Protein AF-A0A1I1JR10-F1 (afdb_monomer_lite)

Radius of gyration: 27.76 Å; chains: 1; bounding box: 95×76×64 Å

Foldseek 3Di:
DDDDDDDDDDDDDDDDDPPPPPPPQDWKDKDKFFCVVCCVVQVQEAECVVPFPDPDDDFKTKMKIAIPAKFAWKWKWFWDWDQDPVRDTATDTDTRDTDGIHGRNYIYIDIDGAPFFDQRMKMWTQTPVRDIQIWTWGAFPQPRTIDIHSDHHDDDPVVDDDDDDDDDDDDDDDDDDPQQDADCCLQQVDWFWLCPSSNHPCSVVQPQDQQFVPNFRKTKTKDDDPVVQWIKIWIQHRVRAIDIDFIAGSQFRWDWHWFDQQVPPTIKIKIKTFNRVDSFRQQDMAIWIWDQDPVVRHTDTADALFDQDPRRFTFFKKFWDADDPQKIWIARVSQRDIDIDHDDPVCCVPFDDRPDGIDTTTQSDWDWDAPDVVTIWIKTWTASGGDPHFIKIWTFHNDPNHTDTGDIDRDDDPVSD

pLDDT: mean 80.41, std 20.1, range [24.64, 98.62]

Secondary structure (DSSP, 8-state):
-------------------------PPPPEEEEEHHHHTTT-TT-EEGGGT------S-EEEEEEEESS-EEEEEEEEEEEEE-TT--EEEEEEEEEEEEEEBTTB-EEEEEE-STTS--EEEEEE-TTSPEEEEEEEE-TTTS-EEEE--PPPPPGGG--------------------PPPBGGGGTT--EEGGG-TTBTTGGGGTTB-SSSSSSPBEEEEEEETTTTEEEEEEE-TTS-EEEPPPEETTPEEEEEEE-SSSSSSPEEEEEEE-TTSTTGGG--EEEEEEE-TTT--EEE---SSEE-GGGBEEEEEEEPPPBTTEEEEEETTTTEEEEEE--HHHHHHH--TT--EEEEEEEEEEEEE-GGG-EEEEEEE-SSSSSS--EEEEEEE-SSSEEEEEEEE---GGG-

Sequence (417 aa):
MKKILGLLIAAVVVCTGITSCGKDTTDAKVSADYLDDVKEQYSDYVDSSKTMNVDSAEYETVILFHTDKNVEDFRVFSLELNIDENGSVDYIPTEVYSTAELKKDAPIAVPLNFPGDMSLNGYSYKGQDGNLKTYTIGISGKDGSLVINAESFTMPEEINGLEDSTAIDSAPTTESVSDIEKSFFGIWEFEGYVDECNEYTWQGEFQNCDYDGDGKTDRLSRSWNGDKELATYTIEFGNGDKLITPEGYETGFPHVQAGDLDGDGVKEILVTLTYDTSTDTYSFGDMWLFDRDQTTGEYVEVELPLVKIENGAKGFNVDYDKLEDSKIKFTLREAGLSRIEEVDEDYLSNWWSDDLTMQQKPVFYAEILNKGDSGSVLRCYVEPLHRWGPMMGFNLNYVNGKYEIGYIEIDTPDSWE

Structure (mmCIF, N/CA/C/O backbone):
data_AF-A0A1I1JR10-F1
#
_entry.id   AF-A0A1I1JR10-F1
#
loop_
_atom_site.group_PDB
_atom_site.id
_atom_site.type_symbol
_atom_site.label_atom_id
_atom_site.label_alt_id
_atom_site.label_comp_id
_atom_site.label_asym_id
_atom_site.label_entity_id
_atom_site.label_seq_id
_atom_site.pdbx_PDB_ins_code
_atom_site.Cartn_x
_atom_site.Cartn_y
_atom_site.Cartn_z
_atom_site.occupancy
_atom_site.B_iso_or_equiv
_atom_site.auth_seq_id
_atom_site.auth_comp_id
_atom_site.auth_asym_id
_atom_site.auth_atom_id
_atom_site.pdbx_PDB_model_num
ATOM 1 N N . MET A 1 1 ? -71.316 0.959 -19.318 1.00 32.47 1 MET A N 1
ATOM 2 C CA . MET A 1 1 ? -71.333 1.877 -20.486 1.00 32.47 1 MET A CA 1
ATOM 3 C C . MET A 1 1 ? -70.457 3.076 -20.123 1.00 32.47 1 MET A C 1
ATOM 5 O O . MET A 1 1 ? -70.745 3.666 -19.098 1.00 32.47 1 MET A O 1
ATOM 9 N N . LYS A 1 2 ? -69.215 3.160 -20.646 1.00 34.47 2 LYS A N 1
ATOM 10 C CA . LYS A 1 2 ? -68.706 4.095 -21.701 1.00 34.47 2 LYS A CA 1
ATOM 11 C C . LYS A 1 2 ? -68.920 5.587 -21.360 1.00 34.47 2 LYS A C 1
ATOM 13 O O . LYS A 1 2 ? -70.048 5.915 -21.039 1.00 34.47 2 LYS A O 1
ATOM 18 N N . LYS A 1 3 ? -68.011 6.564 -21.526 1.00 34.66 3 LYS A N 1
ATOM 19 C CA . LYS A 1 3 ? -66.593 6.777 -21.957 1.00 34.66 3 LYS A CA 1
ATOM 20 C C . LYS A 1 3 ? -66.362 8.313 -21.742 1.00 34.66 3 LYS A C 1
ATOM 22 O O . LYS A 1 3 ? -67.326 9.044 -21.910 1.00 34.66 3 LYS A O 1
ATOM 27 N N . ILE A 1 4 ? -65.265 8.811 -21.151 1.00 37.59 4 ILE A N 1
ATOM 28 C CA . ILE A 1 4 ? -63.990 9.322 -21.741 1.00 37.59 4 ILE A CA 1
ATOM 29 C C . ILE A 1 4 ? -64.083 10.569 -22.674 1.00 37.59 4 ILE A C 1
ATOM 31 O O . ILE A 1 4 ? -64.855 10.539 -23.627 1.00 37.59 4 ILE A O 1
ATOM 35 N N . LEU A 1 5 ? -63.132 11.516 -22.452 1.00 33.56 5 LEU A N 1
ATOM 36 C CA . LEU A 1 5 ? -62.549 12.604 -23.302 1.00 33.56 5 LEU A CA 1
ATOM 37 C C . LEU A 1 5 ? -63.295 13.959 -23.401 1.00 33.56 5 LEU A C 1
ATOM 39 O O . LEU A 1 5 ? -64.501 13.961 -23.586 1.00 33.56 5 LEU A O 1
ATOM 43 N N . GLY A 1 6 ? -62.667 15.149 -23.389 1.00 30.11 6 GLY A N 1
ATOM 44 C CA . GLY A 1 6 ? -61.264 15.570 -23.231 1.00 30.11 6 GLY A CA 1
ATOM 45 C C . GLY A 1 6 ? -60.999 17.004 -23.768 1.00 30.11 6 GLY A C 1
ATOM 46 O O . GLY A 1 6 ? -61.704 17.455 -24.661 1.00 30.11 6 GLY A O 1
ATOM 47 N N . LEU A 1 7 ? -59.924 17.624 -23.248 1.00 29.81 7 LEU A N 1
ATOM 48 C CA . LEU A 1 7 ? -58.981 18.603 -23.848 1.00 29.81 7 LEU A CA 1
ATOM 49 C C . LEU A 1 7 ? -59.217 20.149 -23.929 1.00 29.81 7 LEU A C 1
ATOM 51 O O . LEU A 1 7 ? -60.105 20.626 -24.623 1.00 29.81 7 LEU A O 1
ATOM 55 N N . LEU A 1 8 ? -58.245 20.856 -23.304 1.00 26.67 8 LEU A N 1
ATOM 56 C CA . LEU A 1 8 ? -57.450 22.075 -23.636 1.00 26.67 8 LEU A CA 1
ATOM 57 C C . LEU A 1 8 ? -58.077 23.423 -24.081 1.00 26.67 8 LEU A C 1
ATOM 59 O O . LEU A 1 8 ? -58.821 23.473 -25.048 1.00 26.67 8 LEU A O 1
ATOM 63 N N . ILE A 1 9 ? -57.567 24.531 -23.499 1.00 29.48 9 ILE A N 1
ATOM 64 C CA . ILE A 1 9 ? -56.839 25.644 -24.173 1.00 29.48 9 ILE A CA 1
ATOM 65 C C . ILE A 1 9 ? -56.061 26.480 -23.127 1.00 29.48 9 ILE A C 1
ATOM 67 O O . ILE A 1 9 ? -56.535 26.716 -22.019 1.00 29.48 9 ILE A O 1
ATOM 71 N N . ALA A 1 10 ? -54.848 26.888 -23.512 1.00 28.47 10 ALA A N 1
ATOM 72 C CA . ALA A 1 10 ? -53.837 27.622 -22.754 1.00 28.47 10 ALA A CA 1
ATOM 73 C C . ALA A 1 10 ? -54.067 29.147 -22.685 1.00 28.47 10 ALA A C 1
ATOM 75 O O . ALA A 1 10 ? -54.667 29.730 -23.587 1.00 28.47 10 ALA A O 1
ATOM 76 N N . ALA A 1 11 ? -53.472 29.802 -21.681 1.00 27.31 11 ALA A N 1
ATOM 77 C CA . ALA A 1 11 ? -53.149 31.227 -21.720 1.00 27.31 11 ALA A CA 1
ATOM 78 C C . ALA A 1 11 ? -51.741 31.461 -21.150 1.00 27.31 11 ALA A C 1
ATOM 80 O O . ALA A 1 11 ? -51.447 31.135 -20.003 1.00 27.31 11 ALA A O 1
ATOM 81 N N . VAL A 1 12 ? -50.886 31.998 -22.018 1.00 26.69 12 VAL A N 1
ATOM 82 C CA . VAL A 1 12 ? -49.503 32.423 -21.794 1.00 26.69 12 VAL A CA 1
ATOM 83 C C . VAL A 1 12 ? -49.506 33.786 -21.102 1.00 26.69 12 VAL A C 1
ATOM 85 O O . VAL A 1 12 ? -50.193 34.698 -21.560 1.00 26.69 12 VAL A O 1
ATOM 88 N N . VAL A 1 13 ? -48.693 33.953 -20.058 1.00 27.94 13 VAL A N 1
ATOM 89 C CA . VAL A 1 13 ? -48.233 35.270 -19.598 1.00 27.94 13 VAL A CA 1
ATOM 90 C C . VAL A 1 13 ? -46.713 35.279 -19.669 1.00 27.94 13 VAL A C 1
ATOM 92 O O . VAL A 1 13 ? -46.036 34.442 -19.079 1.00 27.94 13 VAL A O 1
ATOM 95 N N . VAL A 1 14 ? -46.212 36.219 -20.464 1.00 28.06 14 VAL A N 1
ATOM 96 C CA . VAL A 1 14 ? -44.801 36.506 -20.701 1.00 28.06 14 VAL A CA 1
ATOM 97 C C . VAL A 1 14 ? -44.257 37.265 -19.493 1.00 28.06 14 VAL A C 1
ATOM 99 O O . VAL A 1 14 ? -44.660 38.401 -19.254 1.00 28.06 14 VAL A O 1
ATOM 102 N N . CYS A 1 15 ? -43.321 36.660 -18.764 1.00 26.78 15 CYS A N 1
ATOM 103 C CA . CYS A 1 15 ? -42.370 37.400 -17.942 1.00 26.78 15 CYS A CA 1
ATOM 104 C C . CYS A 1 15 ? -41.048 37.449 -18.705 1.00 26.78 15 CYS A C 1
ATOM 106 O O . CYS A 1 15 ? -40.437 36.424 -18.998 1.00 26.78 15 CYS A O 1
ATOM 108 N N . THR A 1 16 ? -40.642 38.662 -19.059 1.00 32.66 16 THR A N 1
ATOM 109 C CA . THR A 1 16 ? -39.335 39.001 -19.613 1.00 32.66 16 THR A CA 1
ATOM 110 C C . THR A 1 16 ? -38.247 38.645 -18.602 1.00 32.66 16 THR A C 1
ATOM 112 O O . THR A 1 16 ? -37.978 39.414 -17.680 1.00 32.66 16 THR A O 1
ATOM 115 N N . GLY A 1 17 ? -37.638 37.471 -18.762 1.00 26.83 17 GLY A N 1
ATOM 116 C CA . GLY A 1 17 ? -36.353 37.163 -18.154 1.00 26.83 17 GLY A CA 1
ATOM 117 C C . GLY A 1 17 ? -35.278 37.945 -18.894 1.00 26.83 17 GLY A C 1
ATOM 118 O O . GLY A 1 17 ? -35.087 37.760 -20.093 1.00 26.83 17 GLY A O 1
ATOM 119 N N . ILE A 1 18 ? -34.617 38.857 -18.191 1.00 32.44 18 ILE A N 1
ATOM 120 C CA . ILE A 1 18 ? -33.359 39.443 -18.636 1.00 32.44 18 ILE A CA 1
ATOM 121 C C . ILE A 1 18 ? -32.386 38.268 -18.723 1.00 32.44 18 ILE A C 1
ATOM 123 O O . ILE A 1 18 ? -32.024 37.696 -17.696 1.00 32.44 18 ILE A O 1
ATOM 127 N N . THR A 1 19 ? -32.010 37.866 -19.935 1.00 30.97 19 THR A N 1
ATOM 128 C CA . THR A 1 19 ? -30.887 36.955 -20.132 1.00 30.97 19 THR A CA 1
ATOM 129 C C . THR A 1 19 ? -29.649 37.698 -19.653 1.00 30.97 19 THR A C 1
ATOM 131 O O . THR A 1 19 ? -29.107 38.551 -20.352 1.00 30.97 19 THR A O 1
ATOM 134 N N . SER A 1 20 ? -29.237 37.421 -18.419 1.00 27.97 20 SER A N 1
ATOM 135 C CA . SER A 1 20 ? -27.849 37.601 -18.029 1.00 27.97 20 SER A CA 1
ATOM 136 C C . SER A 1 20 ? -27.034 36.761 -19.010 1.00 27.97 20 SER A C 1
ATOM 138 O O . SER A 1 20 ? -27.125 35.534 -18.993 1.00 27.97 20 SER A O 1
ATOM 140 N N . CYS A 1 21 ? -26.299 37.407 -19.918 1.00 30.88 21 CYS A N 1
ATOM 141 C CA . CYS A 1 21 ? -25.130 36.777 -20.515 1.00 30.88 21 CYS A CA 1
ATOM 142 C C . CYS A 1 21 ? -24.168 36.516 -19.356 1.00 30.88 21 CYS A C 1
ATOM 144 O O . CYS A 1 21 ? -23.368 37.384 -19.009 1.00 30.88 21 CYS A O 1
ATOM 146 N N . GLY A 1 22 ? -24.298 35.355 -18.715 1.00 30.98 22 GLY A N 1
ATOM 147 C CA . GLY A 1 22 ? -23.255 34.849 -17.845 1.00 30.98 22 GLY A CA 1
ATOM 148 C C . GLY A 1 22 ? -22.004 34.729 -18.701 1.00 30.98 22 GLY A C 1
ATOM 149 O O . GLY A 1 22 ? -21.985 33.948 -19.650 1.00 30.98 22 GLY A O 1
ATOM 150 N N . LYS A 1 23 ? -20.992 35.554 -18.421 1.00 35.34 23 LYS A N 1
ATOM 151 C CA . LYS A 1 23 ? -19.629 35.193 -18.795 1.00 35.34 23 LYS A CA 1
ATOM 152 C C . LYS A 1 23 ? -19.378 33.848 -18.133 1.00 35.34 23 LYS A C 1
ATOM 154 O O . LYS A 1 23 ? -19.597 33.715 -16.934 1.00 35.34 23 LYS A O 1
ATOM 159 N N . ASP A 1 24 ? -19.015 32.863 -18.931 1.00 40.28 24 ASP A N 1
ATOM 160 C CA . ASP A 1 24 ? -18.564 31.576 -18.435 1.00 40.28 24 ASP A CA 1
ATOM 161 C C . ASP A 1 24 ? -17.212 31.816 -17.749 1.00 40.28 24 ASP A C 1
ATOM 163 O O . ASP A 1 24 ? -16.192 31.940 -18.420 1.00 40.28 24 ASP A O 1
ATOM 167 N N . THR A 1 25 ? -17.233 32.018 -16.428 1.00 46.19 25 THR A N 1
ATOM 168 C CA . THR A 1 25 ? -16.069 32.397 -15.604 1.00 46.19 25 THR A CA 1
ATOM 169 C C . THR A 1 25 ? -15.167 31.209 -15.268 1.00 46.19 25 THR A C 1
ATOM 171 O O . THR A 1 25 ? -14.382 31.285 -14.330 1.00 46.19 25 THR A O 1
ATOM 174 N N . THR A 1 26 ? -15.324 30.088 -15.969 1.00 63.75 26 THR A N 1
ATOM 175 C CA . THR A 1 26 ? -14.501 28.893 -15.789 1.00 63.75 26 THR A CA 1
ATOM 176 C C . THR A 1 26 ? -13.255 29.000 -16.664 1.00 63.75 26 THR A C 1
ATOM 178 O O . THR A 1 26 ? -13.366 29.168 -17.887 1.00 63.75 26 THR A O 1
ATOM 181 N N . ASP A 1 27 ? -12.079 28.935 -16.032 1.00 76.25 27 ASP A N 1
ATOM 182 C CA . ASP A 1 27 ? -10.795 28.847 -16.732 1.00 76.25 27 ASP A CA 1
ATOM 183 C C . ASP A 1 27 ? -10.785 27.638 -17.681 1.00 76.25 27 ASP A C 1
ATOM 185 O O . ASP A 1 27 ? -11.516 26.662 -17.489 1.00 76.25 27 ASP A O 1
ATOM 189 N N . ALA A 1 28 ? -10.008 27.744 -18.757 1.00 83.12 28 ALA A N 1
ATOM 190 C CA . ALA A 1 28 ? -9.876 26.668 -19.728 1.00 83.12 28 ALA A CA 1
ATOM 191 C C . ALA A 1 28 ? -9.210 25.449 -19.083 1.00 83.12 28 ALA A C 1
ATOM 193 O O . ALA A 1 28 ? -8.248 25.577 -18.328 1.00 83.12 28 ALA A O 1
ATOM 194 N N . LYS A 1 29 ? -9.688 24.254 -19.418 1.00 88.88 29 LYS A N 1
ATOM 195 C CA . LYS A 1 29 ? -9.025 23.012 -19.040 1.00 88.88 29 LYS A CA 1
ATOM 196 C C . LYS A 1 29 ? -7.998 22.679 -20.113 1.00 88.88 29 LYS A C 1
ATOM 198 O O . LYS A 1 29 ? -8.360 22.438 -21.265 1.00 88.88 29 LYS A O 1
ATOM 203 N N . VAL A 1 30 ? -6.725 22.667 -19.737 1.00 91.31 30 VAL A N 1
ATOM 204 C CA . VAL A 1 30 ? -5.653 22.065 -20.538 1.00 91.31 30 VAL A CA 1
ATOM 205 C C . VAL A 1 30 ? -5.471 20.624 -20.069 1.00 91.31 30 VAL A C 1
ATOM 207 O O . VAL A 1 30 ? -5.640 20.315 -18.891 1.00 91.31 30 VAL A O 1
ATOM 210 N N . SER A 1 31 ? -5.229 19.716 -21.000 1.00 91.75 31 SER A N 1
ATOM 211 C CA . SER A 1 31 ? -5.026 18.291 -20.753 1.00 91.75 31 SER A CA 1
ATOM 212 C C . SER A 1 31 ? -3.836 17.803 -21.572 1.00 91.75 31 SER A C 1
ATOM 214 O O . SER A 1 31 ? -3.465 18.433 -22.566 1.00 91.75 31 SER A O 1
ATOM 216 N N . ALA A 1 32 ? -3.221 16.720 -21.114 1.00 92.44 32 ALA A N 1
ATOM 217 C CA . ALA A 1 32 ? -2.016 16.141 -21.680 1.00 92.44 32 ALA A CA 1
ATOM 218 C C . ALA A 1 32 ? -2.204 14.629 -21.785 1.00 92.44 32 ALA A C 1
ATOM 220 O O . ALA A 1 32 ? -2.636 14.006 -20.820 1.00 92.44 32 ALA A O 1
ATOM 221 N N . ASP A 1 33 ? -1.859 14.064 -22.937 1.00 91.62 33 ASP A N 1
ATOM 222 C CA . ASP A 1 33 ? -1.927 12.628 -23.212 1.00 91.62 33 ASP A CA 1
ATOM 223 C C . ASP A 1 33 ? -0.675 12.189 -23.979 1.00 91.62 33 ASP A C 1
ATOM 225 O O . ASP A 1 33 ? -0.062 12.990 -24.695 1.00 91.62 33 ASP A O 1
ATOM 229 N N . TYR A 1 34 ? -0.300 10.914 -23.888 1.00 90.75 34 TYR A N 1
ATOM 230 C CA . TYR A 1 34 ? 0.725 10.364 -24.773 1.00 90.75 34 TYR A CA 1
ATOM 231 C C . TYR A 1 34 ? 0.244 10.446 -26.220 1.00 90.75 34 TYR A C 1
ATOM 233 O O . TYR A 1 34 ? -0.852 9.992 -26.552 1.00 90.75 34 TYR A O 1
ATOM 241 N N . LEU A 1 35 ? 1.066 11.012 -27.111 1.00 88.69 35 LEU A N 1
ATOM 242 C CA . LEU A 1 35 ? 0.676 11.201 -28.510 1.00 88.69 35 LEU A CA 1
ATOM 243 C C . LEU A 1 35 ? 0.242 9.880 -29.160 1.00 88.69 35 LEU A C 1
ATOM 245 O O . LEU A 1 35 ? -0.719 9.863 -29.927 1.00 88.69 35 LEU A O 1
ATOM 249 N N . ASP A 1 36 ? 0.932 8.781 -28.863 1.00 86.50 36 ASP A N 1
ATOM 250 C CA . ASP A 1 36 ? 0.644 7.485 -29.475 1.00 86.50 36 ASP A CA 1
ATOM 251 C C . ASP A 1 36 ? -0.745 6.933 -29.137 1.00 86.50 36 ASP A C 1
ATOM 253 O O . ASP A 1 36 ? -1.328 6.257 -29.991 1.00 86.50 36 ASP A O 1
ATOM 257 N N . ASP A 1 37 ? -1.308 7.313 -27.990 1.00 87.12 37 ASP A N 1
ATOM 258 C CA . ASP A 1 37 ? -2.622 6.861 -27.524 1.00 87.12 37 ASP A CA 1
ATOM 259 C C . ASP A 1 37 ? -3.770 7.653 -28.164 1.00 87.12 37 ASP A C 1
ATOM 261 O O . ASP A 1 37 ? -4.869 7.133 -28.377 1.00 87.12 37 ASP A O 1
ATOM 265 N N . VAL A 1 38 ? -3.526 8.922 -28.513 1.00 83.75 38 VAL A N 1
ATOM 266 C CA . VAL A 1 38 ? -4.580 9.851 -28.960 1.00 83.75 38 VAL A CA 1
ATOM 267 C C . VAL A 1 38 ? -4.391 10.401 -30.376 1.00 83.75 38 VAL A C 1
ATOM 269 O O . VAL A 1 38 ? -5.281 11.086 -30.883 1.00 83.75 38 VAL A O 1
ATOM 272 N N . LYS A 1 39 ? -3.294 10.080 -31.077 1.00 78.06 39 LYS A N 1
ATOM 273 C CA . LYS A 1 39 ? -3.003 10.585 -32.440 1.00 78.06 39 LYS A CA 1
ATOM 274 C C . LYS A 1 39 ? -4.110 10.326 -33.464 1.00 78.06 39 LYS A C 1
ATOM 276 O O . LYS A 1 39 ? -4.266 11.102 -34.402 1.00 78.06 39 LYS A O 1
ATOM 281 N N . GLU A 1 40 ? -4.895 9.260 -33.302 1.00 80.25 40 GLU A N 1
ATOM 282 C CA . GLU A 1 40 ? -6.032 8.972 -34.192 1.00 80.25 40 GLU A CA 1
ATOM 283 C C . GLU A 1 40 ? -7.223 9.916 -33.965 1.00 80.25 40 GLU A C 1
ATOM 285 O O . GLU A 1 40 ? -8.017 10.143 -34.878 1.00 80.25 40 GLU A O 1
ATOM 290 N N . GLN A 1 41 ? -7.340 10.489 -32.765 1.00 82.62 41 GLN A N 1
ATOM 291 C CA . GLN A 1 41 ? -8.397 11.432 -32.389 1.00 82.62 41 GLN A CA 1
ATOM 292 C C . GLN A 1 41 ? -8.087 12.854 -32.873 1.00 82.62 41 GLN A C 1
ATOM 294 O O . GLN A 1 41 ? -8.999 13.644 -33.121 1.00 82.62 41 GLN A O 1
ATOM 299 N N . TYR A 1 42 ? -6.801 13.158 -33.061 1.00 78.19 42 TYR A N 1
ATOM 300 C CA . TYR A 1 42 ? -6.306 14.474 -33.436 1.00 78.19 42 TYR A CA 1
ATOM 301 C C . TYR A 1 42 ? -5.436 14.380 -34.686 1.00 78.19 42 TYR A C 1
ATOM 303 O O . TYR A 1 42 ? -4.220 14.441 -34.601 1.00 78.19 42 TYR A O 1
ATOM 311 N N . SER A 1 43 ? -6.039 14.264 -35.873 1.00 75.44 43 SER A N 1
ATOM 312 C CA . SER A 1 43 ? -5.273 14.175 -37.130 1.00 75.44 43 SER A CA 1
ATOM 313 C C . SER A 1 43 ? -4.508 15.454 -37.496 1.00 75.44 43 SER A C 1
ATOM 315 O O . SER A 1 43 ? -3.580 15.401 -38.301 1.00 75.44 43 SER A O 1
ATOM 317 N N . ASP A 1 44 ? -4.903 16.590 -36.914 1.00 81.19 44 ASP A N 1
ATOM 318 C CA . ASP A 1 44 ? -4.471 17.935 -37.310 1.00 81.19 44 ASP A CA 1
ATOM 319 C C . ASP A 1 44 ? -3.598 18.614 -36.231 1.00 81.19 44 ASP A C 1
ATOM 321 O O . ASP A 1 44 ? -3.535 19.843 -36.149 1.00 81.19 44 ASP A O 1
ATOM 325 N N . TYR A 1 45 ? -2.924 17.824 -35.387 1.00 84.25 45 TYR A N 1
ATOM 326 C CA . TYR A 1 45 ? -2.021 18.348 -34.360 1.00 84.25 45 TYR A CA 1
ATOM 327 C C . TYR A 1 45 ? -0.771 19.012 -34.951 1.00 84.25 45 TYR A C 1
ATOM 329 O O . TYR A 1 45 ? -0.263 18.644 -36.017 1.00 84.25 45 TYR A O 1
ATOM 337 N N . VAL A 1 46 ? -0.237 19.989 -34.221 1.00 83.56 46 VAL A N 1
ATOM 338 C CA . VAL A 1 46 ? 1.049 20.608 -34.539 1.00 83.56 46 VAL A CA 1
ATOM 339 C C . VAL A 1 46 ? 2.155 19.818 -33.854 1.00 83.56 46 VAL A C 1
ATOM 341 O O . VAL A 1 46 ? 2.272 19.818 -32.633 1.00 83.56 46 VAL A O 1
ATOM 344 N N . ASP A 1 47 ? 2.984 19.158 -34.654 1.00 83.94 47 ASP A N 1
ATOM 345 C CA . ASP A 1 47 ? 4.140 18.406 -34.177 1.00 83.94 47 ASP A CA 1
ATOM 346 C C . ASP A 1 47 ? 5.351 19.330 -33.978 1.00 83.94 47 ASP A C 1
ATOM 348 O O . ASP A 1 47 ? 6.070 19.637 -34.939 1.00 83.94 47 ASP A O 1
ATOM 352 N N . SER A 1 48 ? 5.563 19.809 -32.746 1.00 80.44 48 SER A N 1
ATOM 353 C CA . SER A 1 48 ? 6.680 20.707 -32.438 1.00 80.44 48 SER A CA 1
ATOM 354 C C . SER A 1 48 ? 8.013 19.969 -32.303 1.00 80.44 48 SER A C 1
ATOM 356 O O . SER A 1 48 ? 9.057 20.607 -32.483 1.00 80.44 48 SER A O 1
ATOM 358 N N . SER A 1 49 ? 8.004 18.638 -32.129 1.00 69.62 49 SER A N 1
ATOM 359 C CA . SER A 1 49 ? 9.220 17.808 -32.032 1.00 69.62 49 SER A CA 1
ATOM 360 C C . SER A 1 49 ? 10.170 18.011 -33.216 1.00 69.62 49 SER A C 1
ATOM 362 O O . SER A 1 49 ? 11.386 18.041 -33.063 1.00 69.62 49 SER A O 1
ATOM 364 N N . LYS A 1 50 ? 9.623 18.280 -34.407 1.00 68.62 50 LYS A N 1
ATOM 365 C CA . LYS A 1 50 ? 10.393 18.535 -35.635 1.00 68.62 50 LYS A CA 1
ATOM 366 C C . LYS A 1 50 ? 11.188 19.844 -35.626 1.00 68.62 50 LYS A C 1
ATOM 368 O O . LYS A 1 50 ? 12.010 20.064 -36.515 1.00 68.62 50 LYS A O 1
ATOM 373 N N . THR A 1 51 ? 10.880 20.746 -34.702 1.00 66.12 51 THR A N 1
ATOM 374 C CA . THR A 1 51 ? 11.420 22.113 -34.657 1.00 66.12 51 THR A CA 1
ATOM 375 C C . THR A 1 51 ? 12.216 22.412 -33.395 1.00 66.12 51 THR A C 1
ATOM 377 O O . THR A 1 51 ? 12.905 23.430 -33.346 1.00 66.12 51 THR A O 1
ATOM 380 N N . MET A 1 52 ? 12.144 21.534 -32.396 1.00 67.44 52 MET A N 1
ATOM 381 C CA . MET A 1 52 ? 12.840 21.687 -31.127 1.00 67.44 52 MET A CA 1
ATOM 382 C C . MET A 1 52 ? 14.213 21.027 -31.213 1.00 67.44 52 MET A C 1
ATOM 384 O O . MET A 1 52 ? 14.366 19.945 -31.768 1.00 67.44 52 MET A O 1
ATOM 388 N N . ASN A 1 53 ? 15.226 21.714 -30.693 1.00 57.47 53 ASN A N 1
ATOM 389 C CA . ASN A 1 53 ? 16.592 21.211 -30.630 1.00 57.47 53 ASN A CA 1
ATOM 390 C C . ASN A 1 53 ? 16.834 20.762 -29.184 1.00 57.47 53 ASN A C 1
ATOM 392 O O . ASN A 1 53 ? 17.432 21.494 -28.398 1.00 57.47 53 ASN A O 1
ATOM 396 N N . VAL A 1 54 ? 16.244 19.624 -28.817 1.00 55.53 54 VAL A N 1
ATOM 397 C CA . VAL A 1 54 ? 16.399 19.014 -27.491 1.00 55.53 54 VAL A CA 1
ATOM 398 C C . VAL A 1 54 ? 17.645 18.129 -27.541 1.00 55.53 54 VAL A C 1
ATOM 400 O O . VAL A 1 54 ? 17.818 17.371 -28.494 1.00 55.53 54 VAL A O 1
ATOM 403 N N . ASP A 1 55 ? 18.560 18.281 -26.580 1.00 53.41 55 ASP A N 1
ATOM 404 C CA . ASP A 1 55 ? 19.755 17.433 -26.492 1.00 53.41 55 ASP A CA 1
ATOM 405 C C . ASP A 1 55 ? 19.304 16.049 -25.998 1.00 53.41 55 ASP A C 1
ATOM 407 O O . ASP A 1 55 ? 19.020 15.847 -24.816 1.00 53.41 55 ASP A O 1
ATOM 411 N N . SER A 1 56 ? 19.093 15.142 -26.951 1.00 50.19 56 SER A N 1
ATOM 412 C CA . SER A 1 56 ? 18.395 13.876 -26.766 1.00 50.19 56 SER A CA 1
ATOM 413 C C . SER A 1 56 ? 19.367 12.754 -26.431 1.00 50.19 56 SER A C 1
ATOM 415 O O . SER A 1 56 ? 19.977 12.115 -27.290 1.00 50.19 56 SER A O 1
ATOM 417 N N . ALA A 1 57 ? 19.514 12.497 -25.139 1.00 48.22 57 ALA A N 1
ATOM 418 C CA . ALA A 1 57 ? 20.164 11.295 -24.657 1.00 48.22 57 ALA A CA 1
ATOM 419 C C . ALA A 1 57 ? 19.216 10.588 -23.684 1.00 48.22 57 ALA A C 1
ATOM 421 O O . ALA A 1 57 ? 19.204 10.862 -22.491 1.00 48.22 57 ALA A O 1
ATOM 422 N N . GLU A 1 58 ? 18.439 9.668 -24.263 1.00 50.19 58 GLU A N 1
ATOM 423 C CA . GLU A 1 58 ? 17.977 8.401 -23.671 1.00 50.19 58 GLU A CA 1
ATOM 424 C C . GLU A 1 58 ? 16.488 8.225 -23.305 1.00 50.19 58 GLU A C 1
ATOM 426 O O . GLU A 1 58 ? 16.071 7.073 -23.297 1.00 50.19 58 GLU A O 1
ATOM 431 N N . TYR A 1 59 ? 15.638 9.258 -23.153 1.00 54.47 59 TYR A N 1
ATOM 432 C CA . TYR A 1 59 ? 14.216 9.045 -22.765 1.00 54.47 59 TYR A CA 1
ATOM 433 C C . TYR A 1 59 ? 13.219 10.097 -23.302 1.00 54.47 59 TYR A C 1
ATOM 435 O O . TYR A 1 59 ? 12.563 10.784 -22.521 1.00 54.47 59 TYR A O 1
ATOM 443 N N . GLU A 1 60 ? 13.088 10.235 -24.628 1.00 69.88 60 GLU A N 1
ATOM 444 C CA . GLU A 1 60 ? 12.118 11.171 -25.227 1.00 69.88 60 GLU A CA 1
ATOM 445 C C . GLU A 1 60 ? 10.711 10.562 -25.352 1.00 69.88 60 GLU A C 1
ATOM 447 O O . GLU A 1 60 ? 10.508 9.596 -26.090 1.00 69.88 60 GLU A O 1
ATOM 452 N N . THR A 1 61 ? 9.721 11.198 -24.720 1.00 84.12 61 THR A N 1
ATOM 453 C CA . THR A 1 61 ? 8.295 10.882 -24.880 1.00 84.12 61 THR A CA 1
ATOM 454 C C . THR A 1 61 ? 7.553 12.075 -25.475 1.00 84.12 61 THR A C 1
ATOM 456 O O . THR A 1 61 ? 7.738 13.213 -25.051 1.00 84.12 61 THR A O 1
ATOM 459 N N . VAL A 1 62 ? 6.684 11.849 -26.465 1.00 88.81 62 VAL A N 1
ATOM 460 C CA . VAL A 1 62 ? 5.932 12.936 -27.113 1.00 88.81 62 VAL A CA 1
ATOM 461 C C . VAL A 1 62 ? 4.555 13.089 -26.476 1.00 88.81 62 VAL A C 1
ATOM 463 O O . VAL A 1 62 ? 3.719 12.190 -26.562 1.00 88.81 62 VAL A O 1
ATOM 466 N N . ILE A 1 63 ? 4.313 14.253 -25.874 1.00 92.44 63 ILE A N 1
ATOM 467 C CA . ILE A 1 63 ? 3.085 14.569 -25.141 1.00 92.44 63 ILE A CA 1
ATOM 468 C C . ILE A 1 63 ? 2.216 15.515 -25.959 1.00 92.44 63 ILE A C 1
ATOM 470 O O . ILE A 1 63 ? 2.681 16.561 -26.414 1.00 92.44 63 ILE A O 1
ATOM 474 N N . LEU A 1 64 ? 0.948 15.153 -26.147 1.00 93.50 64 LEU A N 1
ATOM 475 C CA . LEU A 1 64 ? -0.048 15.975 -26.818 1.00 93.50 64 LEU A CA 1
ATOM 476 C C . LEU A 1 64 ? -0.799 16.834 -25.800 1.00 93.50 64 LEU A C 1
ATOM 478 O O . LEU A 1 64 ? -1.599 16.328 -25.018 1.00 93.50 64 LEU A O 1
ATOM 482 N N . PHE A 1 65 ? -0.600 18.145 -25.871 1.00 94.81 65 PHE A N 1
ATOM 483 C CA . PHE A 1 65 ? -1.377 19.124 -25.124 1.00 94.81 65 PHE A CA 1
ATOM 484 C C . PHE A 1 65 ? -2.605 19.552 -25.919 1.00 94.81 65 PHE A C 1
ATOM 486 O O . PHE A 1 65 ? -2.492 20.037 -27.050 1.00 94.81 65 PHE A O 1
ATOM 493 N N . HIS A 1 66 ? -3.780 19.430 -25.311 1.00 93.12 66 HIS A N 1
ATOM 494 C CA . HIS A 1 66 ? -5.048 19.893 -25.870 1.00 93.12 66 HIS A CA 1
ATOM 495 C C . HIS A 1 66 ? -5.862 20.643 -24.824 1.00 93.12 66 HIS A C 1
ATOM 497 O O . HIS A 1 66 ? -5.538 20.663 -23.639 1.00 93.12 66 HIS A O 1
ATOM 503 N N . THR A 1 67 ? -6.897 21.342 -25.276 1.00 92.38 67 THR A N 1
ATOM 504 C CA . THR A 1 67 ? -7.685 22.199 -24.397 1.00 92.38 67 THR A CA 1
ATOM 505 C C . THR A 1 67 ? -9.135 22.288 -24.844 1.00 92.38 67 THR A C 1
ATOM 507 O O . THR A 1 67 ? -9.453 22.119 -26.021 1.00 92.38 67 THR A O 1
ATOM 510 N N . ASP A 1 68 ? -10.039 22.560 -23.907 1.00 90.69 68 ASP A N 1
ATOM 511 C CA . ASP A 1 68 ? -11.467 22.707 -24.180 1.00 90.69 68 ASP A CA 1
ATOM 512 C C . ASP A 1 68 ? -11.847 24.088 -24.754 1.00 90.69 68 ASP A C 1
ATOM 514 O O . ASP A 1 68 ? -12.909 24.221 -25.387 1.00 90.69 68 ASP A O 1
ATOM 518 N N . LYS A 1 69 ? -10.981 25.094 -24.578 1.00 90.69 69 LYS A N 1
ATOM 519 C CA . LYS A 1 69 ? -11.106 26.493 -25.021 1.00 90.69 69 LYS A CA 1
ATOM 520 C C . LYS A 1 69 ? -9.720 27.017 -25.407 1.00 90.69 69 LYS A C 1
ATOM 522 O O . LYS A 1 69 ? -8.732 26.590 -24.839 1.00 90.69 69 LYS A O 1
ATOM 527 N N . ASN A 1 70 ? -9.622 27.966 -26.336 1.00 90.88 70 ASN A N 1
ATOM 528 C CA . ASN A 1 70 ? -8.316 28.554 -26.654 1.00 90.88 70 ASN A CA 1
ATOM 529 C C . ASN A 1 70 ? -7.691 29.210 -25.412 1.00 90.88 70 ASN A C 1
ATOM 531 O O . ASN A 1 70 ? -8.386 29.940 -24.700 1.00 90.88 70 ASN A O 1
ATOM 535 N N . VAL A 1 71 ? -6.393 28.989 -25.200 1.00 92.56 71 VAL A N 1
ATOM 536 C CA . VAL A 1 71 ? -5.618 29.609 -24.117 1.00 92.56 71 VAL A CA 1
ATOM 537 C C . VAL A 1 71 ? -4.465 30.430 -24.674 1.00 92.56 71 VAL A C 1
ATOM 539 O O . VAL A 1 71 ? -3.831 30.041 -25.656 1.00 92.56 71 VAL A O 1
ATOM 542 N N . GLU A 1 72 ? -4.212 31.576 -24.049 1.00 92.38 72 GLU A N 1
ATOM 543 C CA . GLU A 1 72 ? -3.133 32.495 -24.415 1.00 92.38 72 GLU A CA 1
ATOM 544 C C . GLU A 1 72 ? -1.852 32.181 -23.632 1.00 92.38 72 GLU A C 1
ATOM 546 O O . GLU A 1 72 ? -1.909 31.691 -22.503 1.00 92.38 72 GLU A O 1
ATOM 551 N N . ASP A 1 73 ? -0.704 32.521 -24.223 1.00 92.56 73 ASP A N 1
ATOM 552 C CA . ASP A 1 73 ? 0.630 32.393 -23.614 1.00 92.56 73 ASP A CA 1
ATOM 553 C C . ASP A 1 73 ? 0.921 30.977 -23.083 1.00 92.56 73 ASP A C 1
ATOM 555 O O . ASP A 1 73 ? 1.326 30.787 -21.936 1.00 92.56 73 ASP A O 1
ATOM 559 N N . PHE A 1 74 ? 0.656 29.968 -23.919 1.00 94.81 74 PHE A N 1
ATOM 560 C CA . PHE A 1 74 ? 0.881 28.572 -23.560 1.00 94.81 74 PHE A CA 1
ATOM 561 C C . PHE A 1 74 ? 2.367 28.224 -23.651 1.00 94.81 74 PHE A C 1
ATOM 563 O O . PHE A 1 74 ? 2.995 28.383 -24.704 1.00 94.81 74 PHE A O 1
ATOM 570 N N . ARG A 1 75 ? 2.921 27.719 -22.550 1.00 94.44 75 ARG A N 1
ATOM 571 C CA . ARG A 1 75 ? 4.340 27.380 -22.410 1.00 94.44 75 ARG A CA 1
ATOM 572 C C . ARG A 1 75 ? 4.503 26.035 -21.730 1.00 94.44 75 ARG A C 1
ATOM 574 O O . ARG A 1 75 ? 3.673 25.663 -20.907 1.00 94.44 75 ARG A O 1
ATOM 581 N N . VAL A 1 76 ? 5.579 25.333 -22.054 1.00 93.19 76 VAL A N 1
ATOM 582 C CA . VAL A 1 76 ? 5.942 24.039 -21.472 1.00 93.19 76 VAL A CA 1
ATOM 583 C C . VAL A 1 76 ? 7.377 24.119 -20.975 1.00 93.19 76 VAL A C 1
ATOM 585 O O . VAL A 1 76 ? 8.232 24.733 -21.620 1.00 93.19 76 VAL A O 1
ATOM 588 N N . PHE A 1 77 ? 7.632 23.494 -19.833 1.00 90.62 77 PHE A N 1
ATOM 589 C CA . PHE A 1 77 ? 8.872 23.588 -19.081 1.00 90.62 77 PHE A CA 1
ATOM 590 C C . PHE A 1 77 ? 9.381 22.202 -18.710 1.00 90.62 77 PHE A C 1
ATOM 592 O O . PHE A 1 77 ? 8.594 21.318 -18.377 1.00 90.62 77 PHE A O 1
ATOM 599 N N . SER A 1 78 ? 10.701 22.060 -18.703 1.00 87.94 78 SER A N 1
ATOM 600 C CA . SER A 1 78 ? 11.381 21.049 -17.900 1.00 87.94 78 SER A CA 1
ATOM 601 C C . SER A 1 78 ? 11.707 21.672 -16.546 1.00 87.94 78 SER A C 1
ATOM 603 O O . SER A 1 78 ? 12.132 22.826 -16.487 1.00 87.94 78 SER A O 1
ATOM 605 N N . LEU A 1 79 ? 11.451 20.950 -15.464 1.00 86.94 79 LEU A N 1
ATOM 606 C CA . LEU A 1 79 ? 11.599 21.438 -14.100 1.00 86.94 79 LEU A CA 1
ATOM 607 C C . LEU A 1 79 ? 12.790 20.749 -13.438 1.00 86.94 79 LEU A C 1
ATOM 609 O O . LEU A 1 79 ? 12.876 19.524 -13.427 1.00 86.94 79 LEU A O 1
ATOM 613 N N . GLU A 1 80 ? 13.694 21.532 -12.860 1.00 84.06 80 GLU A N 1
ATOM 614 C CA . GLU A 1 80 ? 14.737 21.018 -11.972 1.00 84.06 80 GLU A CA 1
ATOM 615 C C . GLU A 1 80 ? 14.264 21.137 -10.520 1.00 84.06 80 GLU A C 1
ATOM 617 O O . GLU A 1 80 ? 13.805 22.198 -10.094 1.00 84.06 80 GLU A O 1
ATOM 622 N N . LEU A 1 81 ? 14.352 20.037 -9.772 1.00 78.69 81 LEU A N 1
ATOM 623 C CA . LEU A 1 81 ? 13.956 19.991 -8.369 1.00 78.69 81 LEU A CA 1
ATOM 624 C C . LEU A 1 81 ? 14.996 20.711 -7.504 1.00 78.69 81 LEU A C 1
ATOM 626 O O . LEU A 1 81 ? 16.176 20.360 -7.520 1.00 78.69 81 LEU A O 1
ATOM 630 N N . ASN A 1 82 ? 14.544 21.667 -6.703 1.00 78.31 82 ASN A N 1
ATOM 631 C CA . ASN A 1 82 ? 15.351 22.351 -5.708 1.00 78.31 82 ASN A CA 1
ATOM 632 C C . ASN A 1 82 ? 14.739 22.111 -4.326 1.00 78.31 82 ASN A C 1
ATOM 634 O O . ASN A 1 82 ? 13.624 22.541 -4.061 1.00 78.31 82 ASN A O 1
ATOM 638 N N . ILE A 1 83 ? 15.461 21.418 -3.449 1.00 76.50 83 ILE A N 1
ATOM 639 C CA . ILE A 1 83 ? 15.023 21.176 -2.070 1.00 76.50 83 ILE A CA 1
ATOM 640 C C . ILE A 1 83 ? 15.865 22.064 -1.161 1.00 76.50 83 ILE A C 1
ATOM 642 O O . ILE A 1 83 ? 17.096 21.967 -1.167 1.00 76.50 83 ILE A O 1
ATOM 646 N N . ASP A 1 84 ? 15.216 22.944 -0.403 1.00 73.88 84 ASP A N 1
ATOM 647 C CA . ASP A 1 84 ? 15.919 23.827 0.523 1.00 73.88 84 ASP A CA 1
ATOM 648 C C . ASP A 1 84 ? 16.369 23.108 1.812 1.00 73.88 84 ASP A C 1
ATOM 650 O O . ASP A 1 84 ? 16.056 21.943 2.059 1.00 73.88 84 ASP A O 1
ATOM 654 N N . GLU A 1 85 ? 17.135 23.807 2.659 1.00 62.47 85 GLU A N 1
ATOM 655 C CA . GLU A 1 85 ? 17.668 23.254 3.917 1.00 62.47 85 GLU A CA 1
ATOM 656 C C . GLU A 1 85 ? 16.578 22.824 4.922 1.00 62.47 85 GLU A C 1
ATOM 658 O O . GLU A 1 85 ? 16.894 22.128 5.887 1.00 62.47 85 GLU A O 1
ATOM 663 N N . ASN A 1 86 ? 15.318 23.219 4.708 1.00 64.25 86 ASN A N 1
ATOM 664 C CA . ASN A 1 86 ? 14.166 22.847 5.529 1.00 64.25 86 ASN A CA 1
ATOM 665 C C . ASN A 1 86 ? 13.296 21.765 4.869 1.00 64.25 86 ASN A C 1
ATOM 667 O O . ASN A 1 86 ? 12.234 21.450 5.399 1.00 64.25 86 ASN A O 1
ATOM 671 N N . GLY A 1 87 ? 13.713 21.218 3.722 1.00 59.91 87 GLY A N 1
ATOM 672 C CA . GLY A 1 87 ? 12.939 20.226 2.978 1.00 59.91 87 GLY A CA 1
ATOM 673 C C . GLY A 1 87 ? 11.824 20.816 2.110 1.00 59.91 87 GLY A C 1
ATOM 674 O O . GLY A 1 87 ? 11.050 20.053 1.538 1.00 59.91 87 GLY A O 1
ATOM 675 N N . SER A 1 88 ? 11.730 22.146 1.972 1.00 72.44 88 SER A N 1
ATOM 676 C CA . SER A 1 88 ? 10.751 22.766 1.077 1.00 72.44 88 SER A CA 1
ATOM 677 C C . SER A 1 88 ? 11.138 22.497 -0.370 1.00 72.44 88 SER A C 1
ATOM 679 O O . SER A 1 88 ? 12.265 22.777 -0.785 1.00 72.44 88 SER A O 1
ATOM 681 N N . VAL A 1 89 ? 10.183 21.985 -1.141 1.00 70.19 89 VAL A N 1
ATOM 682 C CA . VAL A 1 89 ? 10.346 21.724 -2.570 1.00 70.19 89 VAL A CA 1
ATOM 683 C C . VAL A 1 89 ? 10.043 22.993 -3.360 1.00 70.19 89 VAL A C 1
ATOM 685 O O . VAL A 1 89 ? 8.982 23.593 -3.209 1.00 70.19 89 VAL A O 1
ATOM 688 N N . ASP A 1 90 ? 10.976 23.381 -4.217 1.00 76.75 90 ASP A N 1
ATOM 689 C CA . ASP A 1 90 ? 10.816 24.399 -5.247 1.00 76.75 90 ASP A CA 1
ATOM 690 C C . ASP A 1 90 ? 11.248 23.820 -6.601 1.00 76.75 90 ASP A C 1
ATOM 692 O O . ASP A 1 90 ? 11.972 22.822 -6.676 1.00 76.75 90 ASP A O 1
ATOM 696 N N . TYR A 1 91 ? 10.809 24.449 -7.685 1.00 82.25 91 TYR A N 1
ATOM 697 C CA . TYR A 1 91 ? 11.152 24.033 -9.039 1.00 82.25 91 TYR A CA 1
ATOM 698 C C . TYR A 1 91 ? 11.832 25.175 -9.779 1.00 82.25 91 TYR A C 1
ATOM 700 O O . TYR A 1 91 ? 11.353 26.307 -9.785 1.00 82.25 91 TYR A O 1
ATOM 708 N N . ILE A 1 92 ? 12.922 24.864 -10.473 1.00 83.75 92 ILE A N 1
ATOM 709 C CA . ILE A 1 92 ? 13.597 25.792 -11.377 1.00 83.75 92 ILE A CA 1
ATOM 710 C C . ILE A 1 92 ? 13.130 25.462 -12.803 1.00 83.75 92 ILE A C 1
ATOM 712 O O . ILE A 1 92 ? 13.564 24.456 -13.372 1.00 83.75 92 ILE A O 1
ATOM 716 N N . PRO A 1 93 ? 12.224 26.260 -13.402 1.00 88.00 93 PRO A N 1
ATOM 717 C CA . PRO A 1 93 ? 11.681 25.954 -14.716 1.00 88.00 93 PRO A CA 1
ATOM 718 C C . PRO A 1 93 ? 12.630 26.385 -15.838 1.00 88.00 93 PRO A C 1
ATOM 720 O O . PRO A 1 93 ? 13.075 27.530 -15.909 1.00 88.00 93 PRO A O 1
ATOM 723 N N . THR A 1 94 ? 12.862 25.481 -16.784 1.00 87.19 94 THR A N 1
ATOM 724 C CA . THR A 1 94 ? 13.510 25.750 -18.069 1.00 87.19 94 THR A CA 1
ATOM 725 C C . THR A 1 94 ? 12.463 25.657 -19.173 1.00 87.19 94 THR A C 1
ATOM 727 O O . THR A 1 94 ? 11.918 24.582 -19.415 1.00 87.19 94 THR A O 1
ATOM 730 N N . GLU A 1 95 ? 12.156 26.775 -19.842 1.00 89.69 95 GLU A N 1
ATOM 731 C CA . GLU A 1 95 ? 11.198 26.790 -20.959 1.00 89.69 95 GLU A CA 1
ATOM 732 C C . GLU A 1 95 ? 11.727 25.912 -22.096 1.00 89.69 95 GLU A C 1
ATOM 734 O O . GLU A 1 95 ? 12.795 26.172 -22.654 1.00 89.69 95 GLU A O 1
ATOM 739 N N . VAL A 1 96 ? 10.968 24.873 -22.438 1.00 88.44 96 VAL A N 1
ATOM 740 C CA . VAL A 1 96 ? 11.283 23.996 -23.567 1.00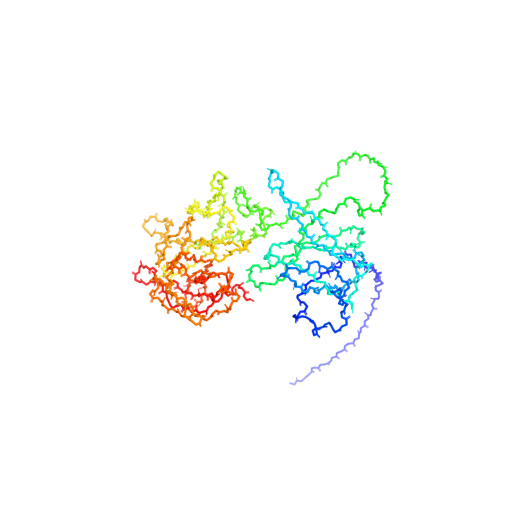 88.44 96 VAL A CA 1
ATOM 741 C C . VAL A 1 96 ? 10.459 24.376 -24.787 1.00 88.44 96 VAL A C 1
ATOM 743 O O . VAL A 1 96 ? 10.989 24.361 -25.893 1.00 88.44 96 VAL A O 1
ATOM 746 N N . TYR A 1 97 ? 9.200 24.789 -24.602 1.00 89.94 97 TYR A N 1
ATOM 747 C CA . TYR A 1 97 ? 8.291 25.173 -25.683 1.00 89.94 97 TYR A CA 1
ATOM 748 C C . TYR A 1 97 ? 7.446 26.392 -25.309 1.00 89.94 97 TYR A C 1
ATOM 750 O O . TYR A 1 97 ? 7.006 26.521 -24.169 1.00 89.94 97 TYR A O 1
ATOM 758 N N . SER A 1 98 ? 7.125 27.235 -26.291 1.00 91.25 98 SER A N 1
ATOM 759 C CA . SER A 1 98 ? 6.145 28.309 -26.133 1.00 91.25 98 SER A CA 1
ATOM 760 C C . SER A 1 98 ? 5.387 28.610 -27.427 1.00 91.25 98 SER A C 1
ATOM 762 O O . SER A 1 98 ? 5.898 28.475 -28.542 1.00 91.25 98 SER A O 1
ATOM 764 N N . THR A 1 99 ? 4.131 29.027 -27.276 1.00 91.12 99 THR A N 1
ATOM 765 C CA . THR A 1 99 ? 3.277 29.542 -28.349 1.00 91.12 99 THR A CA 1
ATOM 766 C C . THR A 1 99 ? 2.404 30.675 -27.819 1.00 91.12 99 THR A C 1
ATOM 768 O O . THR A 1 99 ? 2.012 30.700 -26.655 1.00 91.12 99 THR A O 1
ATOM 771 N N . ALA A 1 100 ? 2.040 31.611 -28.696 1.00 89.81 100 ALA A N 1
ATOM 772 C CA . ALA A 1 100 ? 1.140 32.700 -28.326 1.00 89.81 100 ALA A CA 1
ATOM 773 C C . ALA A 1 100 ? -0.269 32.200 -27.955 1.00 89.81 100 ALA A C 1
ATOM 775 O O . ALA A 1 100 ? -0.957 32.836 -27.161 1.00 89.81 100 ALA A O 1
ATOM 776 N N . GLU A 1 101 ? -0.701 31.082 -28.545 1.00 92.44 101 GLU A N 1
ATOM 777 C CA . GLU A 1 101 ? -2.027 30.506 -28.328 1.00 92.44 101 GLU A CA 1
ATOM 778 C C . GLU A 1 101 ? -1.986 28.983 -28.526 1.00 92.44 101 GLU A C 1
ATOM 780 O O . GLU A 1 101 ? -1.474 28.504 -29.545 1.00 92.44 101 GLU A O 1
ATOM 785 N N . LEU A 1 102 ? -2.564 28.233 -27.584 1.00 93.38 102 LEU A N 1
ATOM 786 C CA . LEU A 1 102 ? -2.956 26.834 -27.775 1.00 93.38 102 LEU A CA 1
ATOM 787 C C . LEU A 1 102 ? -4.452 26.814 -28.101 1.00 93.38 102 LEU A C 1
ATOM 789 O O . LEU A 1 102 ? -5.284 27.292 -27.329 1.00 93.38 102 LEU A O 1
ATOM 793 N N . LYS A 1 103 ? -4.799 26.294 -29.280 1.00 90.69 103 LYS A N 1
ATOM 794 C CA . LYS A 1 103 ? -6.174 26.312 -29.786 1.00 90.69 103 LYS A CA 1
ATOM 795 C C . LYS A 1 103 ? -6.876 25.006 -29.468 1.00 90.69 103 LYS A C 1
ATOM 797 O O . LYS A 1 103 ? -6.296 23.941 -29.643 1.00 90.69 103 LYS A O 1
ATOM 802 N N . LYS A 1 104 ? -8.167 25.099 -29.146 1.00 89.50 104 LYS A N 1
ATOM 803 C CA . LYS A 1 104 ? -9.039 23.940 -28.910 1.00 89.50 104 LYS A CA 1
ATOM 804 C C . LYS A 1 104 ? -8.945 22.889 -30.026 1.00 89.50 104 LYS A C 1
ATOM 806 O O . LYS A 1 104 ? -8.823 21.702 -29.755 1.00 89.50 104 LYS A O 1
ATOM 811 N N . ASP A 1 105 ? -8.978 23.345 -31.277 1.00 86.69 105 ASP A N 1
ATOM 812 C CA . ASP A 1 105 ? -9.023 22.470 -32.455 1.00 86.69 105 ASP A CA 1
ATOM 813 C C . ASP A 1 105 ? -7.639 22.249 -33.097 1.00 86.69 105 ASP A C 1
ATOM 815 O O . ASP A 1 105 ? -7.549 21.676 -34.180 1.00 86.69 105 ASP A O 1
ATOM 819 N N . ALA A 1 106 ? -6.559 22.728 -32.469 1.00 88.06 106 ALA A N 1
ATOM 820 C CA . ALA A 1 106 ? -5.190 22.479 -32.924 1.00 88.06 106 ALA A CA 1
ATOM 821 C C . ALA A 1 106 ? -4.270 22.189 -31.723 1.00 88.06 106 ALA A C 1
ATOM 823 O O . ALA A 1 106 ? -3.527 23.079 -31.293 1.00 88.06 106 ALA A O 1
ATOM 824 N N . PRO A 1 107 ? -4.338 20.959 -31.178 1.00 93.06 107 PRO A N 1
ATOM 825 C CA . PRO A 1 107 ? -3.429 20.481 -30.143 1.00 93.06 107 PRO A CA 1
ATOM 826 C C . PRO A 1 107 ? -1.963 20.546 -30.568 1.00 93.06 107 PRO A C 1
ATOM 828 O O . PRO A 1 107 ? -1.642 20.558 -31.762 1.00 93.06 107 PRO A O 1
ATOM 831 N N . ILE A 1 108 ? -1.067 20.541 -29.587 1.00 93.19 108 ILE A N 1
ATOM 832 C CA . ILE A 1 108 ? 0.375 20.667 -29.803 1.00 93.19 108 ILE A CA 1
ATOM 833 C C . ILE A 1 108 ? 1.079 19.466 -29.185 1.00 93.19 108 ILE A C 1
ATOM 835 O O . ILE A 1 108 ? 0.892 19.181 -28.008 1.00 93.19 108 ILE A O 1
ATOM 839 N N . ALA A 1 109 ? 1.901 18.779 -29.975 1.00 92.19 109 ALA A N 1
ATOM 840 C CA . ALA A 1 109 ? 2.713 17.659 -29.517 1.00 92.19 109 ALA A CA 1
ATOM 841 C C . ALA A 1 109 ? 4.139 18.128 -29.220 1.00 92.19 109 ALA A C 1
ATOM 843 O O . ALA A 1 109 ? 4.812 18.600 -30.135 1.00 92.19 109 ALA A O 1
ATOM 844 N N . VAL A 1 110 ? 4.582 17.981 -27.970 1.00 90.50 110 VAL A N 1
ATOM 845 C CA . VAL A 1 110 ? 5.878 18.445 -27.456 1.00 90.50 110 VAL A CA 1
ATOM 846 C C . VAL A 1 110 ? 6.681 17.244 -26.933 1.00 90.50 110 VAL A C 1
ATOM 848 O O . VAL A 1 110 ? 6.139 16.471 -26.143 1.00 90.50 110 VAL A O 1
ATOM 851 N N . PRO A 1 111 ? 7.947 17.053 -27.350 1.00 87.12 111 PRO A N 1
ATOM 852 C CA . PRO A 1 111 ? 8.832 16.064 -26.745 1.00 87.12 111 PRO A CA 1
ATOM 853 C C . PRO A 1 111 ? 9.227 16.504 -25.331 1.00 87.12 111 PRO A C 1
ATOM 855 O O . PRO A 1 111 ? 9.690 17.629 -25.135 1.00 87.12 111 PRO A O 1
ATOM 858 N N . LEU A 1 112 ? 9.046 15.613 -24.361 1.00 86.88 112 LEU A N 1
ATOM 859 C CA . LEU A 1 112 ? 9.400 15.792 -22.957 1.00 86.88 112 LEU A CA 1
ATOM 860 C C . LEU A 1 112 ? 10.156 14.562 -22.453 1.00 86.88 112 LEU A C 1
ATOM 862 O O . LEU A 1 112 ? 9.918 13.445 -22.911 1.00 86.88 112 LEU A O 1
ATOM 866 N N . ASN A 1 113 ? 11.048 14.778 -21.489 1.00 82.12 113 ASN A N 1
ATOM 867 C CA . ASN A 1 113 ? 11.795 13.703 -20.846 1.00 82.12 113 ASN A CA 1
ATOM 868 C C . ASN A 1 113 ? 11.172 13.405 -19.486 1.00 82.12 113 ASN A C 1
ATOM 870 O O . ASN A 1 113 ? 11.031 14.308 -18.662 1.00 82.12 113 ASN A O 1
ATOM 874 N N . PHE A 1 114 ? 10.844 12.141 -19.242 1.00 76.50 114 PHE A N 1
ATOM 875 C CA . PHE A 1 114 ? 10.338 11.668 -17.955 1.00 76.50 114 PHE A CA 1
ATOM 876 C C . PHE A 1 114 ? 11.346 10.683 -17.356 1.00 76.50 114 PHE A C 1
ATOM 878 O O . PHE A 1 114 ? 11.281 9.486 -17.642 1.00 76.50 114 PHE A O 1
ATOM 885 N N . PRO A 1 115 ? 12.335 11.164 -16.582 1.00 64.31 115 PRO A N 1
ATOM 886 C CA . PRO A 1 115 ? 13.260 10.286 -15.880 1.00 64.31 115 PRO A CA 1
ATOM 887 C C . PRO A 1 115 ? 12.532 9.637 -14.691 1.00 64.31 115 PRO A C 1
ATOM 889 O O . PRO A 1 115 ? 12.580 10.135 -13.569 1.00 64.31 115 PRO A O 1
ATOM 892 N N . GLY A 1 116 ? 11.828 8.537 -14.955 1.00 64.00 116 GLY A N 1
ATOM 893 C CA . GLY A 1 116 ? 10.946 7.898 -13.978 1.00 64.00 116 GLY A CA 1
ATOM 894 C C . GLY A 1 116 ? 9.601 8.619 -13.846 1.00 64.00 116 GLY A C 1
ATOM 895 O O . GLY A 1 116 ? 9.055 9.114 -14.829 1.00 64.00 116 GLY A O 1
ATOM 896 N N . ASP A 1 117 ? 9.063 8.658 -12.632 1.00 59.69 117 ASP A N 1
ATOM 897 C CA . ASP A 1 117 ? 7.722 9.147 -12.282 1.00 59.69 117 ASP A CA 1
ATOM 898 C C . ASP A 1 117 ? 7.704 10.546 -11.638 1.00 59.69 117 ASP A C 1
ATOM 900 O O . ASP A 1 117 ? 6.637 11.111 -11.390 1.00 59.69 117 ASP A O 1
ATOM 904 N N . MET A 1 118 ? 8.875 11.148 -11.412 1.00 63.00 118 MET A N 1
ATOM 905 C CA . MET A 1 118 ? 8.984 12.499 -10.862 1.00 63.00 118 MET A CA 1
ATOM 906 C C . MET A 1 118 ? 8.328 13.539 -11.785 1.00 63.00 118 MET A C 1
ATOM 908 O O . MET A 1 118 ? 8.531 13.529 -13.003 1.00 63.00 118 MET A O 1
ATOM 912 N N . SER A 1 119 ? 7.605 14.499 -11.194 1.00 71.62 119 SER A N 1
ATOM 913 C CA . SER A 1 119 ? 6.933 15.595 -11.913 1.00 71.62 119 SER A CA 1
ATOM 914 C C . SER A 1 119 ? 7.915 16.679 -12.390 1.00 71.62 119 SER A C 1
ATOM 916 O O . SER A 1 119 ? 7.802 17.848 -12.036 1.00 71.62 119 SER A O 1
ATOM 918 N N . LEU A 1 120 ? 8.915 16.296 -13.190 1.00 83.44 120 LEU A N 1
ATOM 919 C CA . LEU A 1 120 ? 9.979 17.179 -13.695 1.00 83.44 120 LEU A CA 1
ATOM 920 C C . LEU A 1 120 ? 9.620 17.875 -15.014 1.00 83.44 120 LEU A C 1
ATOM 922 O O . LEU A 1 120 ? 10.488 18.334 -15.758 1.00 83.44 120 LEU A O 1
ATOM 926 N N . ASN A 1 121 ? 8.330 17.965 -15.315 1.00 89.50 121 ASN A N 1
ATOM 927 C CA . ASN A 1 121 ? 7.809 18.736 -16.429 1.00 89.50 121 ASN A CA 1
ATOM 928 C C . ASN A 1 121 ? 6.631 19.572 -15.946 1.00 89.50 121 ASN A C 1
ATOM 930 O O . ASN A 1 121 ? 5.959 19.228 -14.978 1.00 89.50 121 ASN A O 1
ATOM 934 N N . GLY A 1 122 ? 6.361 20.671 -16.632 1.00 91.31 122 GLY A N 1
ATOM 935 C CA . GLY A 1 122 ? 5.234 21.527 -16.307 1.00 91.31 122 GLY A CA 1
ATOM 936 C C . GLY A 1 122 ? 4.770 22.336 -17.497 1.00 91.31 122 GLY A C 1
ATOM 937 O O . GLY A 1 122 ? 5.437 22.405 -18.528 1.00 91.31 122 GLY A O 1
ATOM 938 N N . TYR A 1 123 ? 3.618 22.972 -17.365 1.00 93.62 123 TYR A N 1
ATOM 939 C CA . TYR A 1 123 ? 3.128 23.917 -18.355 1.00 93.62 123 TYR A CA 1
ATOM 940 C C . TYR A 1 123 ? 2.485 25.123 -17.688 1.00 93.62 123 TYR A C 1
ATOM 942 O O . TYR A 1 123 ? 2.099 25.092 -16.518 1.00 93.62 123 TYR A O 1
ATOM 950 N N . SER A 1 124 ? 2.363 26.202 -18.452 1.00 93.19 124 SER A N 1
ATOM 951 C CA . SER A 1 124 ? 1.647 27.393 -18.029 1.00 93.19 124 SER A CA 1
ATOM 952 C C . SER A 1 124 ? 0.779 27.962 -19.132 1.00 93.19 124 SER A C 1
ATOM 954 O O . SER A 1 124 ? 1.066 27.781 -20.314 1.00 93.19 124 SER A O 1
ATOM 956 N N . TYR A 1 125 ? -0.252 28.700 -18.742 1.00 92.69 125 TYR A N 1
ATOM 957 C CA . TYR A 1 125 ? -1.029 29.547 -19.642 1.00 92.69 125 TYR A CA 1
ATOM 958 C C . TYR A 1 125 ? -1.648 30.713 -18.875 1.00 92.69 125 TYR A C 1
ATOM 960 O O . TYR A 1 125 ? -1.732 30.703 -17.645 1.00 92.69 125 TYR A O 1
ATOM 968 N N . LYS A 1 126 ? -2.104 31.732 -19.601 1.00 89.31 126 LYS A N 1
ATOM 969 C CA . LYS A 1 126 ? -2.799 32.875 -19.012 1.00 89.31 126 LYS A CA 1
ATOM 970 C C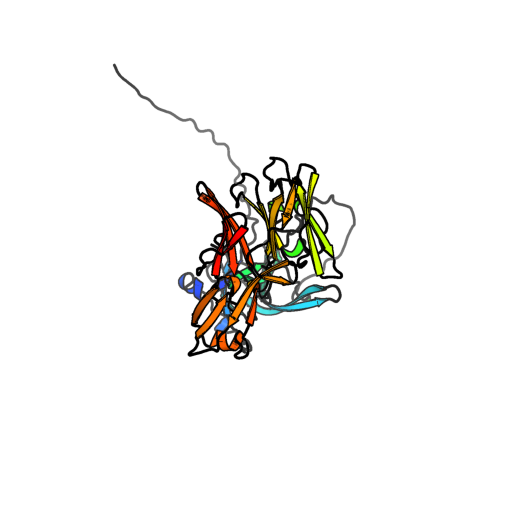 . LYS A 1 126 ? -4.275 32.547 -18.768 1.00 89.31 126 LYS A C 1
ATOM 972 O O . LYS A 1 126 ? -5.022 32.291 -19.714 1.00 89.31 126 LYS A O 1
ATOM 977 N N . GLY A 1 127 ? -4.691 32.570 -17.504 1.00 82.38 127 GLY A N 1
ATOM 978 C CA . GLY A 1 127 ? -6.080 32.398 -17.081 1.00 82.38 127 GLY A CA 1
ATOM 979 C C . GLY A 1 127 ? -6.983 33.547 -17.535 1.00 82.38 127 GLY A C 1
ATOM 980 O O . GLY A 1 127 ? -6.516 34.615 -17.948 1.00 82.38 127 GLY A O 1
ATOM 981 N N . GLN A 1 128 ? -8.304 33.361 -17.444 1.00 77.69 128 GLN A N 1
ATOM 982 C CA . GLN A 1 128 ? -9.264 34.412 -17.815 1.00 77.69 128 GLN A CA 1
ATOM 983 C C . GLN A 1 128 ? -9.197 35.636 -16.890 1.00 77.69 128 GLN A C 1
ATOM 985 O O . GLN A 1 128 ? -9.590 36.738 -17.283 1.00 77.69 128 GLN A O 1
ATOM 990 N N . ASP A 1 129 ? -8.714 35.444 -15.663 1.00 78.25 129 ASP A N 1
ATOM 991 C CA . ASP A 1 129 ? -8.416 36.496 -14.690 1.00 78.25 129 ASP A CA 1
ATOM 992 C C . ASP A 1 129 ? -7.167 37.320 -15.059 1.00 78.25 129 ASP A C 1
ATOM 994 O O . ASP A 1 129 ? -6.914 38.365 -14.461 1.00 78.25 129 ASP A O 1
ATOM 998 N N . GLY A 1 130 ? -6.426 36.891 -16.084 1.00 78.81 130 GLY A N 1
ATOM 999 C CA . GLY A 1 130 ? -5.185 37.499 -16.537 1.00 78.81 130 GLY A CA 1
ATOM 1000 C C . GLY A 1 130 ? -3.952 37.035 -15.765 1.00 78.81 130 GLY A C 1
ATOM 1001 O O . GLY A 1 130 ? -2.852 37.445 -16.142 1.00 78.81 130 GLY A O 1
ATOM 1002 N N . ASN A 1 131 ? -4.121 36.187 -14.747 1.00 82.38 131 ASN A N 1
ATOM 1003 C CA . ASN A 1 131 ? -3.025 35.605 -13.987 1.00 82.38 131 ASN A CA 1
ATOM 1004 C C . ASN A 1 131 ? -2.451 34.396 -14.722 1.00 82.38 131 ASN A C 1
ATOM 1006 O O . ASN A 1 131 ? -3.149 33.691 -15.452 1.00 82.38 131 ASN A O 1
ATOM 1010 N N . LEU A 1 132 ? -1.165 34.143 -14.513 1.00 85.25 132 LEU A N 1
ATOM 1011 C CA . LEU A 1 132 ? -0.530 32.939 -15.022 1.00 85.25 132 LEU A CA 1
ATOM 1012 C C . LEU A 1 132 ? -0.959 31.739 -14.169 1.00 85.25 132 LEU A C 1
ATOM 1014 O O . LEU A 1 132 ? -0.913 31.800 -12.942 1.00 85.25 132 LEU A O 1
ATOM 1018 N N . LYS A 1 133 ? -1.372 30.657 -14.823 1.00 87.06 133 LYS A N 1
ATOM 1019 C CA . LYS A 1 133 ? -1.622 29.358 -14.198 1.00 87.06 133 LYS A CA 1
ATOM 1020 C C . LYS A 1 133 ? -0.445 28.450 -14.514 1.00 87.06 133 LYS A C 1
ATOM 1022 O O . LYS A 1 133 ? -0.053 28.383 -15.678 1.00 87.06 133 LYS A O 1
ATOM 1027 N N . THR A 1 134 ? 0.101 27.773 -13.512 1.00 90.06 134 THR A N 1
ATOM 1028 C CA . THR A 1 134 ? 1.201 26.815 -13.658 1.00 90.06 134 THR A CA 1
ATOM 1029 C C . THR A 1 134 ? 0.765 25.453 -13.140 1.00 90.06 134 THR A C 1
ATOM 1031 O O . THR A 1 134 ? -0.030 25.372 -12.208 1.00 90.06 134 THR A O 1
ATOM 1034 N N . TYR A 1 135 ? 1.235 24.400 -13.799 1.00 89.19 135 TYR A N 1
ATOM 1035 C CA . TYR A 1 135 ? 0.898 23.013 -13.488 1.00 89.19 135 TYR A CA 1
ATOM 1036 C C . TYR A 1 135 ? 2.129 22.144 -13.686 1.00 89.19 135 TYR A C 1
ATOM 1038 O O . TYR A 1 135 ? 2.856 22.344 -14.664 1.00 89.19 135 TYR A O 1
ATOM 1046 N N . THR A 1 136 ? 2.330 21.155 -12.822 1.00 88.88 136 THR A N 1
ATOM 1047 C CA . THR A 1 136 ? 3.320 20.098 -13.053 1.00 88.88 136 THR A CA 1
ATOM 1048 C C . THR A 1 136 ? 2.672 18.893 -13.739 1.00 88.88 136 THR A C 1
ATOM 1050 O O . THR A 1 136 ? 1.455 18.689 -13.687 1.00 88.88 136 THR A O 1
ATOM 1053 N N . ILE A 1 137 ? 3.490 18.120 -14.447 1.00 88.62 137 ILE A N 1
ATOM 1054 C CA . ILE A 1 137 ? 3.110 16.896 -15.148 1.00 88.62 137 ILE A CA 1
ATOM 1055 C C . ILE A 1 137 ? 4.005 15.779 -14.624 1.00 88.62 137 ILE A C 1
ATOM 1057 O O . ILE A 1 137 ? 5.226 15.834 -14.795 1.00 88.62 137 ILE A O 1
ATOM 1061 N N . GLY A 1 138 ? 3.387 14.771 -14.024 1.00 84.19 138 GLY A N 1
ATOM 1062 C CA . GLY A 1 138 ? 4.035 13.540 -13.586 1.00 84.19 138 GLY A CA 1
ATOM 1063 C C . GLY A 1 138 ? 3.496 12.320 -14.324 1.00 84.19 138 GLY A C 1
ATOM 1064 O O . GLY A 1 138 ? 2.595 12.424 -15.162 1.00 84.19 138 GLY A O 1
ATOM 1065 N N . ILE A 1 139 ? 4.043 11.158 -13.980 1.00 79.56 139 ILE A N 1
ATOM 1066 C CA . ILE A 1 139 ? 3.526 9.859 -14.411 1.00 79.56 139 ILE A CA 1
ATOM 1067 C C . ILE A 1 139 ? 2.928 9.170 -13.187 1.00 79.56 139 ILE A C 1
ATOM 1069 O O . ILE A 1 139 ? 3.554 9.091 -12.136 1.00 79.56 139 ILE A O 1
ATOM 1073 N N . SER A 1 140 ? 1.702 8.681 -13.325 1.00 73.69 140 SER A N 1
ATOM 1074 C CA . SER A 1 140 ? 1.019 7.860 -12.335 1.00 73.69 140 SER A CA 1
ATOM 1075 C C . SER A 1 140 ? 1.816 6.580 -12.090 1.00 73.69 140 SER A C 1
ATOM 1077 O O . SER A 1 140 ? 1.975 5.759 -12.995 1.00 73.69 140 SER A O 1
ATOM 1079 N N . GLY A 1 141 ? 2.259 6.362 -10.851 1.00 62.22 141 GLY A N 1
ATOM 1080 C CA . GLY A 1 141 ? 2.900 5.108 -10.437 1.00 62.22 141 GLY A CA 1
ATOM 1081 C C . GLY A 1 141 ? 1.965 3.888 -10.452 1.00 62.22 141 GLY A C 1
ATOM 1082 O O . GLY A 1 141 ? 2.429 2.764 -10.275 1.00 62.22 141 GLY A O 1
ATOM 1083 N N . LYS A 1 142 ? 0.656 4.093 -10.669 1.00 57.69 142 LYS A N 1
ATOM 1084 C CA . LYS A 1 142 ? -0.378 3.046 -10.707 1.00 57.69 142 LYS A CA 1
ATOM 1085 C C . LYS A 1 142 ? -0.478 2.376 -12.079 1.00 57.69 142 LYS A C 1
ATOM 1087 O O . LYS A 1 142 ? -0.474 1.155 -12.176 1.00 57.69 142 LYS A O 1
ATOM 1092 N N . ASP A 1 143 ? -0.597 3.177 -13.133 1.00 67.44 143 ASP A N 1
ATOM 1093 C CA . ASP A 1 143 ? -0.932 2.719 -14.490 1.00 67.44 143 ASP A CA 1
ATOM 1094 C C . ASP A 1 143 ? -0.070 3.360 -15.587 1.00 67.44 143 ASP A C 1
ATOM 1096 O O . ASP A 1 143 ? -0.281 3.105 -16.771 1.00 67.44 143 ASP A O 1
ATOM 1100 N N . GLY A 1 144 ? 0.898 4.199 -15.211 1.00 72.12 144 GLY A N 1
ATOM 1101 C CA . GLY A 1 144 ? 1.741 4.916 -16.157 1.00 72.12 144 GLY A CA 1
ATOM 1102 C C . GLY A 1 144 ? 1.026 6.044 -16.902 1.00 72.12 144 GLY A C 1
ATOM 1103 O O . GLY A 1 144 ? 1.601 6.575 -17.842 1.00 72.12 144 GLY A O 1
ATOM 1104 N N . SER A 1 145 ? -0.201 6.425 -16.527 1.00 78.88 145 SER A N 1
ATOM 1105 C CA . SER A 1 145 ? -0.908 7.559 -17.139 1.00 78.88 145 SER A CA 1
ATOM 1106 C C . SER A 1 145 ? -0.298 8.910 -16.742 1.00 78.88 145 SER A C 1
ATOM 1108 O O . SER A 1 145 ? 0.351 9.037 -15.705 1.00 78.88 145 SER A O 1
ATOM 1110 N N . LEU A 1 146 ? -0.504 9.955 -17.550 1.00 84.69 146 LEU A N 1
ATOM 1111 C CA . LEU A 1 146 ? -0.054 11.304 -17.192 1.00 84.69 146 LEU A CA 1
ATOM 1112 C C . LEU A 1 146 ? -0.950 11.903 -16.108 1.00 84.69 146 LEU A C 1
ATOM 1114 O O . LEU A 1 146 ? -2.175 11.937 -16.242 1.00 84.69 146 LEU A O 1
ATOM 1118 N N . VAL A 1 147 ? -0.328 12.463 -15.074 1.00 83.25 147 VAL A N 1
ATOM 1119 C CA . VAL A 1 147 ? -1.021 13.173 -13.997 1.00 83.25 147 VAL A CA 1
ATOM 1120 C C . VAL A 1 147 ? -0.673 14.651 -14.078 1.00 83.25 147 VAL A C 1
ATOM 1122 O O . VAL A 1 147 ? 0.498 15.024 -14.085 1.00 83.25 147 VAL A O 1
ATOM 1125 N N . ILE A 1 148 ? -1.699 15.498 -14.140 1.00 86.94 148 ILE A N 1
ATOM 1126 C CA . ILE A 1 148 ? -1.552 16.952 -14.053 1.00 86.94 148 ILE A CA 1
ATOM 1127 C C . ILE A 1 148 ? -1.834 17.352 -12.612 1.00 86.94 148 ILE A C 1
ATOM 1129 O O . ILE A 1 148 ? -2.978 17.258 -12.159 1.00 86.94 148 ILE A O 1
ATOM 1133 N N . ASN A 1 149 ? -0.807 17.823 -11.915 1.00 78.62 149 ASN A N 1
ATOM 1134 C CA . ASN A 1 149 ? -0.954 18.310 -10.553 1.00 78.62 149 ASN A CA 1
ATOM 1135 C C . ASN A 1 149 ? -1.164 19.824 -10.568 1.00 78.62 149 ASN A C 1
ATOM 1137 O O . ASN A 1 149 ? -0.582 20.553 -11.375 1.00 78.62 149 ASN A O 1
ATOM 1141 N N . ALA A 1 150 ? -2.005 20.299 -9.651 1.00 62.78 150 ALA A N 1
ATOM 1142 C CA . ALA A 1 150 ? -2.215 21.727 -9.433 1.00 62.78 150 ALA A CA 1
ATOM 1143 C C . ALA A 1 150 ? -1.036 22.401 -8.706 1.00 62.78 150 ALA A C 1
ATOM 1145 O O . ALA A 1 150 ? -1.090 23.605 -8.479 1.00 62.78 150 ALA A O 1
ATOM 1146 N N . GLU A 1 151 ? 0.023 21.647 -8.378 1.00 60.06 151 GLU A N 1
ATOM 1147 C CA . GLU A 1 151 ? 1.261 22.181 -7.817 1.00 60.06 151 GLU A CA 1
ATOM 1148 C C . GLU A 1 151 ? 1.790 23.311 -8.708 1.00 60.06 151 GLU A C 1
ATOM 1150 O O . GLU A 1 151 ? 2.231 23.107 -9.844 1.00 60.06 151 GLU A O 1
ATOM 1155 N N . SER A 1 152 ? 1.705 24.536 -8.197 1.00 64.56 152 SER A N 1
ATOM 1156 C CA . SER A 1 152 ? 2.175 25.717 -8.900 1.00 64.56 152 SER A CA 1
ATOM 1157 C C . SER A 1 152 ? 3.669 25.895 -8.652 1.00 64.56 152 SER A C 1
ATOM 1159 O O . SER A 1 152 ? 4.079 26.123 -7.516 1.00 64.56 152 SER A O 1
ATOM 1161 N N . PHE A 1 153 ? 4.486 25.853 -9.704 1.00 71.25 153 PHE A N 1
ATOM 1162 C CA . PHE A 1 153 ? 5.874 26.312 -9.623 1.00 71.25 153 PHE A CA 1
ATOM 1163 C C . PHE A 1 153 ? 5.964 27.821 -9.872 1.00 71.25 153 PHE A C 1
ATOM 1165 O O . PHE A 1 153 ? 5.168 28.392 -10.633 1.00 71.25 153 PHE A O 1
ATOM 1172 N N . THR A 1 154 ? 6.943 28.470 -9.238 1.00 76.19 154 THR A N 1
ATOM 1173 C CA . THR A 1 154 ? 7.174 29.911 -9.386 1.00 76.19 154 THR A CA 1
ATOM 1174 C C . THR A 1 154 ? 7.980 30.185 -10.654 1.00 76.19 154 THR A C 1
ATOM 1176 O O . THR A 1 154 ? 9.036 29.600 -10.881 1.00 76.19 154 THR A O 1
ATOM 1179 N N . MET A 1 155 ? 7.503 31.105 -11.496 1.00 72.69 155 MET A N 1
ATOM 1180 C CA . MET A 1 155 ? 8.276 31.555 -12.655 1.00 72.69 155 MET A CA 1
ATOM 1181 C C . MET A 1 155 ? 9.419 32.483 -12.220 1.00 72.69 155 MET A C 1
ATOM 1183 O O . MET A 1 155 ? 9.180 33.384 -11.411 1.00 72.69 155 MET A O 1
ATOM 1187 N N . PRO A 1 156 ? 10.631 32.357 -12.790 1.00 59.06 156 PRO A N 1
ATOM 1188 C CA . PRO A 1 156 ? 11.703 33.315 -12.556 1.00 59.06 156 PRO A CA 1
ATOM 1189 C C . PRO A 1 156 ? 11.279 34.724 -13.003 1.00 59.06 156 PRO A C 1
ATOM 1191 O O . PRO A 1 156 ? 10.647 34.898 -14.049 1.00 59.06 156 PRO A O 1
ATOM 1194 N N . GLU A 1 157 ? 11.649 35.740 -12.212 1.00 52.47 157 GLU A N 1
ATOM 1195 C CA . GLU A 1 157 ? 11.220 37.143 -12.382 1.00 52.47 157 GLU A CA 1
ATOM 1196 C C . GLU A 1 157 ? 11.490 37.722 -13.788 1.00 52.47 157 GLU A C 1
ATOM 1198 O O . GLU A 1 157 ? 10.829 38.673 -14.204 1.00 52.47 157 GLU A O 1
ATOM 1203 N N . GLU A 1 158 ? 12.405 37.135 -14.567 1.00 46.88 158 GLU A N 1
ATOM 1204 C CA . GLU A 1 158 ? 12.778 37.609 -15.908 1.00 46.88 158 GLU A CA 1
ATOM 1205 C C . GLU A 1 158 ? 11.730 37.355 -17.014 1.00 46.88 158 GLU A C 1
ATOM 1207 O O . GLU A 1 158 ? 11.907 37.841 -18.132 1.00 46.88 158 GLU A O 1
ATOM 1212 N N . ILE A 1 159 ? 10.612 36.672 -16.729 1.00 49.00 159 ILE A N 1
ATOM 1213 C CA . ILE A 1 159 ? 9.532 36.439 -17.713 1.00 49.00 159 ILE A CA 1
ATOM 1214 C C . ILE A 1 159 ? 8.317 37.373 -17.508 1.00 49.00 159 ILE A C 1
ATOM 1216 O O . ILE A 1 159 ? 7.507 37.545 -18.422 1.00 49.00 159 ILE A O 1
ATOM 1220 N N . ASN A 1 160 ? 8.221 38.084 -16.378 1.00 40.38 160 ASN A N 1
ATOM 1221 C CA . ASN A 1 160 ? 7.138 39.042 -16.114 1.00 40.38 160 ASN A CA 1
ATOM 1222 C C . ASN A 1 160 ? 7.483 40.458 -16.599 1.00 40.38 160 ASN A C 1
ATOM 1224 O O . ASN A 1 160 ? 7.734 41.388 -15.833 1.00 40.38 160 ASN A O 1
ATOM 1228 N N . GLY A 1 161 ? 7.448 40.650 -17.914 1.00 34.34 161 GLY A N 1
ATOM 1229 C CA . GLY A 1 161 ? 7.401 41.986 -18.494 1.00 34.34 161 GLY A CA 1
ATOM 1230 C C . GLY A 1 161 ? 5.998 42.593 -18.403 1.00 34.34 161 GLY A C 1
ATOM 1231 O O . GLY A 1 161 ? 5.208 42.359 -19.312 1.00 34.34 161 GLY A O 1
ATOM 1232 N N . LEU A 1 162 ? 5.715 43.391 -17.359 1.00 31.80 162 LEU A N 1
ATOM 1233 C CA . LEU A 1 162 ? 5.177 44.774 -17.430 1.00 31.80 162 LEU A CA 1
ATOM 1234 C C . LEU A 1 162 ? 4.503 45.260 -16.121 1.00 31.80 162 LEU A C 1
ATOM 1236 O O . LEU A 1 162 ? 3.449 44.781 -15.720 1.00 31.80 162 LEU A O 1
ATOM 1240 N N . GLU A 1 163 ? 5.109 46.332 -15.597 1.00 30.83 163 GLU A N 1
ATOM 1241 C CA . GLU A 1 163 ? 4.542 47.527 -14.939 1.00 30.83 163 GLU A CA 1
ATOM 1242 C C . GLU A 1 163 ? 3.982 47.470 -13.501 1.00 30.83 163 GLU A C 1
ATOM 1244 O O . GLU A 1 163 ? 2.795 47.313 -13.235 1.00 30.83 163 GLU A O 1
ATOM 1249 N N . ASP A 1 164 ? 4.910 47.769 -12.585 1.00 31.38 164 ASP A N 1
ATOM 1250 C CA . ASP A 1 164 ? 4.834 48.709 -11.455 1.00 31.38 164 ASP A CA 1
ATOM 1251 C C . ASP A 1 164 ? 3.550 49.560 -11.323 1.00 31.38 164 ASP A C 1
ATOM 1253 O O . ASP A 1 164 ? 3.224 50.392 -12.174 1.00 31.38 164 ASP A O 1
ATOM 1257 N N . SER A 1 165 ? 2.888 49.455 -10.167 1.00 29.62 165 SER A N 1
ATOM 1258 C CA . SER A 1 165 ? 2.100 50.556 -9.616 1.00 29.62 165 SER A CA 1
ATOM 1259 C C . SER A 1 165 ? 1.967 50.423 -8.095 1.00 29.62 165 SER A C 1
ATOM 1261 O O . SER A 1 165 ? 1.324 49.526 -7.552 1.00 29.62 165 SER A O 1
ATOM 1263 N N . THR A 1 166 ? 2.580 51.387 -7.425 1.00 29.27 166 THR A N 1
ATOM 1264 C CA . THR A 1 166 ? 2.709 51.587 -5.985 1.00 29.27 166 THR A CA 1
ATOM 1265 C C . THR A 1 166 ? 1.400 51.824 -5.211 1.00 29.27 166 THR A C 1
ATOM 1267 O O . THR A 1 166 ? 0.615 52.693 -5.579 1.00 29.27 166 THR A O 1
ATOM 1270 N N . ALA A 1 167 ? 1.346 51.203 -4.024 1.00 27.30 167 ALA A N 1
ATOM 1271 C CA . ALA A 1 167 ? 0.861 51.709 -2.727 1.00 27.30 167 ALA A CA 1
ATOM 1272 C C . ALA A 1 167 ? -0.658 51.895 -2.455 1.00 27.30 167 ALA A C 1
ATOM 1274 O O . ALA A 1 167 ? -1.334 52.665 -3.127 1.00 27.30 167 ALA A O 1
ATOM 1275 N N . ILE A 1 168 ? -1.141 51.322 -1.334 1.00 29.27 168 ILE A N 1
ATOM 1276 C CA . ILE A 1 168 ? -1.636 52.002 -0.103 1.00 29.27 168 ILE A CA 1
ATOM 1277 C C . ILE A 1 168 ? -2.651 51.125 0.681 1.00 29.27 168 ILE A C 1
ATOM 1279 O O . ILE A 1 168 ? -3.604 50.594 0.128 1.00 29.27 168 ILE A O 1
ATOM 1283 N N . ASP A 1 169 ? -2.436 51.128 2.000 1.00 24.64 169 ASP A N 1
ATOM 1284 C CA . ASP A 1 169 ? -3.324 50.915 3.158 1.00 24.64 169 ASP A CA 1
ATOM 1285 C C . ASP A 1 169 ? -3.804 49.534 3.624 1.00 24.64 169 ASP A C 1
ATOM 1287 O O . ASP A 1 169 ? -4.583 48.816 3.009 1.00 24.64 169 ASP A O 1
ATOM 1291 N N . SER A 1 170 ? -3.432 49.313 4.880 1.00 39.22 170 SER A N 1
ATOM 1292 C CA . SER A 1 170 ? -3.987 48.425 5.885 1.00 39.22 170 SER A CA 1
ATOM 1293 C C . SER A 1 170 ? -5.422 48.785 6.305 1.00 39.22 170 SER A C 1
ATOM 1295 O O . SER A 1 170 ? -5.652 49.863 6.849 1.00 39.22 170 SER A O 1
ATOM 1297 N N . ALA A 1 171 ? -6.348 47.827 6.207 1.00 25.34 171 ALA A N 1
ATOM 1298 C CA . ALA A 1 171 ? -7.447 47.621 7.162 1.00 25.34 171 ALA A CA 1
ATOM 1299 C C . ALA A 1 171 ? -8.024 46.195 7.005 1.00 25.34 171 ALA A C 1
ATOM 1301 O O . ALA A 1 171 ? -8.080 45.688 5.885 1.00 25.34 171 ALA A O 1
ATOM 1302 N N . PRO A 1 172 ? -8.447 45.530 8.098 1.00 34.25 172 PRO A N 1
ATOM 1303 C CA . PRO A 1 172 ? -8.718 44.100 8.095 1.00 34.25 172 PRO A CA 1
ATOM 1304 C C . PRO A 1 172 ? -10.049 43.827 7.399 1.00 34.25 172 PRO A C 1
ATOM 1306 O O . PRO A 1 172 ? -11.087 44.372 7.780 1.00 34.25 172 PRO A O 1
ATOM 1309 N N . THR A 1 173 ? -10.022 42.974 6.383 1.00 26.02 173 THR A N 1
ATOM 1310 C CA . THR A 1 173 ? -11.236 42.387 5.817 1.00 26.02 173 THR A CA 1
ATOM 1311 C C . THR A 1 173 ? -11.344 40.980 6.378 1.00 26.02 173 THR A C 1
ATOM 1313 O O . THR A 1 173 ? -10.396 40.211 6.312 1.00 26.02 173 THR A O 1
ATOM 1316 N N . THR A 1 174 ? -12.474 40.694 7.019 1.00 32.69 174 THR A N 1
ATOM 1317 C CA . THR A 1 174 ? -12.842 39.375 7.533 1.00 32.69 174 THR A CA 1
ATOM 1318 C C . THR A 1 174 ? -12.588 38.307 6.479 1.00 32.69 174 THR A C 1
ATOM 1320 O O . THR A 1 174 ? -13.260 38.312 5.448 1.00 32.69 174 THR A O 1
ATOM 1323 N N . GLU A 1 175 ? -11.634 37.418 6.757 1.00 30.80 175 GLU A N 1
ATOM 1324 C CA . GLU A 1 175 ? -11.368 36.224 5.963 1.00 30.80 175 GLU A CA 1
ATOM 1325 C C . GLU A 1 175 ? -12.645 35.384 5.903 1.00 30.80 175 GLU A C 1
ATOM 1327 O O . GLU A 1 175 ? -13.126 34.840 6.900 1.00 30.80 175 GLU A O 1
ATOM 1332 N N . SER A 1 176 ? -13.240 35.328 4.716 1.00 32.97 176 SER A N 1
ATOM 1333 C CA . SER A 1 176 ? -14.006 34.161 4.317 1.00 32.97 176 SER A CA 1
ATOM 1334 C C . SER A 1 176 ? -13.025 32.999 4.263 1.00 32.97 176 SER A C 1
ATOM 1336 O O . SER A 1 176 ? -12.012 33.115 3.578 1.00 32.97 176 SER A O 1
ATOM 1338 N N . VAL A 1 177 ? -13.338 31.943 5.015 1.00 34.69 177 VAL A N 1
ATOM 1339 C CA . VAL A 1 177 ? -12.635 30.655 5.078 1.00 34.69 177 VAL A CA 1
ATOM 1340 C C . VAL A 1 177 ? -12.021 30.333 3.717 1.00 34.69 177 VAL A C 1
ATOM 1342 O O . VAL A 1 177 ? -12.753 30.142 2.748 1.00 34.69 177 VAL A O 1
ATOM 1345 N N . SER A 1 178 ? -10.691 30.377 3.650 1.00 39.03 178 SER A N 1
ATOM 1346 C CA . SER A 1 178 ? -9.918 29.942 2.494 1.00 39.03 178 SER A CA 1
ATOM 1347 C C . SER A 1 178 ? -10.274 28.491 2.196 1.00 39.03 178 SER A C 1
ATOM 1349 O O . SER A 1 178 ? -10.288 27.671 3.117 1.00 39.03 178 SER A O 1
ATOM 1351 N N . ASP A 1 179 ? -10.550 28.172 0.934 1.00 45.22 179 ASP A N 1
ATOM 1352 C CA . ASP A 1 179 ? -10.513 26.791 0.465 1.00 45.22 179 ASP A CA 1
ATOM 1353 C C . ASP A 1 179 ? -9.082 26.292 0.718 1.00 45.22 179 ASP A C 1
ATOM 1355 O O . ASP A 1 179 ? -8.151 26.696 0.026 1.00 45.22 179 ASP A O 1
ATOM 1359 N N . ILE A 1 180 ? -8.882 25.528 1.797 1.00 53.97 180 ILE A N 1
ATOM 1360 C CA . ILE A 1 180 ? -7.587 24.920 2.110 1.00 53.97 180 ILE A CA 1
ATOM 1361 C C . ILE A 1 180 ? -7.299 23.936 0.977 1.00 53.97 180 ILE A C 1
ATOM 1363 O O . ILE A 1 180 ? -8.085 23.015 0.740 1.00 53.97 180 ILE A O 1
ATOM 1367 N N . GLU A 1 181 ? -6.208 24.169 0.254 1.00 65.31 181 GLU A N 1
ATOM 1368 C CA . GLU A 1 181 ? -5.736 23.265 -0.787 1.00 65.31 181 GLU A CA 1
ATOM 1369 C C . GLU A 1 181 ? -5.321 21.942 -0.135 1.00 65.31 181 GLU A C 1
ATOM 1371 O O . GLU A 1 181 ? -4.521 21.918 0.799 1.00 65.31 181 GLU A O 1
ATOM 1376 N N . LYS A 1 182 ? -5.939 20.843 -0.575 1.00 73.25 182 LYS A N 1
ATOM 1377 C CA . LYS A 1 182 ? -5.685 19.506 -0.037 1.00 73.25 182 LYS A CA 1
ATOM 1378 C C . LYS A 1 182 ? -4.557 18.830 -0.806 1.00 73.25 182 LYS A C 1
ATOM 1380 O O . LYS A 1 182 ? -4.519 18.901 -2.030 1.00 73.25 182 LYS A O 1
ATOM 1385 N N . SER A 1 183 ? -3.705 18.119 -0.084 1.00 79.69 183 SER A N 1
ATOM 1386 C CA . SER A 1 183 ? -2.596 17.324 -0.594 1.00 79.69 183 SER A CA 1
ATOM 1387 C C . SER A 1 183 ? -2.638 15.913 -0.011 1.00 79.69 183 SER A C 1
ATOM 1389 O O . SER A 1 183 ? -3.022 15.701 1.142 1.00 79.69 183 SER A O 1
ATOM 1391 N N . PHE A 1 184 ? -2.206 14.919 -0.789 1.00 73.31 184 PHE A N 1
ATOM 1392 C CA . PHE A 1 184 ? -1.999 13.566 -0.261 1.00 73.31 184 PHE A CA 1
ATOM 1393 C C . PHE A 1 184 ? -0.945 13.586 0.853 1.00 73.31 184 PHE A C 1
ATOM 1395 O O . PHE A 1 184 ? -1.097 12.904 1.861 1.00 73.31 184 PHE A O 1
ATOM 1402 N N . PHE A 1 185 ? 0.051 14.461 0.721 1.00 83.44 185 PHE A N 1
ATOM 1403 C CA . PHE A 1 185 ? 1.138 14.646 1.678 1.00 83.44 185 PHE A CA 1
ATOM 1404 C C . PHE A 1 185 ? 0.731 15.417 2.937 1.00 83.44 185 PHE A C 1
ATOM 1406 O O . PHE A 1 185 ? 1.490 15.424 3.897 1.00 83.44 185 PHE A O 1
ATOM 1413 N N . GLY A 1 186 ? -0.466 16.017 2.989 1.00 80.69 186 GLY A N 1
ATOM 1414 C CA . GLY A 1 186 ? -0.924 16.791 4.153 1.00 80.69 186 GLY A CA 1
ATOM 1415 C C . GLY A 1 186 ? -1.042 15.975 5.449 1.00 80.69 186 GLY A C 1
ATOM 1416 O O . GLY A 1 186 ? -1.173 16.540 6.530 1.00 80.69 186 GLY A O 1
ATOM 1417 N N . ILE A 1 187 ? -0.991 14.641 5.355 1.00 88.81 187 ILE A N 1
ATOM 1418 C CA . ILE A 1 187 ? -0.953 13.738 6.511 1.00 88.81 187 ILE A CA 1
ATOM 1419 C C . ILE A 1 187 ? 0.467 13.470 7.031 1.00 88.81 187 ILE A C 1
ATOM 1421 O O . ILE A 1 187 ? 0.624 12.988 8.155 1.00 88.81 187 ILE A O 1
ATOM 1425 N N . TRP A 1 188 ? 1.511 13.745 6.246 1.00 87.00 188 TRP A N 1
ATOM 1426 C CA . TRP A 1 188 ? 2.890 13.576 6.699 1.00 87.00 188 TRP A CA 1
ATOM 1427 C C . TRP A 1 188 ? 3.164 14.555 7.841 1.00 87.00 188 TRP A C 1
ATOM 1429 O O . TRP A 1 188 ? 2.644 15.664 7.858 1.00 87.00 188 TRP A O 1
ATOM 1439 N N . GLU A 1 189 ? 3.884 14.091 8.866 1.00 88.44 189 GLU A N 1
ATOM 1440 C CA . GLU A 1 189 ? 4.126 14.830 10.123 1.00 88.44 189 GLU A CA 1
ATOM 1441 C C . GLU A 1 189 ? 2.880 15.218 10.959 1.00 88.44 189 GLU A C 1
ATOM 1443 O O . GLU A 1 189 ? 3.008 15.585 12.125 1.00 88.44 189 GLU A O 1
ATOM 1448 N N . PHE A 1 190 ? 1.660 15.050 10.436 1.00 90.94 190 PHE A N 1
ATOM 1449 C CA . PHE A 1 190 ? 0.420 15.347 11.152 1.00 90.94 190 PHE A CA 1
ATOM 1450 C C . PHE A 1 190 ? 0.216 14.459 12.391 1.00 90.94 190 PHE A C 1
ATOM 1452 O O . PHE A 1 190 ? 0.232 13.226 12.308 1.00 90.94 190 PHE A O 1
ATOM 1459 N N . GLU A 1 191 ? -0.078 15.087 13.529 1.00 95.69 191 GLU A N 1
ATOM 1460 C CA . GLU A 1 191 ? -0.522 14.414 14.750 1.00 95.69 191 GLU A CA 1
ATOM 1461 C C . GLU A 1 191 ? -1.964 14.797 15.091 1.00 95.69 191 GLU A C 1
ATOM 1463 O O . GLU A 1 191 ? -2.312 15.977 15.162 1.00 95.69 191 GLU A O 1
ATOM 1468 N N . GLY A 1 192 ? -2.801 13.799 15.369 1.00 97.00 192 GLY A N 1
ATOM 1469 C CA . GLY A 1 192 ? -4.201 14.008 15.734 1.00 97.00 192 GLY A CA 1
ATOM 1470 C C . GLY A 1 192 ? -5.147 13.076 14.995 1.00 97.00 192 GLY A C 1
ATOM 1471 O O . GLY A 1 192 ? -4.737 12.047 14.460 1.00 97.00 192 GLY A O 1
ATOM 1472 N N . TYR A 1 193 ? -6.434 13.413 14.988 1.00 98.00 193 TYR A N 1
ATOM 1473 C CA . TYR A 1 193 ? -7.426 12.621 14.272 1.00 98.00 193 TYR A CA 1
ATOM 1474 C C . TYR A 1 193 ? -7.365 12.900 12.769 1.00 98.00 193 TYR A C 1
ATOM 1476 O O . TYR A 1 193 ? -7.391 14.052 12.341 1.00 98.00 193 TYR A O 1
ATOM 1484 N N . VAL A 1 194 ? -7.284 11.845 11.961 1.00 95.44 194 VAL A N 1
ATOM 1485 C CA . VAL A 1 194 ? -7.116 11.955 10.502 1.00 95.44 194 VAL A CA 1
ATOM 1486 C C . VAL A 1 194 ? -8.339 12.613 9.854 1.00 95.44 194 VAL A C 1
ATOM 1488 O O . VAL A 1 194 ? -8.206 13.375 8.899 1.00 95.44 194 VAL A O 1
ATOM 1491 N N . ASP A 1 195 ? -9.524 12.415 10.434 1.00 93.62 195 ASP A N 1
ATOM 1492 C CA . ASP A 1 195 ? -10.767 13.080 10.032 1.00 93.62 195 ASP A CA 1
ATOM 1493 C C . ASP A 1 195 ? -10.792 14.595 10.346 1.00 93.62 195 ASP A C 1
ATOM 1495 O O . ASP A 1 195 ? -11.702 15.292 9.899 1.00 93.62 195 ASP A O 1
ATOM 1499 N N . GLU A 1 196 ? -9.799 15.131 11.064 1.00 94.88 196 GLU A N 1
ATOM 1500 C CA . GLU A 1 196 ? -9.597 16.564 11.342 1.00 94.88 196 GLU A CA 1
ATOM 1501 C C . GLU A 1 196 ? -8.425 17.168 10.541 1.00 94.88 196 GLU A C 1
ATOM 1503 O O . GLU A 1 196 ? -8.209 18.382 10.582 1.00 94.88 196 GLU A O 1
ATOM 1508 N N . CYS A 1 197 ? -7.686 16.354 9.780 1.00 91.25 197 CYS A N 1
ATOM 1509 C CA . CYS A 1 197 ? -6.582 16.809 8.938 1.00 91.25 197 CYS A CA 1
ATOM 1510 C C . CYS A 1 197 ? -7.118 17.485 7.663 1.00 91.25 197 CYS A C 1
ATOM 1512 O O . CYS A 1 197 ? -7.330 16.848 6.632 1.00 91.25 197 CYS A O 1
ATOM 1514 N N . ASN A 1 198 ? -7.381 18.793 7.732 1.00 86.44 198 ASN A N 1
ATOM 1515 C CA . ASN A 1 198 ? -7.996 19.532 6.620 1.00 86.44 198 ASN A CA 1
ATOM 1516 C C . ASN A 1 198 ? -7.120 19.610 5.364 1.00 86.44 198 ASN A C 1
ATOM 1518 O O . ASN A 1 198 ? -7.660 19.813 4.281 1.00 86.44 198 ASN A O 1
ATOM 1522 N N . GLU A 1 199 ? -5.807 19.440 5.514 1.00 83.81 199 GLU A N 1
ATOM 1523 C CA . GLU A 1 199 ? -4.839 19.426 4.416 1.00 83.81 199 GLU A CA 1
ATOM 1524 C C . GLU A 1 199 ? -4.783 18.065 3.715 1.00 83.81 199 GLU A C 1
ATOM 1526 O O . GLU A 1 199 ? -4.263 17.984 2.612 1.00 83.81 199 GLU A O 1
ATOM 1531 N N . TYR A 1 200 ? -5.345 16.998 4.295 1.00 86.50 200 TYR A N 1
ATOM 1532 C CA . TYR A 1 200 ? -5.272 15.663 3.709 1.00 86.50 200 TYR A CA 1
ATOM 1533 C C . TYR A 1 200 ? -6.394 15.391 2.700 1.00 86.50 200 TYR A C 1
ATOM 1535 O O . TYR A 1 200 ? -7.591 15.528 2.992 1.00 86.50 200 TYR A O 1
ATOM 1543 N N . THR A 1 201 ? -6.007 14.944 1.503 1.00 83.50 201 THR A N 1
ATOM 1544 C CA . THR A 1 201 ? -6.931 14.625 0.402 1.00 83.50 201 THR A CA 1
ATOM 1545 C C . THR A 1 201 ? -7.990 13.590 0.792 1.00 83.50 201 THR A C 1
ATOM 1547 O O . THR A 1 201 ? -9.178 13.826 0.555 1.00 83.50 201 THR A O 1
ATOM 1550 N N . TRP A 1 202 ? -7.602 12.490 1.449 1.00 83.44 202 TRP A N 1
ATOM 1551 C CA . TRP A 1 202 ? -8.509 11.388 1.821 1.00 83.44 202 TRP A CA 1
ATOM 1552 C C . TRP A 1 202 ? -9.112 11.506 3.222 1.00 83.44 202 TRP A C 1
ATOM 1554 O O . TRP A 1 202 ? -9.760 10.585 3.703 1.00 83.44 202 TRP A O 1
ATOM 1564 N N . GLN A 1 203 ? -8.999 12.669 3.869 1.00 88.75 203 GLN A N 1
ATOM 1565 C CA . GLN A 1 203 ? -9.597 12.938 5.185 1.00 88.75 203 GLN A CA 1
ATOM 1566 C C . GLN A 1 203 ? -11.076 12.506 5.289 1.00 88.75 203 GLN A C 1
ATOM 1568 O O . GLN A 1 203 ? -11.519 12.031 6.335 1.00 88.75 203 GLN A O 1
ATOM 1573 N N . GLY A 1 204 ? -11.848 12.653 4.206 1.00 82.81 204 GLY A N 1
ATOM 1574 C CA . GLY A 1 204 ? -13.266 12.283 4.170 1.00 82.81 204 GLY A CA 1
ATOM 1575 C C . GLY A 1 204 ? -13.545 10.789 4.380 1.00 82.81 204 GLY A C 1
ATOM 1576 O O . GLY A 1 204 ? -14.625 10.453 4.857 1.00 82.81 204 GLY A O 1
ATOM 1577 N N . GLU A 1 205 ? -12.589 9.906 4.084 1.00 88.12 205 GLU A N 1
ATOM 1578 C CA . GLU A 1 205 ? -12.737 8.449 4.233 1.00 88.12 205 GLU A CA 1
ATOM 1579 C C . GLU A 1 205 ? -12.758 7.999 5.697 1.00 88.12 205 GLU A C 1
ATOM 1581 O O . GLU A 1 205 ? -13.238 6.913 6.003 1.00 88.12 205 GLU A O 1
ATOM 1586 N N . PHE A 1 206 ? -12.303 8.859 6.612 1.00 92.62 206 PHE A N 1
ATOM 1587 C CA . PHE A 1 206 ? -12.237 8.582 8.048 1.00 92.62 206 PHE A CA 1
ATOM 1588 C C . PHE A 1 206 ? -13.410 9.188 8.829 1.00 92.62 206 PHE A C 1
ATOM 1590 O O . PHE A 1 206 ? -13.451 9.103 10.056 1.00 92.62 206 PHE A O 1
ATOM 1597 N N . GLN A 1 207 ? -14.363 9.826 8.142 1.00 90.44 207 GLN A N 1
ATOM 1598 C CA . GLN A 1 207 ? -15.509 10.474 8.775 1.00 90.44 207 GLN A CA 1
ATOM 1599 C C . GLN A 1 207 ? -16.680 9.505 8.955 1.00 90.44 207 GLN A C 1
ATOM 1601 O O . GLN A 1 207 ? -17.165 8.907 8.000 1.00 90.44 207 GLN A O 1
ATOM 1606 N N . ASN A 1 208 ? -17.245 9.473 10.166 1.00 91.56 208 ASN A N 1
ATOM 1607 C CA . ASN A 1 208 ? -18.434 8.675 10.504 1.00 91.56 208 ASN A CA 1
ATOM 1608 C C . ASN A 1 208 ? -18.255 7.159 10.277 1.00 91.56 208 ASN A C 1
ATOM 1610 O O . ASN A 1 208 ? -19.220 6.474 9.933 1.00 91.56 208 ASN A O 1
ATOM 1614 N N . CYS A 1 209 ? -17.040 6.645 10.467 1.00 92.50 209 CYS A N 1
ATOM 1615 C CA . CYS A 1 209 ? -16.733 5.223 10.327 1.00 92.50 209 CYS A CA 1
ATOM 1616 C C . CYS A 1 209 ? -17.276 4.395 11.502 1.00 92.50 209 CYS A C 1
ATOM 1618 O O . CYS A 1 209 ? -17.428 4.912 12.603 1.00 92.50 209 CYS A O 1
ATOM 1620 N N . ASP A 1 210 ? -17.560 3.117 11.249 1.00 94.75 210 ASP A N 1
ATOM 1621 C CA . ASP A 1 210 ? -18.001 2.103 12.224 1.00 94.75 210 ASP A CA 1
ATOM 1622 C C . ASP A 1 210 ? -17.275 0.788 11.888 1.00 94.75 210 ASP A C 1
ATOM 1624 O O . ASP A 1 210 ? -17.777 -0.083 11.157 1.00 94.75 210 ASP A O 1
ATOM 1628 N N . TYR A 1 211 ? -16.015 0.720 12.314 1.00 94.75 211 TYR A N 1
ATOM 1629 C CA . TYR A 1 211 ? -15.092 -0.363 12.003 1.00 94.75 211 TYR A CA 1
ATOM 1630 C C . TYR A 1 211 ? -15.458 -1.628 12.780 1.00 94.75 211 TYR A C 1
ATOM 1632 O O . TYR A 1 211 ? -15.468 -2.702 12.183 1.00 94.75 211 TYR A O 1
ATOM 1640 N N . ASP A 1 212 ? -15.831 -1.522 14.060 1.00 94.06 212 ASP A N 1
ATOM 1641 C CA . ASP A 1 212 ? -16.194 -2.692 14.878 1.00 94.06 212 ASP A CA 1
ATOM 1642 C C . ASP A 1 212 ? -17.653 -3.160 14.688 1.00 94.06 212 ASP A C 1
ATOM 1644 O O . ASP A 1 212 ? -18.008 -4.279 15.065 1.00 94.06 212 ASP A O 1
ATOM 1648 N N . GLY A 1 213 ? -18.497 -2.360 14.023 1.00 92.44 213 GLY A N 1
ATOM 1649 C CA . GLY A 1 213 ? -19.890 -2.700 13.734 1.00 92.44 213 GLY A CA 1
ATOM 1650 C C . GLY A 1 213 ? -20.844 -2.501 14.911 1.00 92.44 213 GLY A C 1
ATOM 1651 O O . GLY A 1 213 ? -21.955 -3.045 14.880 1.00 92.44 213 GLY A O 1
ATOM 1652 N N . ASP A 1 214 ? -20.448 -1.758 15.948 1.00 92.38 214 ASP A N 1
ATOM 1653 C CA . ASP A 1 214 ? -21.284 -1.486 17.118 1.00 92.38 214 ASP A CA 1
ATOM 1654 C C . ASP A 1 214 ? -22.315 -0.356 16.894 1.00 92.38 214 ASP A C 1
ATOM 1656 O O . ASP A 1 214 ? -23.183 -0.111 17.748 1.00 92.38 214 ASP A O 1
ATOM 1660 N N . GLY A 1 215 ? -22.268 0.293 15.724 1.00 93.00 215 GLY A N 1
ATOM 1661 C CA . GLY A 1 215 ? -23.169 1.366 15.314 1.00 93.00 215 GLY A CA 1
ATOM 1662 C C . GLY A 1 215 ? -22.831 2.731 15.915 1.00 93.00 215 GLY A C 1
ATOM 1663 O O . GLY A 1 215 ? -23.636 3.664 15.787 1.00 93.00 215 GLY A O 1
ATOM 1664 N N . LYS A 1 216 ? -21.691 2.867 16.599 1.00 94.81 216 LYS A N 1
ATOM 1665 C CA . LYS A 1 216 ? -21.126 4.149 17.025 1.00 94.81 216 LYS A CA 1
ATOM 1666 C C . LYS A 1 216 ? -20.018 4.581 16.070 1.00 94.81 216 LYS A C 1
ATOM 1668 O O . LYS A 1 216 ? -19.571 3.836 15.214 1.00 94.81 216 LYS A O 1
ATOM 1673 N N . THR A 1 217 ? -19.643 5.851 16.184 1.00 95.88 217 THR A N 1
ATOM 1674 C CA . THR A 1 217 ? -18.590 6.426 15.351 1.00 95.88 217 THR A CA 1
ATOM 1675 C C . THR A 1 217 ? -17.224 6.127 15.939 1.00 95.88 217 THR A C 1
ATOM 1677 O O . THR A 1 217 ? -16.940 6.540 17.064 1.00 95.88 217 THR A O 1
ATOM 1680 N N . ASP A 1 218 ? -16.388 5.501 15.126 1.00 97.75 218 ASP A N 1
ATOM 1681 C CA . ASP A 1 218 ? -14.983 5.238 15.379 1.00 97.75 218 ASP A CA 1
ATOM 1682 C C . ASP A 1 218 ? -14.116 6.285 14.687 1.00 97.75 218 ASP A C 1
ATOM 1684 O O . ASP A 1 218 ? -14.493 6.859 13.660 1.00 97.75 218 ASP A O 1
ATOM 1688 N N . ARG A 1 219 ? -12.937 6.546 15.252 1.00 98.00 219 ARG A N 1
ATOM 1689 C CA . ARG A 1 219 ? -12.024 7.574 14.744 1.00 98.00 219 ARG A CA 1
ATOM 1690 C C . ARG A 1 219 ? -10.607 7.048 14.644 1.00 98.00 219 ARG A C 1
ATOM 1692 O O . ARG A 1 219 ? -10.102 6.430 15.578 1.00 98.00 219 ARG A O 1
ATOM 1699 N N . LEU A 1 220 ? -9.950 7.348 13.528 1.00 98.44 220 LEU A N 1
ATOM 1700 C CA . LEU A 1 220 ? -8.531 7.073 13.339 1.00 98.44 220 LEU A CA 1
ATOM 1701 C C . LEU A 1 220 ? -7.710 8.290 13.763 1.00 98.44 220 LEU A C 1
ATOM 1703 O O . LEU A 1 220 ? -7.960 9.405 13.307 1.00 98.44 220 LEU A O 1
ATOM 1707 N N . SER A 1 221 ? -6.706 8.067 14.600 1.00 98.12 221 SER A N 1
ATOM 1708 C CA . SER A 1 221 ? -5.696 9.066 14.948 1.00 98.12 221 SER A CA 1
ATOM 1709 C C . SER A 1 221 ? -4.295 8.604 14.572 1.00 98.12 221 SER A C 1
ATOM 1711 O O . SER A 1 221 ? -4.020 7.405 14.551 1.00 98.12 221 SER A O 1
ATOM 1713 N N . ARG A 1 222 ? -3.422 9.565 14.275 1.00 97.69 222 ARG A N 1
ATOM 1714 C CA . ARG A 1 222 ? -2.017 9.380 13.913 1.00 97.69 222 ARG A CA 1
ATOM 1715 C C . ARG A 1 222 ? -1.136 10.049 14.964 1.00 97.69 222 ARG A C 1
ATOM 1717 O O . ARG A 1 222 ? -1.421 11.169 15.389 1.00 97.69 222 ARG A O 1
ATOM 1724 N N . SER A 1 223 ? -0.072 9.366 15.367 1.00 96.81 223 SER A N 1
ATOM 1725 C CA . SER A 1 223 ? 1.061 9.952 16.086 1.00 96.81 223 SER A CA 1
ATOM 1726 C C . SER A 1 223 ? 2.333 9.680 15.302 1.00 96.81 223 SER A C 1
ATOM 1728 O O . SER A 1 223 ? 2.475 8.626 14.675 1.00 96.81 223 SER A O 1
ATOM 1730 N N . TRP A 1 224 ? 3.237 10.648 15.322 1.00 92.38 224 TRP A N 1
ATOM 1731 C CA . TRP A 1 224 ? 4.407 10.674 14.466 1.00 92.38 224 TRP A CA 1
ATOM 1732 C C . TRP A 1 224 ? 5.687 10.787 15.287 1.00 92.38 224 TRP A C 1
ATOM 1734 O O . TRP A 1 224 ? 5.761 11.514 16.277 1.00 92.38 224 TRP A O 1
ATOM 1744 N N . ASN A 1 225 ? 6.712 10.053 14.865 1.00 89.75 225 ASN A N 1
ATOM 1745 C CA . ASN A 1 225 ? 8.038 10.096 15.448 1.00 89.75 225 ASN A CA 1
ATOM 1746 C C . ASN A 1 225 ? 9.070 10.487 14.387 1.00 89.75 225 ASN A C 1
ATOM 1748 O O . ASN A 1 225 ? 9.654 9.617 13.740 1.00 89.75 225 ASN A O 1
ATOM 1752 N N . GLY A 1 226 ? 9.332 11.790 14.270 1.00 87.56 226 GLY A N 1
ATOM 1753 C CA . GLY A 1 226 ? 10.294 12.331 13.305 1.00 87.56 226 GLY A CA 1
ATOM 1754 C C . GLY A 1 226 ? 11.740 11.880 13.514 1.00 87.56 226 GLY A C 1
ATOM 1755 O O . GLY A 1 226 ? 12.499 11.828 12.558 1.00 87.56 226 GLY A O 1
ATOM 1756 N N . ASP A 1 227 ? 12.134 11.472 14.727 1.00 89.38 227 ASP A N 1
ATOM 1757 C CA . ASP A 1 227 ? 13.489 10.939 14.958 1.00 89.38 227 ASP A CA 1
ATOM 1758 C C . ASP A 1 227 ? 13.684 9.552 14.322 1.00 89.38 227 ASP A C 1
ATOM 1760 O O . ASP A 1 227 ? 14.817 9.128 14.082 1.00 89.38 227 ASP A O 1
ATOM 1764 N N . LYS A 1 228 ? 12.590 8.809 14.124 1.00 87.94 228 LYS A N 1
ATOM 1765 C CA . LYS A 1 228 ? 12.606 7.456 13.558 1.00 87.94 228 LYS A CA 1
ATOM 1766 C C . LYS A 1 228 ? 12.040 7.377 12.143 1.00 87.94 228 LYS A C 1
ATOM 1768 O O . LYS A 1 228 ? 12.157 6.313 11.546 1.00 87.94 228 LYS A O 1
ATOM 1773 N N . GLU A 1 229 ? 11.400 8.439 11.663 1.00 89.38 229 GLU A N 1
ATOM 1774 C CA . GLU A 1 229 ? 10.624 8.455 10.417 1.00 89.38 229 GLU A CA 1
ATOM 1775 C C . GLU A 1 229 ? 9.474 7.422 10.418 1.00 89.38 229 GLU A C 1
ATOM 1777 O O . GLU A 1 229 ? 9.158 6.777 9.414 1.00 89.38 229 GLU A O 1
ATOM 1782 N N . LEU A 1 230 ? 8.849 7.223 11.588 1.00 91.75 230 LEU A N 1
ATOM 1783 C CA . LEU A 1 230 ? 7.777 6.243 11.794 1.00 91.75 230 LEU A CA 1
ATOM 1784 C C . LEU A 1 230 ? 6.490 6.908 12.287 1.00 91.75 230 LEU A C 1
ATOM 1786 O O . LEU A 1 230 ? 6.514 7.896 13.024 1.00 91.75 230 LEU A O 1
ATOM 1790 N N . ALA A 1 231 ? 5.356 6.307 11.941 1.00 94.19 231 ALA A N 1
ATOM 1791 C CA . ALA A 1 231 ? 4.037 6.669 12.434 1.00 94.19 231 ALA A CA 1
ATOM 1792 C C . ALA A 1 231 ? 3.355 5.483 13.127 1.00 94.19 231 ALA A C 1
ATOM 1794 O O . ALA A 1 231 ? 3.587 4.315 12.818 1.00 94.19 231 ALA A O 1
ATOM 1795 N N . THR A 1 232 ? 2.494 5.798 14.089 1.00 96.31 232 THR A N 1
ATOM 1796 C CA . THR A 1 232 ? 1.583 4.847 14.731 1.00 96.31 232 THR A CA 1
ATOM 1797 C C . THR A 1 232 ? 0.161 5.347 14.569 1.00 96.31 232 THR A C 1
ATOM 1799 O O . THR A 1 232 ? -0.117 6.530 14.781 1.00 96.31 232 THR A O 1
ATOM 1802 N N . TYR A 1 233 ? -0.749 4.434 14.249 1.00 97.50 233 TYR A N 1
ATOM 1803 C CA . TYR A 1 233 ? -2.162 4.733 14.120 1.00 97.50 233 TYR A CA 1
ATOM 1804 C C . TYR A 1 233 ? -2.936 4.128 15.290 1.00 97.50 233 TYR A C 1
ATOM 1806 O O . TYR A 1 233 ? -2.637 3.038 15.774 1.00 97.50 233 TYR A O 1
ATOM 1814 N N . THR A 1 234 ? -3.923 4.863 15.793 1.00 98.56 234 THR A N 1
ATOM 1815 C CA . THR A 1 234 ? -4.820 4.401 16.853 1.00 98.56 234 THR A CA 1
ATOM 1816 C C . THR A 1 234 ? -6.257 4.588 16.411 1.00 98.56 234 THR A C 1
ATOM 1818 O O . THR A 1 234 ? -6.687 5.720 16.175 1.00 98.56 234 THR A O 1
ATOM 1821 N N . ILE A 1 235 ? -6.996 3.485 16.335 1.00 98.62 235 ILE A N 1
ATOM 1822 C CA . ILE A 1 235 ? -8.450 3.498 16.205 1.00 98.62 235 ILE A CA 1
ATOM 1823 C C . ILE A 1 235 ? -9.024 3.645 17.613 1.00 98.62 235 ILE A C 1
ATOM 1825 O O . ILE A 1 235 ? -8.790 2.802 18.479 1.00 98.62 235 ILE A O 1
ATOM 1829 N N . GLU A 1 236 ? -9.743 4.737 17.848 1.00 98.25 236 GLU A N 1
ATOM 1830 C CA . GLU A 1 236 ? -10.571 4.933 19.034 1.00 98.25 236 GLU A CA 1
ATOM 1831 C C . GLU A 1 236 ? -12.014 4.589 18.669 1.00 98.25 236 GLU A C 1
ATOM 1833 O O . GLU A 1 236 ? -12.637 5.282 17.860 1.00 98.25 236 GLU A O 1
ATOM 1838 N N . PHE A 1 237 ? -12.523 3.502 19.247 1.00 97.62 237 PHE A N 1
ATOM 1839 C CA . PHE A 1 237 ? -13.885 3.047 19.005 1.00 97.62 237 PHE A CA 1
ATOM 1840 C C . PHE A 1 237 ? -14.888 3.962 19.709 1.00 97.62 237 PHE A C 1
ATOM 1842 O O . PHE A 1 237 ? -14.603 4.520 20.775 1.00 97.62 237 PHE A O 1
ATOM 1849 N N . GLY A 1 238 ? -16.109 4.073 19.188 1.00 94.38 238 GLY A N 1
ATOM 1850 C CA . GLY A 1 238 ? -17.145 4.929 19.779 1.00 94.38 238 GLY A CA 1
ATOM 1851 C C . GLY A 1 238 ? -17.566 4.521 21.202 1.00 94.38 238 GLY A C 1
ATOM 1852 O O . GLY A 1 238 ? -18.245 5.275 21.908 1.00 94.38 238 GLY A O 1
ATOM 1853 N N . ASN A 1 239 ? -17.183 3.320 21.643 1.00 91.50 239 ASN A N 1
ATOM 1854 C CA . ASN A 1 239 ? -17.351 2.817 23.008 1.00 91.50 239 ASN A CA 1
ATOM 1855 C C . ASN A 1 239 ? -16.186 3.172 23.965 1.00 91.50 239 ASN A C 1
ATOM 1857 O O . ASN A 1 239 ? -16.337 2.981 25.174 1.00 91.50 239 ASN A O 1
ATOM 1861 N N . GLY A 1 240 ? -15.092 3.749 23.456 1.00 92.44 240 GLY A N 1
ATOM 1862 C CA . GLY A 1 240 ? -13.903 4.168 24.203 1.00 92.44 240 GLY A CA 1
ATOM 1863 C C . GLY A 1 240 ? -12.746 3.163 24.203 1.00 92.44 240 GLY A C 1
ATOM 1864 O O . GLY A 1 240 ? -11.670 3.503 24.705 1.00 92.44 240 GLY A O 1
ATOM 1865 N N . ASP A 1 241 ? -12.943 1.961 23.653 1.00 94.81 241 ASP A N 1
ATOM 1866 C CA . ASP A 1 241 ? -11.868 0.991 23.450 1.00 94.81 241 ASP A CA 1
ATOM 1867 C C . ASP A 1 241 ? -10.879 1.511 22.394 1.00 94.81 241 ASP A C 1
ATOM 1869 O O . ASP A 1 241 ? -11.194 2.393 21.588 1.00 94.81 241 ASP A O 1
ATOM 1873 N N . LYS A 1 242 ? -9.654 0.977 22.402 1.00 96.56 242 LYS A N 1
ATOM 1874 C CA . LYS A 1 242 ? -8.593 1.411 21.488 1.00 96.56 242 LYS A CA 1
ATOM 1875 C C . LYS A 1 242 ? -7.870 0.229 20.869 1.00 96.56 242 LYS A C 1
ATOM 1877 O O . LYS A 1 242 ? -7.521 -0.716 21.570 1.00 96.56 242 LYS A O 1
ATOM 1882 N N . LEU A 1 243 ? -7.578 0.346 19.580 1.00 97.94 243 LEU A N 1
ATOM 1883 C CA . LEU A 1 243 ? -6.677 -0.527 18.835 1.00 97.94 243 LEU A CA 1
ATOM 1884 C C . LEU A 1 243 ? -5.497 0.323 18.365 1.00 97.94 243 LEU A C 1
ATOM 1886 O O . LEU A 1 243 ? -5.695 1.357 17.731 1.00 97.94 243 LEU A O 1
ATOM 1890 N N . ILE A 1 244 ? -4.278 -0.098 18.697 1.00 97.50 244 ILE A N 1
ATOM 1891 C CA . ILE A 1 244 ? -3.038 0.599 18.335 1.00 97.50 244 ILE A CA 1
ATOM 1892 C C . ILE A 1 244 ? -2.265 -0.283 17.357 1.00 97.50 244 ILE A C 1
ATOM 1894 O O . ILE A 1 244 ? -2.031 -1.459 17.646 1.00 97.50 244 ILE A O 1
ATOM 1898 N N . THR A 1 245 ? -1.870 0.270 16.212 1.00 96.50 245 THR A N 1
ATOM 1899 C CA . THR A 1 245 ? -1.056 -0.453 15.231 1.00 96.50 245 THR A CA 1
ATOM 1900 C C . THR A 1 245 ? 0.396 -0.578 15.696 1.00 96.50 245 THR A C 1
ATOM 1902 O O . THR A 1 245 ? 0.867 0.222 16.508 1.00 96.50 245 THR A O 1
ATOM 1905 N N . PRO A 1 246 ? 1.162 -1.534 15.153 1.00 94.94 246 PRO A N 1
ATOM 1906 C CA . PRO A 1 246 ? 2.616 -1.420 15.126 1.00 94.94 246 PRO A CA 1
ATOM 1907 C C . PRO A 1 246 ? 3.089 -0.120 14.441 1.00 94.94 246 PRO A C 1
ATOM 1909 O O . PRO A 1 246 ? 2.316 0.550 13.750 1.00 94.94 246 PRO A O 1
ATOM 1912 N N . GLU A 1 247 ? 4.361 0.238 14.653 1.00 93.38 247 GLU A N 1
ATOM 1913 C CA . GLU A 1 247 ? 5.014 1.353 13.949 1.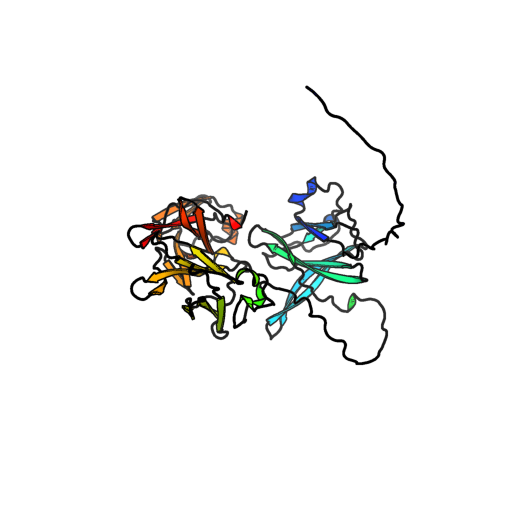00 93.38 247 GLU A CA 1
ATOM 1914 C C . GLU A 1 247 ? 5.192 0.979 12.465 1.00 93.38 247 GLU A C 1
ATOM 1916 O O . GLU A 1 247 ? 5.731 -0.092 12.192 1.00 93.38 247 GLU A O 1
ATOM 1921 N N . GLY A 1 248 ? 4.770 1.855 11.546 1.00 92.00 248 GLY A N 1
ATOM 1922 C CA . GLY A 1 248 ? 5.056 1.790 10.102 1.00 92.00 248 GLY A CA 1
ATOM 1923 C C . GLY A 1 248 ? 5.736 3.069 9.615 1.00 92.00 248 GLY A C 1
ATOM 1924 O O . GLY A 1 248 ? 5.881 4.008 10.402 1.00 92.00 248 GLY A O 1
ATOM 1925 N N . TYR A 1 249 ? 6.174 3.137 8.353 1.00 90.12 249 TYR A N 1
ATOM 1926 C CA . TYR A 1 249 ? 6.824 4.358 7.859 1.00 90.12 249 TYR A CA 1
ATOM 1927 C C . TYR A 1 249 ? 5.862 5.545 7.850 1.00 90.12 249 TYR A C 1
ATOM 1929 O O . TYR A 1 249 ? 4.675 5.423 7.544 1.00 90.12 249 TYR A O 1
ATOM 1937 N N . GLU A 1 250 ? 6.391 6.723 8.172 1.00 89.88 250 GLU A N 1
ATOM 1938 C CA . GLU A 1 250 ? 5.598 7.950 8.264 1.00 89.88 250 GLU A CA 1
ATOM 1939 C C . GLU A 1 250 ? 4.948 8.382 6.946 1.00 89.88 250 GLU A C 1
ATOM 1941 O O . GLU A 1 250 ? 3.940 9.095 6.982 1.00 89.88 250 GLU A O 1
ATOM 1946 N N . THR A 1 251 ? 5.533 7.958 5.822 1.00 88.88 251 THR A N 1
ATOM 1947 C CA . THR A 1 251 ? 5.133 8.326 4.464 1.00 88.88 251 THR A CA 1
ATOM 1948 C C . THR A 1 251 ? 3.993 7.466 3.923 1.00 88.88 251 THR A C 1
ATOM 1950 O O . THR A 1 251 ? 3.418 7.802 2.888 1.00 88.88 251 THR A O 1
ATOM 1953 N N . GLY A 1 252 ? 3.649 6.379 4.619 1.00 89.69 252 GLY A N 1
ATOM 1954 C CA . GLY A 1 252 ? 2.578 5.474 4.229 1.00 89.69 252 GLY A CA 1
ATOM 1955 C C . GLY A 1 252 ? 1.191 6.079 4.454 1.00 89.69 252 GLY A C 1
ATOM 1956 O O . GLY A 1 252 ? 0.892 6.609 5.529 1.00 89.69 252 GLY A O 1
ATOM 1957 N N . PHE A 1 253 ? 0.325 5.967 3.449 1.00 90.81 253 PHE A N 1
ATOM 1958 C CA . PHE A 1 253 ? -1.054 6.444 3.498 1.00 90.81 253 PHE A CA 1
ATOM 1959 C C . PHE A 1 253 ? -1.958 5.390 4.145 1.00 90.81 253 PHE A C 1
ATOM 1961 O O . PHE A 1 253 ? -1.989 4.252 3.670 1.00 90.81 253 PHE A O 1
ATOM 1968 N N . PRO A 1 254 ? -2.678 5.726 5.229 1.00 94.88 254 PRO A N 1
ATOM 1969 C CA . PRO A 1 254 ? -3.473 4.754 5.958 1.00 94.88 254 PRO A CA 1
ATOM 1970 C C . PRO A 1 254 ? -4.751 4.391 5.210 1.00 94.88 254 PRO A C 1
ATOM 1972 O O . PRO A 1 254 ? -5.452 5.265 4.715 1.00 94.88 254 PRO A O 1
ATOM 1975 N N . HIS A 1 255 ? -5.116 3.114 5.253 1.00 92.94 255 HIS A N 1
ATOM 1976 C CA . HIS A 1 255 ? -6.440 2.623 4.883 1.00 92.94 255 HIS A CA 1
ATOM 1977 C C . HIS A 1 255 ? -6.941 1.687 5.975 1.00 92.94 255 HIS A C 1
ATOM 1979 O O . HIS A 1 255 ? -6.181 0.877 6.511 1.00 92.94 255 HIS A O 1
ATOM 1985 N N . VAL A 1 256 ? -8.224 1.795 6.319 1.00 96.12 256 VAL A N 1
ATOM 1986 C CA . VAL A 1 256 ? -8.854 0.937 7.329 1.00 96.12 256 VAL A CA 1
ATOM 1987 C C . VAL A 1 256 ? -10.092 0.295 6.733 1.00 96.12 256 VAL A C 1
ATOM 1989 O O . VAL A 1 256 ? -10.994 0.977 6.250 1.00 96.12 256 VAL A O 1
ATOM 1992 N N . GLN A 1 257 ? -10.144 -1.029 6.783 1.00 95.31 257 GLN A N 1
ATOM 1993 C CA . GLN A 1 257 ? -11.287 -1.813 6.337 1.00 95.31 257 GLN A CA 1
ATOM 1994 C C . GLN A 1 257 ? -11.688 -2.796 7.427 1.00 95.31 257 GLN A C 1
ATOM 1996 O O . GLN A 1 257 ? -10.870 -3.192 8.253 1.00 95.31 257 GLN A O 1
ATOM 2001 N N . ALA A 1 258 ? -12.953 -3.205 7.425 1.00 94.56 258 ALA A N 1
ATOM 2002 C CA . ALA A 1 258 ? -13.443 -4.183 8.380 1.00 94.56 258 ALA A CA 1
ATOM 2003 C C . ALA A 1 258 ? -14.414 -5.170 7.730 1.00 94.56 258 ALA A C 1
ATOM 2005 O O . ALA A 1 258 ? -15.191 -4.802 6.843 1.00 94.56 258 ALA A O 1
ATOM 2006 N N . GLY A 1 259 ? -14.388 -6.417 8.190 1.00 93.00 259 GLY A N 1
ATOM 2007 C CA . GLY A 1 259 ? -15.270 -7.477 7.712 1.00 93.00 259 GLY A CA 1
ATOM 2008 C C . GLY A 1 259 ? -15.158 -8.742 8.554 1.00 93.00 259 GLY A C 1
ATOM 2009 O O . GLY A 1 259 ? -14.151 -8.958 9.209 1.00 93.00 259 GLY A O 1
ATOM 2010 N N . ASP A 1 260 ? -16.209 -9.553 8.527 1.00 93.50 260 ASP A N 1
ATOM 2011 C CA . ASP A 1 260 ? -16.280 -10.854 9.205 1.00 93.50 260 ASP A CA 1
ATOM 2012 C C . ASP A 1 260 ? -15.600 -11.906 8.308 1.00 93.50 260 ASP A C 1
ATOM 2014 O O . ASP A 1 260 ? -16.215 -12.458 7.387 1.00 93.50 260 ASP A O 1
ATOM 2018 N N . LEU A 1 261 ? -14.284 -12.059 8.475 1.00 94.12 261 LEU A N 1
ATOM 2019 C CA . LEU A 1 261 ? -13.419 -12.923 7.665 1.00 94.12 261 LEU A CA 1
ATOM 2020 C C . LEU A 1 261 ? -13.380 -14.355 8.205 1.00 94.12 261 LEU A C 1
ATOM 2022 O O . LEU A 1 261 ? -13.114 -15.294 7.445 1.00 94.12 261 LEU A O 1
ATOM 2026 N N . ASP A 1 262 ? -13.613 -14.520 9.503 1.00 92.94 262 ASP A N 1
ATOM 2027 C CA . ASP A 1 262 ? -13.551 -15.802 10.195 1.00 92.94 262 ASP A CA 1
ATOM 2028 C C . ASP A 1 262 ? -14.940 -16.459 10.400 1.00 92.94 262 ASP A C 1
ATOM 2030 O O 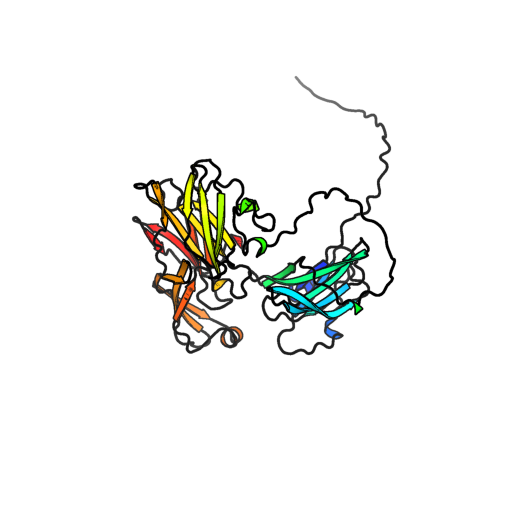. ASP A 1 262 ? -15.039 -17.682 10.581 1.00 92.94 262 ASP A O 1
ATOM 2034 N N . GLY A 1 263 ? -16.017 -15.683 10.227 1.00 91.44 263 GLY A N 1
ATOM 2035 C CA . GLY A 1 263 ? -17.408 -16.121 10.272 1.00 91.44 263 GLY A CA 1
ATOM 2036 C C . GLY A 1 263 ? -18.008 -16.174 11.679 1.00 91.44 263 GLY A C 1
ATOM 2037 O O . GLY A 1 263 ? -19.057 -16.814 11.854 1.00 91.44 263 GLY A O 1
ATOM 2038 N N . ASP A 1 264 ? -17.360 -15.587 12.688 1.00 91.94 264 ASP A N 1
ATOM 2039 C CA . ASP A 1 264 ? -17.843 -15.550 14.069 1.00 91.94 264 ASP A CA 1
ATOM 2040 C C . ASP A 1 264 ? -18.883 -14.437 14.330 1.00 91.94 264 ASP A C 1
ATOM 2042 O O . ASP A 1 264 ? -19.590 -14.463 15.349 1.00 91.94 264 ASP A O 1
ATOM 2046 N N . GLY A 1 265 ? -19.068 -13.529 13.363 1.00 90.31 265 GLY A N 1
ATOM 2047 C CA . GLY A 1 265 ? -20.018 -12.419 13.416 1.00 90.31 265 GLY A CA 1
ATOM 2048 C C . GLY A 1 265 ? -19.480 -11.151 14.083 1.00 90.31 265 GLY A C 1
ATOM 2049 O O . GLY A 1 265 ? -20.229 -10.175 14.205 1.00 90.31 265 GLY A O 1
ATOM 2050 N N . VAL A 1 266 ? -18.222 -11.150 14.517 1.00 92.88 266 VAL A N 1
ATOM 2051 C CA . VAL A 1 266 ? -17.428 -9.966 14.839 1.00 92.88 266 VAL A CA 1
ATOM 2052 C C . VAL A 1 266 ? -16.597 -9.601 13.610 1.00 92.88 266 VAL A C 1
ATOM 2054 O O . VAL A 1 266 ? -16.309 -10.427 12.757 1.00 92.88 266 VAL A O 1
ATOM 2057 N N . LYS A 1 267 ? -16.322 -8.308 13.435 1.00 93.50 267 LYS A N 1
ATOM 2058 C CA . LYS A 1 267 ? -15.512 -7.849 12.309 1.00 93.50 267 LYS A CA 1
ATOM 2059 C C . LYS A 1 267 ? -14.041 -7.866 12.693 1.00 93.50 267 LYS A C 1
ATOM 2061 O O . LYS A 1 267 ? -13.661 -7.211 13.671 1.00 93.50 267 LYS A O 1
ATOM 2066 N N . GLU A 1 268 ? -13.228 -8.464 11.837 1.00 96.88 268 GLU A N 1
ATOM 2067 C CA . GLU A 1 268 ? -11.792 -8.237 11.801 1.00 96.88 268 GLU A CA 1
ATOM 2068 C C . GLU A 1 268 ? -11.525 -6.855 11.210 1.00 96.88 268 GLU A C 1
ATOM 2070 O O . GLU A 1 268 ? -12.264 -6.370 10.347 1.00 96.88 268 GLU A O 1
ATOM 2075 N N . ILE A 1 269 ? -10.443 -6.227 11.661 1.00 98.25 269 ILE A N 1
ATOM 2076 C CA . ILE A 1 269 ? -10.028 -4.897 11.220 1.00 98.25 269 ILE A CA 1
ATOM 2077 C C . ILE A 1 269 ? -8.694 -5.026 10.498 1.00 98.25 269 ILE A C 1
ATOM 2079 O O . ILE A 1 269 ? -7.690 -5.431 11.082 1.00 98.25 269 ILE A O 1
ATOM 2083 N N . LEU A 1 270 ? -8.687 -4.669 9.220 1.00 98.19 270 LEU A N 1
ATOM 2084 C CA . LEU A 1 270 ? -7.489 -4.538 8.409 1.00 98.19 270 LEU A CA 1
ATOM 2085 C C . LEU A 1 270 ? -7.040 -3.079 8.432 1.00 98.19 270 LEU A C 1
ATOM 2087 O O . LEU A 1 270 ? -7.803 -2.189 8.056 1.00 98.19 270 LEU A O 1
ATOM 2091 N N . VAL A 1 271 ? -5.789 -2.852 8.815 1.00 97.75 271 VAL A N 1
ATOM 2092 C CA . VAL A 1 271 ? -5.105 -1.574 8.616 1.00 97.75 271 VAL A CA 1
ATOM 2093 C C . VAL A 1 271 ? -3.954 -1.798 7.647 1.00 97.75 271 VAL A C 1
ATOM 2095 O O . VAL A 1 271 ? -3.114 -2.669 7.886 1.00 97.75 271 VAL A O 1
ATOM 2098 N N . THR A 1 272 ? -3.912 -1.021 6.570 1.00 95.81 272 THR A N 1
ATOM 2099 C CA . THR A 1 272 ? -2.804 -1.025 5.610 1.00 95.81 272 THR A CA 1
ATOM 2100 C C . THR A 1 272 ? -2.193 0.358 5.473 1.00 95.81 272 THR A C 1
ATOM 2102 O O . THR A 1 272 ? -2.885 1.363 5.643 1.00 95.81 272 THR A O 1
ATOM 2105 N N . LEU A 1 273 ? -0.896 0.402 5.165 1.00 93.81 273 LEU A N 1
ATOM 2106 C CA . LEU A 1 273 ? -0.243 1.601 4.649 1.00 93.81 273 LEU A CA 1
ATOM 2107 C C . LEU A 1 273 ? 0.170 1.352 3.203 1.00 93.81 273 LEU A C 1
ATOM 2109 O O . LEU A 1 273 ? 0.912 0.403 2.930 1.00 93.81 273 LEU A O 1
ATOM 2113 N N . THR A 1 274 ? -0.302 2.203 2.297 1.00 88.94 274 THR A N 1
ATOM 2114 C CA . THR A 1 274 ? 0.120 2.198 0.893 1.00 88.94 274 THR A CA 1
ATOM 2115 C C . THR A 1 274 ? 1.140 3.297 0.640 1.00 88.94 274 THR A C 1
ATOM 2117 O O . THR A 1 274 ? 1.183 4.311 1.335 1.00 88.94 274 THR A O 1
ATOM 2120 N N . TYR A 1 275 ? 1.982 3.095 -0.367 1.00 87.12 275 TYR A N 1
ATOM 2121 C CA . TYR A 1 275 ? 3.076 4.003 -0.709 1.00 87.12 275 TYR A CA 1
ATOM 2122 C C . TYR A 1 275 ? 2.904 4.498 -2.136 1.00 87.12 275 TYR A C 1
ATOM 2124 O O . TYR A 1 275 ? 3.820 4.417 -2.945 1.00 87.12 275 TYR A O 1
ATOM 2132 N N . ASP A 1 276 ? 1.702 4.986 -2.438 1.00 73.56 276 ASP A N 1
ATOM 2133 C CA . ASP A 1 276 ? 1.224 5.259 -3.801 1.00 73.56 276 ASP A CA 1
ATOM 2134 C C . ASP A 1 276 ? 2.035 6.338 -4.535 1.00 73.56 276 ASP A C 1
ATOM 2136 O O . ASP A 1 276 ? 1.995 6.428 -5.758 1.00 73.56 276 ASP A O 1
ATOM 2140 N N . THR A 1 277 ? 2.793 7.145 -3.790 1.00 71.31 277 THR A N 1
ATOM 2141 C CA . THR A 1 277 ? 3.674 8.202 -4.304 1.00 71.31 277 THR A CA 1
ATOM 2142 C C . THR A 1 277 ? 5.152 7.796 -4.322 1.00 71.31 277 THR A C 1
ATOM 2144 O O . THR A 1 277 ? 6.019 8.640 -4.532 1.00 71.31 277 THR A O 1
ATOM 2147 N N . SER A 1 278 ? 5.471 6.535 -4.020 1.00 76.25 278 SER A N 1
ATOM 2148 C CA . SER A 1 278 ? 6.836 6.011 -4.079 1.00 76.25 278 SER A CA 1
ATOM 2149 C C . SER A 1 278 ? 7.219 5.658 -5.513 1.00 76.25 278 SER A C 1
ATOM 2151 O O . SER A 1 278 ? 6.461 4.999 -6.212 1.00 76.25 278 SER A O 1
ATOM 2153 N N . THR A 1 279 ? 8.467 5.944 -5.892 1.00 69.50 279 THR A N 1
ATOM 2154 C CA . THR A 1 279 ? 9.059 5.473 -7.165 1.00 69.50 279 THR A CA 1
ATOM 2155 C C . THR A 1 279 ? 9.168 3.942 -7.276 1.00 69.50 279 THR A C 1
ATOM 2157 O O . THR A 1 279 ? 9.572 3.400 -8.306 1.00 69.50 279 THR A O 1
ATOM 2160 N N . ASP A 1 280 ? 8.861 3.234 -6.185 1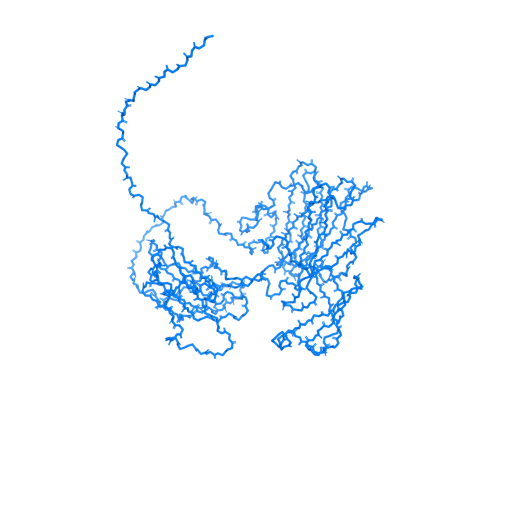.00 75.56 280 ASP A N 1
ATOM 2161 C CA . ASP A 1 280 ? 8.818 1.779 -6.086 1.00 75.56 280 ASP A CA 1
ATOM 2162 C C . ASP A 1 280 ? 7.638 1.349 -5.204 1.00 75.56 280 ASP A C 1
ATOM 2164 O O . ASP A 1 280 ? 7.812 0.760 -4.135 1.00 75.56 280 ASP A O 1
ATOM 2168 N N . THR A 1 281 ? 6.426 1.724 -5.618 1.00 69.62 281 THR A N 1
ATOM 2169 C CA . THR A 1 281 ? 5.167 1.489 -4.887 1.00 69.62 281 THR A CA 1
ATOM 2170 C C . THR A 1 281 ? 4.992 0.037 -4.427 1.00 69.62 281 THR A C 1
ATOM 2172 O O . THR A 1 281 ? 4.454 -0.202 -3.350 1.00 69.62 281 THR A O 1
ATOM 2175 N N . TYR A 1 282 ? 5.499 -0.935 -5.193 1.00 80.19 282 TYR A N 1
ATOM 2176 C CA . TYR A 1 282 ? 5.353 -2.369 -4.913 1.00 80.19 282 TYR A CA 1
ATOM 2177 C C . TYR A 1 282 ? 6.448 -2.955 -4.014 1.00 80.19 282 TYR A C 1
ATOM 2179 O O . TYR A 1 282 ? 6.341 -4.096 -3.559 1.00 80.19 282 TYR A O 1
ATOM 2187 N N . SER A 1 283 ? 7.494 -2.179 -3.718 1.00 80.38 283 SER A N 1
ATOM 2188 C CA . SER A 1 283 ? 8.552 -2.579 -2.783 1.00 80.38 283 SER A CA 1
ATOM 2189 C C . SER A 1 283 ? 8.231 -2.259 -1.325 1.00 80.38 283 SER A C 1
ATOM 2191 O O . SER A 1 283 ? 9.012 -2.616 -0.441 1.00 80.38 283 SER A O 1
ATOM 2193 N N . PHE A 1 284 ? 7.081 -1.639 -1.061 1.00 83.88 284 PHE A N 1
ATOM 2194 C CA . PHE A 1 284 ? 6.607 -1.304 0.276 1.00 83.88 284 PHE A CA 1
ATOM 2195 C C . PHE A 1 284 ? 5.152 -1.731 0.443 1.00 83.88 284 PHE A C 1
ATOM 2197 O O . PHE A 1 284 ? 4.429 -1.917 -0.530 1.00 83.88 284 PHE A O 1
ATOM 2204 N N . GLY A 1 285 ? 4.731 -1.908 1.689 1.00 88.12 285 GLY A N 1
ATOM 2205 C CA . GLY A 1 285 ? 3.365 -2.290 2.008 1.00 88.12 285 GLY A CA 1
ATOM 2206 C C . GLY A 1 285 ? 3.274 -2.806 3.427 1.00 88.12 285 GLY A C 1
ATOM 2207 O O . GLY A 1 285 ? 3.764 -3.896 3.735 1.00 88.12 285 GLY A O 1
ATOM 2208 N N . ASP A 1 286 ? 2.651 -2.014 4.291 1.00 93.75 286 ASP A N 1
ATOM 2209 C CA . ASP A 1 286 ? 2.385 -2.420 5.662 1.00 93.75 286 ASP A CA 1
ATOM 2210 C C . ASP A 1 286 ? 0.973 -2.948 5.765 1.00 93.75 286 ASP A C 1
ATOM 2212 O O . ASP A 1 286 ? 0.034 -2.380 5.207 1.00 93.75 286 ASP A O 1
ATOM 2216 N N . MET A 1 287 ? 0.826 -4.054 6.486 1.00 95.25 287 MET A N 1
ATOM 2217 C CA . MET A 1 287 ? -0.482 -4.621 6.749 1.00 95.25 287 MET A CA 1
ATOM 2218 C C . MET A 1 287 ? -0.535 -5.273 8.124 1.00 95.25 287 MET A C 1
ATOM 2220 O O . MET A 1 287 ? 0.344 -6.053 8.526 1.00 95.25 287 MET A O 1
ATOM 2224 N N . TRP A 1 288 ? -1.630 -4.991 8.816 1.00 97.12 288 TRP A N 1
ATOM 2225 C CA . TRP A 1 288 ? -1.962 -5.567 10.106 1.00 97.12 288 TRP A CA 1
ATOM 2226 C C . TRP A 1 288 ? -3.433 -5.946 10.104 1.00 97.12 288 TRP A C 1
ATOM 2228 O O . TRP A 1 288 ? -4.299 -5.121 9.814 1.00 97.12 288 TRP A O 1
ATOM 2238 N N . LEU A 1 289 ? -3.704 -7.208 10.417 1.00 98.12 289 LEU A N 1
ATOM 2239 C CA . LEU A 1 289 ? -5.055 -7.712 10.586 1.00 98.12 289 LEU A CA 1
ATOM 2240 C C . LEU A 1 289 ? -5.288 -7.950 12.069 1.00 98.12 289 LEU A C 1
ATOM 2242 O O . LEU A 1 289 ? -4.474 -8.612 12.711 1.00 98.12 289 LEU A O 1
ATOM 2246 N N . PHE A 1 290 ? -6.388 -7.433 12.595 1.00 98.31 290 PHE A N 1
ATOM 2247 C CA . PHE A 1 290 ? -6.762 -7.579 13.990 1.00 98.31 290 PHE A CA 1
ATOM 2248 C C . PHE A 1 290 ? -8.074 -8.335 14.110 1.00 98.31 290 PHE A C 1
ATOM 2250 O O . PHE A 1 290 ? -9.025 -8.049 13.389 1.00 98.31 290 PHE A O 1
ATOM 2257 N N . ASP A 1 291 ? -8.115 -9.250 15.066 1.00 96.94 291 ASP A N 1
ATOM 2258 C CA . ASP A 1 291 ? -9.291 -10.026 15.449 1.00 96.94 291 ASP A CA 1
ATOM 2259 C C . ASP A 1 291 ? -9.604 -9.734 16.921 1.00 96.94 291 ASP A C 1
ATOM 2261 O O . ASP A 1 291 ? -8.706 -9.418 17.711 1.00 96.94 291 ASP A O 1
ATOM 2265 N N . ARG A 1 292 ? -10.880 -9.776 17.294 1.00 94.94 292 ARG A N 1
ATOM 2266 C CA . ARG A 1 292 ? -11.317 -9.504 18.657 1.00 94.94 292 ARG A CA 1
ATOM 2267 C C . ARG A 1 292 ? -11.222 -10.774 19.490 1.00 94.94 292 ARG A C 1
ATOM 2269 O O . ARG A 1 292 ? -12.033 -11.688 19.376 1.00 94.94 292 ARG A O 1
ATOM 2276 N N . ASP A 1 293 ? -10.292 -10.796 20.439 1.00 92.31 293 ASP A N 1
ATOM 2277 C CA . ASP A 1 293 ? -10.210 -11.890 21.401 1.00 92.31 293 ASP A CA 1
ATOM 2278 C C . ASP A 1 293 ? -11.483 -11.903 22.267 1.00 92.31 293 ASP A C 1
ATOM 2280 O O . ASP A 1 293 ? -11.708 -11.041 23.115 1.00 92.31 293 ASP A O 1
ATOM 2284 N N . GLN A 1 294 ? -12.326 -12.918 22.074 1.00 85.56 294 GLN A N 1
ATOM 2285 C CA . GLN A 1 294 ? -13.610 -13.077 22.770 1.00 85.56 294 GLN A CA 1
ATOM 2286 C C . GLN A 1 294 ? -13.470 -13.272 24.294 1.00 85.56 294 GLN A C 1
ATOM 2288 O O . GLN A 1 294 ? -14.445 -13.165 25.042 1.00 85.56 294 GLN A O 1
ATOM 2293 N N . THR A 1 295 ? -12.271 -13.598 24.781 1.00 88.75 295 THR A N 1
ATOM 2294 C CA . THR A 1 295 ? -11.977 -13.781 26.206 1.00 88.75 295 THR A CA 1
ATOM 2295 C C . THR A 1 295 ? -11.636 -12.457 26.875 1.00 88.75 295 THR A C 1
ATOM 2297 O O . THR A 1 295 ? -12.093 -12.208 27.994 1.00 88.75 295 THR A O 1
ATOM 2300 N N . THR A 1 296 ? -10.811 -11.630 26.230 1.00 91.19 296 THR A N 1
ATOM 2301 C CA . THR A 1 296 ? -10.373 -10.336 26.780 1.00 91.19 296 THR A CA 1
ATOM 2302 C C . THR A 1 296 ? -11.294 -9.188 26.370 1.00 91.19 296 THR A C 1
ATOM 2304 O O . THR A 1 296 ? -11.431 -8.225 27.120 1.00 91.19 296 THR A O 1
ATOM 2307 N N . GLY A 1 297 ? -11.969 -9.318 25.226 1.00 89.56 297 GLY A N 1
ATOM 2308 C CA . GLY A 1 297 ? -12.761 -8.281 24.573 1.00 89.56 297 GLY A CA 1
ATOM 2309 C C . GLY A 1 297 ? -11.935 -7.303 23.731 1.00 89.56 297 GLY A C 1
ATOM 2310 O O . GLY A 1 297 ? -12.526 -6.383 23.163 1.00 89.56 297 GLY A O 1
ATOM 2311 N N . GLU A 1 298 ? -10.615 -7.496 23.650 1.00 94.25 298 GLU A N 1
ATOM 2312 C CA . GLU A 1 298 ? -9.656 -6.600 22.993 1.00 94.25 298 GLU A CA 1
ATOM 2313 C C . GLU A 1 298 ? -9.299 -7.091 21.584 1.00 94.25 298 GLU A C 1
ATOM 2315 O O . GLU A 1 298 ? -9.241 -8.294 21.331 1.00 94.25 298 GLU A O 1
ATOM 2320 N N . TYR A 1 299 ? -9.010 -6.158 20.675 1.00 97.06 299 TYR A N 1
ATOM 2321 C CA . TYR A 1 299 ? -8.458 -6.481 19.360 1.00 97.06 299 TYR A CA 1
ATOM 2322 C C . TYR A 1 299 ? -6.969 -6.831 19.458 1.00 97.06 299 TYR A C 1
ATOM 2324 O O . TYR A 1 299 ? -6.183 -6.082 20.041 1.00 97.06 299 TYR A O 1
ATOM 2332 N N . VAL A 1 300 ? -6.575 -7.952 18.857 1.00 96.38 300 VAL A N 1
ATOM 2333 C CA . VAL A 1 300 ? -5.199 -8.465 18.832 1.00 96.38 300 VAL A CA 1
ATOM 2334 C C . VAL A 1 300 ? -4.756 -8.739 17.396 1.00 96.38 300 VAL A C 1
ATOM 2336 O O . VAL A 1 300 ? -5.553 -9.187 16.577 1.00 96.38 300 VAL A O 1
ATOM 2339 N N . GLU A 1 301 ? -3.487 -8.458 17.070 1.00 96.62 301 GLU A N 1
ATOM 2340 C CA . GLU A 1 301 ? -2.946 -8.747 15.732 1.00 96.62 301 GLU A CA 1
ATOM 2341 C C . GLU A 1 301 ? -2.956 -10.263 15.486 1.00 96.62 301 GLU A C 1
ATOM 2343 O O . GLU A 1 301 ? -2.464 -11.049 16.304 1.00 96.62 301 GLU A O 1
ATOM 2348 N N . VAL A 1 302 ? -3.499 -10.668 14.342 1.00 95.50 302 VAL A N 1
ATOM 2349 C CA . VAL A 1 302 ? -3.554 -12.061 13.916 1.00 95.50 302 VAL A CA 1
ATOM 2350 C C . VAL A 1 302 ? -2.241 -12.465 13.260 1.00 95.50 302 VAL A C 1
ATOM 2352 O O . VAL A 1 302 ? -1.678 -11.749 12.430 1.00 95.50 302 VAL A O 1
ATOM 2355 N N . GLU A 1 303 ? -1.768 -13.669 13.575 1.00 95.31 303 GLU A N 1
ATOM 2356 C CA . GLU A 1 303 ? -0.622 -14.240 12.874 1.00 95.31 303 GLU A CA 1
ATOM 2357 C C . GLU A 1 303 ? -1.040 -14.700 11.467 1.00 95.31 303 GLU A C 1
ATOM 2359 O O . GLU A 1 303 ? -1.804 -15.655 11.296 1.00 95.31 303 GLU A O 1
ATOM 2364 N N . LEU A 1 304 ? -0.509 -14.018 10.452 1.00 97.25 304 LEU A N 1
ATOM 2365 C CA . LEU A 1 304 ? -0.709 -14.359 9.047 1.00 97.25 304 LEU A CA 1
ATOM 2366 C C . LEU A 1 304 ? 0.352 -15.364 8.566 1.00 97.25 304 LEU A C 1
ATOM 2368 O O . LEU A 1 304 ? 1.487 -15.337 9.044 1.00 97.25 304 LEU A O 1
ATOM 2372 N N . PRO A 1 305 ? 0.038 -16.223 7.579 1.00 97.44 305 PRO A N 1
ATOM 2373 C CA . PRO A 1 305 ? 0.973 -17.189 6.989 1.00 97.44 305 PRO A CA 1
ATOM 2374 C C . PRO A 1 305 ? 1.997 -16.530 6.039 1.00 97.44 305 PRO A C 1
ATOM 2376 O O . PRO A 1 305 ? 2.283 -17.056 4.969 1.00 97.44 305 PRO A O 1
ATOM 2379 N N . LEU A 1 306 ? 2.529 -15.368 6.414 1.00 97.69 306 LEU A N 1
ATOM 2380 C CA . LEU A 1 306 ? 3.433 -14.530 5.628 1.00 97.69 306 LEU A CA 1
ATOM 2381 C C . LEU A 1 306 ? 4.703 -14.237 6.434 1.00 97.69 306 LEU A C 1
ATOM 2383 O O . LEU A 1 306 ? 4.684 -14.246 7.667 1.00 97.69 306 LEU A O 1
ATOM 2387 N N . VAL A 1 307 ? 5.817 -13.953 5.756 1.00 96.62 307 VAL A N 1
ATOM 2388 C CA . VAL A 1 307 ? 7.036 -13.527 6.456 1.00 96.62 307 VAL A CA 1
ATOM 2389 C C . VAL A 1 307 ? 6.869 -12.093 6.957 1.00 96.62 307 VAL A C 1
ATOM 2391 O O . VAL A 1 307 ? 6.352 -11.236 6.241 1.00 96.62 307 VAL A O 1
ATOM 2394 N N . LYS A 1 308 ? 7.310 -11.830 8.191 1.00 94.62 308 LYS A N 1
ATOM 2395 C CA . LYS A 1 308 ? 7.417 -10.470 8.732 1.00 94.62 308 LYS A CA 1
ATOM 2396 C C . LYS A 1 308 ? 8.625 -9.782 8.099 1.00 94.62 308 LYS A C 1
ATOM 2398 O O . LYS A 1 308 ? 9.730 -10.328 8.137 1.00 94.62 308 LYS A O 1
ATOM 2403 N N . ILE A 1 309 ? 8.389 -8.617 7.520 1.00 91.75 309 ILE A N 1
ATOM 2404 C CA . ILE A 1 309 ? 9.384 -7.731 6.917 1.00 91.75 309 ILE A CA 1
ATOM 2405 C C . ILE A 1 309 ? 9.558 -6.531 7.870 1.00 91.75 309 ILE A C 1
ATOM 2407 O O . ILE A 1 309 ? 8.888 -6.437 8.905 1.00 91.75 309 ILE A O 1
ATOM 2411 N N . GLU A 1 310 ? 10.532 -5.670 7.601 1.00 85.50 310 GLU A N 1
ATOM 2412 C CA . GLU A 1 310 ? 10.767 -4.460 8.389 1.00 85.50 310 GLU A CA 1
ATOM 2413 C C . GLU A 1 310 ? 9.518 -3.557 8.448 1.00 85.50 310 GLU A C 1
ATOM 2415 O O . GLU A 1 310 ? 8.705 -3.541 7.531 1.00 85.50 310 GLU A O 1
ATOM 2420 N N . ASN A 1 311 ? 9.371 -2.833 9.563 1.00 79.50 311 ASN A N 1
ATOM 2421 C CA . ASN A 1 311 ? 8.349 -1.799 9.803 1.00 79.50 311 ASN A CA 1
ATOM 2422 C C . ASN A 1 311 ? 6.877 -2.232 9.739 1.00 79.50 311 ASN A C 1
ATOM 2424 O O . ASN A 1 311 ? 5.992 -1.396 9.685 1.00 79.50 311 ASN A O 1
ATOM 2428 N N . GLY A 1 312 ? 6.599 -3.530 9.878 1.00 81.00 312 GLY A N 1
ATOM 2429 C CA . GLY A 1 312 ? 5.231 -4.041 10.015 1.00 81.00 312 GLY A CA 1
ATOM 2430 C C . GLY A 1 312 ? 4.705 -4.733 8.763 1.00 81.00 312 GLY A C 1
ATOM 2431 O O . GLY A 1 312 ? 3.789 -5.555 8.885 1.00 81.00 312 GLY A O 1
ATOM 2432 N N . ALA A 1 313 ? 5.361 -4.513 7.625 1.00 92.19 313 ALA A N 1
ATOM 2433 C CA . ALA A 1 313 ? 5.148 -5.211 6.370 1.00 92.19 313 ALA A CA 1
ATOM 2434 C C . ALA A 1 313 ? 5.119 -6.739 6.517 1.00 92.19 313 ALA A C 1
ATOM 2436 O O . ALA A 1 313 ? 5.858 -7.356 7.296 1.00 92.19 313 ALA A O 1
ATOM 2437 N N . LYS A 1 314 ? 4.244 -7.370 5.733 1.00 95.81 314 LYS A N 1
ATOM 2438 C CA . LYS A 1 314 ? 4.108 -8.827 5.617 1.00 95.81 314 LYS A CA 1
ATOM 2439 C C . LYS A 1 314 ? 4.266 -9.210 4.156 1.00 95.81 314 LYS A C 1
ATOM 2441 O O . LYS A 1 314 ? 3.831 -8.466 3.288 1.00 95.81 314 LYS A O 1
ATOM 2446 N N . GLY A 1 315 ? 4.867 -10.357 3.864 1.00 96.69 315 GLY A N 1
ATOM 2447 C CA . GLY A 1 315 ? 5.110 -10.734 2.474 1.00 96.69 315 GLY A CA 1
ATOM 2448 C C . GLY A 1 315 ? 5.632 -12.144 2.270 1.00 96.69 315 GLY A C 1
ATOM 2449 O O . GLY A 1 315 ? 5.326 -13.058 3.040 1.00 96.69 315 GLY A O 1
ATOM 2450 N N . PHE A 1 316 ? 6.447 -12.302 1.231 1.00 97.62 316 PHE A N 1
ATOM 2451 C CA . PHE A 1 316 ? 7.062 -13.566 0.843 1.00 97.62 316 PHE A CA 1
ATOM 2452 C C . PHE A 1 316 ? 8.581 -13.480 0.843 1.00 97.62 316 PHE A C 1
ATOM 2454 O O . PHE A 1 316 ? 9.161 -12.478 0.431 1.00 97.62 316 PHE A O 1
ATOM 2461 N N . ASN A 1 317 ? 9.230 -14.578 1.217 1.00 97.38 317 ASN A N 1
ATOM 2462 C CA . ASN A 1 317 ? 10.587 -14.847 0.775 1.00 97.38 317 ASN A CA 1
ATOM 2463 C C . ASN A 1 317 ? 10.508 -15.416 -0.647 1.00 97.38 317 ASN A C 1
ATOM 2465 O O . ASN A 1 317 ? 9.938 -16.489 -0.872 1.00 97.38 317 ASN A O 1
ATOM 2469 N N . VAL A 1 318 ? 11.091 -14.698 -1.599 1.00 96.75 318 VAL A N 1
ATOM 2470 C CA . VAL A 1 318 ? 11.121 -15.061 -3.013 1.00 96.75 318 VAL A CA 1
ATOM 2471 C C . VAL A 1 318 ? 12.512 -15.562 -3.356 1.00 96.75 318 VAL A C 1
ATOM 2473 O O . VAL A 1 318 ? 13.480 -14.816 -3.241 1.00 96.75 318 VAL A O 1
ATOM 2476 N N . ASP A 1 319 ? 12.609 -16.825 -3.761 1.00 97.00 319 ASP A N 1
ATOM 2477 C CA . ASP A 1 319 ? 13.832 -17.388 -4.337 1.00 97.00 319 ASP A CA 1
ATOM 2478 C C . ASP A 1 319 ? 13.835 -17.205 -5.843 1.00 97.00 319 ASP A C 1
ATOM 2480 O O . ASP A 1 319 ? 12.810 -17.446 -6.480 1.00 97.00 319 ASP A O 1
ATOM 2484 N N . TYR A 1 320 ? 14.992 -16.884 -6.410 1.00 95.44 320 TYR A N 1
ATOM 2485 C CA . TYR A 1 320 ? 15.181 -16.794 -7.851 1.00 95.44 320 TYR A CA 1
ATOM 2486 C C . TYR A 1 320 ? 16.184 -17.840 -8.326 1.00 95.44 320 TYR A C 1
ATOM 2488 O O . TYR A 1 320 ? 17.271 -17.992 -7.763 1.00 95.44 320 TYR A O 1
ATOM 2496 N N . ASP A 1 321 ? 15.817 -18.552 -9.386 1.00 93.69 321 ASP A N 1
ATOM 2497 C CA . ASP A 1 321 ? 16.752 -19.383 -10.126 1.00 93.69 321 ASP A CA 1
ATOM 2498 C C . ASP A 1 321 ? 17.563 -18.509 -11.092 1.00 93.69 321 ASP A C 1
ATOM 2500 O O . ASP A 1 321 ? 17.183 -17.390 -11.447 1.00 93.69 321 ASP A O 1
ATOM 2504 N N . LYS A 1 322 ? 18.685 -19.057 -11.561 1.00 90.00 322 LYS A N 1
ATOM 2505 C CA . LYS A 1 322 ? 19.499 -18.409 -12.584 1.00 90.00 322 LYS A CA 1
ATOM 2506 C C . LYS A 1 322 ? 18.675 -18.172 -13.856 1.00 90.00 322 LYS A C 1
ATOM 2508 O O . LYS A 1 322 ? 17.955 -19.066 -14.294 1.00 90.00 322 LYS A O 1
ATOM 2513 N N . LEU A 1 323 ? 18.857 -17.000 -14.463 1.00 90.06 323 LEU A N 1
ATOM 2514 C CA . LEU A 1 323 ? 18.262 -16.638 -15.746 1.00 90.06 323 LEU A CA 1
ATOM 2515 C C . LEU A 1 323 ? 18.622 -17.658 -16.842 1.00 90.06 323 LEU A C 1
ATOM 2517 O O . LEU A 1 323 ? 19.800 -17.958 -17.064 1.00 90.06 323 LEU A O 1
ATOM 2521 N N . GLU A 1 324 ? 17.610 -18.150 -17.558 1.00 89.69 324 GLU A N 1
ATOM 2522 C CA . GLU A 1 324 ? 17.765 -19.043 -18.712 1.00 89.69 324 GLU A CA 1
ATOM 2523 C C . GLU A 1 324 ? 16.883 -18.550 -19.866 1.00 89.69 324 GLU A C 1
ATOM 2525 O O . GLU A 1 324 ? 15.671 -18.464 -19.712 1.00 89.69 324 GLU A O 1
ATOM 2530 N N . ASP A 1 325 ? 17.473 -18.232 -21.024 1.00 89.38 325 ASP A N 1
ATOM 2531 C CA . ASP A 1 325 ? 16.749 -17.824 -22.244 1.00 89.38 325 ASP A CA 1
ATOM 2532 C C . ASP A 1 325 ? 15.673 -16.738 -22.005 1.00 89.38 325 ASP A C 1
ATOM 2534 O O . ASP A 1 325 ? 14.519 -16.896 -22.407 1.00 89.38 325 ASP A O 1
ATOM 2538 N N . SER A 1 326 ? 16.053 -15.656 -21.312 1.00 89.50 326 SER A N 1
ATOM 2539 C CA . SER A 1 326 ? 15.165 -14.545 -20.922 1.00 89.50 326 SER A CA 1
ATOM 2540 C C . SER A 1 326 ? 13.974 -14.955 -20.048 1.00 89.50 326 SER A C 1
ATOM 2542 O O . SER A 1 326 ? 12.935 -14.300 -20.030 1.00 89.50 326 SER A O 1
ATOM 2544 N N . LYS A 1 327 ? 14.116 -16.056 -19.304 1.00 92.38 327 LYS A N 1
ATOM 2545 C CA . LYS A 1 327 ? 13.109 -16.533 -18.359 1.00 92.38 327 LYS A CA 1
ATOM 2546 C C . LYS A 1 327 ? 13.652 -16.541 -16.950 1.00 92.38 327 LYS A C 1
ATOM 2548 O O . LYS A 1 327 ? 14.674 -17.170 -16.663 1.00 92.38 327 LYS A O 1
ATOM 2553 N N . ILE A 1 328 ? 12.921 -15.881 -16.066 1.00 92.56 328 ILE A N 1
ATOM 2554 C CA . ILE A 1 328 ? 13.191 -15.868 -14.638 1.00 92.56 328 ILE A CA 1
ATOM 2555 C C . ILE A 1 328 ? 12.234 -16.854 -13.988 1.00 92.56 328 ILE A C 1
ATOM 2557 O O . ILE A 1 328 ? 11.012 -16.718 -14.074 1.00 92.56 328 ILE A O 1
ATOM 2561 N N . LYS A 1 329 ? 12.794 -17.862 -13.321 1.00 94.81 329 LYS A N 1
ATOM 2562 C CA . LYS A 1 329 ? 12.022 -18.742 -12.451 1.00 94.81 329 LYS A CA 1
ATOM 2563 C C . LYS A 1 329 ? 12.137 -18.247 -11.019 1.00 94.81 329 LYS A C 1
ATOM 2565 O O . LYS A 1 329 ? 13.244 -18.099 -10.513 1.00 94.81 329 LYS A O 1
ATOM 2570 N N . PHE A 1 330 ? 11.001 -18.039 -10.366 1.00 95.00 330 PHE A N 1
ATOM 2571 C CA . PHE A 1 330 ? 10.950 -17.647 -8.963 1.00 95.00 330 PHE A CA 1
ATOM 2572 C C . PHE A 1 330 ? 10.075 -18.590 -8.139 1.00 95.00 330 PHE A C 1
ATOM 2574 O O . PHE A 1 330 ? 9.235 -19.315 -8.679 1.00 95.00 330 PHE A O 1
ATOM 2581 N N . THR A 1 331 ? 10.283 -18.601 -6.822 1.00 97.12 331 THR A N 1
ATOM 2582 C CA . THR A 1 331 ? 9.493 -19.383 -5.865 1.00 97.12 331 THR A CA 1
ATOM 2583 C C . THR A 1 331 ? 9.070 -18.532 -4.677 1.00 97.12 331 THR A C 1
ATOM 2585 O O . THR A 1 331 ? 9.921 -18.054 -3.935 1.00 97.12 331 THR A O 1
ATOM 2588 N N . LEU A 1 332 ? 7.759 -18.411 -4.463 1.00 97.38 332 LEU A N 1
ATOM 2589 C CA . LEU A 1 332 ? 7.164 -17.836 -3.258 1.00 97.38 332 LEU A CA 1
ATOM 2590 C C . LEU A 1 332 ? 7.170 -18.906 -2.160 1.00 97.38 332 LEU A C 1
ATOM 2592 O O . LEU A 1 332 ? 6.348 -19.829 -2.186 1.00 97.38 332 LEU A O 1
ATOM 2596 N N . ARG A 1 333 ? 8.120 -18.830 -1.222 1.00 97.44 333 ARG A N 1
ATOM 2597 C CA . ARG A 1 333 ? 8.366 -19.910 -0.249 1.00 97.44 333 ARG A CA 1
ATOM 2598 C C . ARG A 1 333 ? 7.156 -20.222 0.618 1.00 97.44 333 ARG A C 1
ATOM 2600 O O . ARG A 1 333 ? 6.825 -21.393 0.786 1.00 97.44 333 ARG A O 1
ATOM 2607 N N . GLU A 1 334 ? 6.500 -19.195 1.144 1.00 97.31 334 GLU A N 1
ATOM 2608 C CA . GLU A 1 334 ? 5.380 -19.335 2.079 1.00 97.31 334 GLU A CA 1
ATOM 2609 C C . GLU A 1 334 ? 4.159 -19.976 1.401 1.00 97.31 334 GLU A C 1
ATOM 2611 O O . GLU A 1 334 ? 3.413 -20.712 2.042 1.00 97.31 334 GLU A O 1
ATOM 2616 N N . ALA A 1 335 ? 4.007 -19.786 0.086 1.00 96.38 335 ALA A N 1
ATOM 2617 C CA . ALA A 1 335 ? 2.971 -20.430 -0.718 1.00 96.38 335 ALA A CA 1
ATOM 2618 C C . ALA A 1 335 ? 3.391 -21.794 -1.296 1.00 96.38 335 ALA A C 1
ATOM 2620 O O . ALA A 1 335 ? 2.554 -22.529 -1.818 1.00 96.38 335 ALA A O 1
ATOM 2621 N N . GLY A 1 336 ? 4.687 -22.127 -1.272 1.00 95.06 336 GLY A N 1
ATOM 2622 C CA . GLY A 1 336 ? 5.229 -23.289 -1.981 1.00 95.06 336 GLY A CA 1
ATOM 2623 C C . GLY A 1 336 ? 4.992 -23.243 -3.497 1.00 95.06 336 GLY A C 1
ATOM 2624 O O . GLY A 1 336 ? 4.897 -24.295 -4.133 1.00 95.06 336 GLY A O 1
ATOM 2625 N N . LEU A 1 337 ? 4.864 -22.042 -4.072 1.00 95.38 337 LEU A N 1
ATOM 2626 C CA . LEU A 1 337 ? 4.538 -21.824 -5.479 1.00 95.38 337 LEU A CA 1
ATOM 2627 C C . LEU A 1 337 ? 5.788 -21.427 -6.258 1.00 95.38 337 LEU A C 1
ATOM 2629 O O . LEU A 1 337 ? 6.403 -20.412 -5.948 1.00 95.38 337 LEU A O 1
ATOM 2633 N N . SER A 1 338 ? 6.115 -22.179 -7.309 1.00 96.38 338 SER A N 1
ATOM 2634 C CA . SER A 1 338 ? 7.145 -21.798 -8.279 1.00 96.38 338 SER A CA 1
ATOM 2635 C C . SER A 1 338 ? 6.523 -21.422 -9.614 1.00 96.38 338 SER A C 1
ATOM 2637 O O . SER A 1 338 ? 5.593 -22.086 -10.080 1.00 96.38 338 SER A O 1
ATOM 2639 N N . ARG A 1 339 ? 7.087 -20.408 -10.264 1.00 93.94 339 ARG A N 1
ATOM 2640 C CA . ARG A 1 339 ? 6.608 -19.893 -11.543 1.00 93.94 339 ARG A CA 1
ATOM 2641 C C . ARG A 1 339 ? 7.767 -19.477 -12.441 1.00 93.94 339 ARG A C 1
ATOM 2643 O O . ARG A 1 339 ? 8.872 -19.271 -11.954 1.00 93.94 339 ARG A O 1
ATOM 2650 N N . ILE A 1 340 ? 7.521 -19.427 -13.746 1.00 94.50 340 ILE A N 1
ATOM 2651 C CA . ILE A 1 340 ? 8.482 -18.984 -14.757 1.00 94.50 340 ILE A CA 1
ATOM 2652 C C . ILE A 1 340 ? 7.838 -17.837 -15.512 1.00 94.50 340 ILE A C 1
ATOM 2654 O O . ILE A 1 340 ? 6.746 -18.023 -16.047 1.00 94.50 340 ILE A O 1
ATOM 2658 N N . GLU A 1 341 ? 8.531 -16.711 -15.577 1.00 92.06 341 GLU A N 1
ATOM 2659 C CA . GLU A 1 341 ? 8.105 -15.536 -16.326 1.00 92.06 341 GLU A CA 1
ATOM 2660 C C . GLU A 1 341 ? 9.127 -15.211 -17.402 1.00 92.06 341 GLU A C 1
ATOM 2662 O O . GLU A 1 341 ? 10.336 -15.302 -17.180 1.00 92.06 341 GLU A O 1
ATOM 2667 N N . GLU A 1 342 ? 8.620 -14.890 -18.585 1.00 91.62 342 GLU A N 1
ATOM 2668 C CA . GLU A 1 342 ? 9.422 -14.394 -19.696 1.00 91.62 342 GLU A CA 1
ATOM 2669 C C . GLU A 1 342 ? 9.539 -12.881 -19.551 1.00 91.62 342 GLU A C 1
ATOM 2671 O O . GLU A 1 342 ? 8.538 -12.199 -19.342 1.00 91.62 342 GLU A O 1
ATOM 2676 N N . VAL A 1 343 ? 10.765 -12.378 -19.623 1.00 88.00 343 VAL A N 1
ATOM 2677 C CA . VAL A 1 343 ? 11.082 -10.956 -19.490 1.00 88.00 343 VAL A CA 1
ATOM 2678 C C . VAL A 1 343 ? 11.837 -10.492 -20.726 1.00 88.00 343 VAL A C 1
ATOM 2680 O O . VAL A 1 343 ? 12.540 -11.277 -21.364 1.00 88.00 343 VAL A O 1
ATOM 2683 N N . ASP A 1 344 ? 11.676 -9.230 -21.097 1.00 88.56 344 ASP A N 1
ATOM 2684 C CA . ASP A 1 344 ? 12.387 -8.662 -22.238 1.00 88.56 344 ASP A CA 1
ATOM 2685 C C . ASP A 1 344 ? 13.822 -8.231 -21.879 1.00 88.56 344 ASP A C 1
ATOM 2687 O O . ASP A 1 344 ? 14.266 -8.287 -20.727 1.00 88.56 344 ASP A O 1
ATOM 2691 N N . GLU A 1 345 ? 14.589 -7.858 -22.905 1.00 87.62 345 GLU A N 1
ATOM 2692 C CA . GLU A 1 345 ? 15.974 -7.407 -22.732 1.00 87.62 345 GLU A CA 1
ATOM 2693 C C . GLU A 1 345 ? 16.061 -6.100 -21.927 1.00 87.62 345 GLU A C 1
ATOM 2695 O O . GLU A 1 345 ? 17.015 -5.923 -21.163 1.00 87.62 345 GLU A O 1
ATOM 2700 N N . ASP A 1 346 ? 15.060 -5.225 -22.044 1.00 86.19 346 ASP A N 1
ATOM 2701 C CA . ASP A 1 346 ? 15.026 -3.940 -21.348 1.00 86.19 346 ASP A CA 1
ATOM 2702 C C . ASP A 1 346 ? 14.881 -4.153 -19.837 1.00 86.19 346 ASP A C 1
ATOM 2704 O O . ASP A 1 346 ? 15.671 -3.609 -19.059 1.00 86.19 346 ASP A O 1
ATOM 2708 N N . TYR A 1 347 ? 13.964 -5.022 -19.413 1.00 85.19 347 TYR A N 1
ATOM 2709 C CA . TYR A 1 347 ? 13.796 -5.429 -18.022 1.00 85.19 347 TYR A CA 1
ATOM 2710 C C . TYR A 1 347 ? 15.087 -6.029 -17.464 1.00 85.19 347 TYR A C 1
ATOM 2712 O O . TYR A 1 347 ? 15.545 -5.654 -16.384 1.00 85.19 347 TYR A O 1
ATOM 2720 N N . LEU A 1 348 ? 15.715 -6.942 -18.211 1.00 86.25 348 LEU A N 1
ATOM 2721 C CA . LEU A 1 348 ? 16.951 -7.586 -17.771 1.00 86.25 348 LEU A CA 1
ATOM 2722 C C . LEU A 1 348 ? 18.101 -6.592 -17.587 1.00 86.25 348 LEU A C 1
ATOM 2724 O O . LEU A 1 348 ? 18.900 -6.746 -16.666 1.00 86.25 348 LEU A O 1
ATOM 2728 N N . SER A 1 349 ? 18.188 -5.582 -18.452 1.00 85.75 349 SER A N 1
ATOM 2729 C CA . SER A 1 349 ? 19.251 -4.577 -18.400 1.00 85.75 349 SER A CA 1
ATOM 2730 C C . SER A 1 349 ? 19.100 -3.587 -17.242 1.00 85.75 349 SER A C 1
ATOM 2732 O O . SER A 1 349 ? 20.109 -3.149 -16.687 1.00 85.75 349 SER A O 1
ATOM 2734 N N . ASN A 1 350 ? 17.860 -3.265 -16.862 1.00 81.81 350 ASN A N 1
ATOM 2735 C CA . ASN A 1 350 ? 17.561 -2.206 -15.898 1.00 81.81 350 ASN A CA 1
ATOM 2736 C C . ASN A 1 350 ? 17.215 -2.731 -14.498 1.00 81.81 350 ASN A C 1
ATOM 2738 O O . ASN A 1 350 ? 17.548 -2.088 -13.503 1.00 81.81 350 ASN A O 1
ATOM 2742 N N . TRP A 1 351 ? 16.567 -3.895 -14.407 1.00 81.88 351 TRP A N 1
ATOM 2743 C CA . TRP A 1 351 ? 15.893 -4.351 -13.185 1.00 81.88 351 TRP A CA 1
ATOM 2744 C C . TRP A 1 351 ? 16.313 -5.747 -12.719 1.00 81.88 351 TRP A C 1
ATOM 2746 O O . TRP A 1 351 ? 15.863 -6.210 -11.667 1.00 81.88 351 TRP A O 1
ATOM 2756 N N . TRP A 1 352 ? 17.198 -6.423 -13.459 1.00 86.00 352 TRP A N 1
ATOM 2757 C CA . TRP A 1 352 ? 17.697 -7.747 -13.098 1.00 86.00 352 TRP A CA 1
ATOM 2758 C C . TRP A 1 352 ? 19.184 -7.760 -12.745 1.00 86.00 352 TRP A C 1
ATOM 2760 O O . TRP A 1 352 ? 20.006 -7.037 -13.304 1.00 86.00 352 TRP A O 1
ATOM 2770 N N . SER A 1 353 ? 19.544 -8.653 -11.824 1.00 85.62 353 SER A N 1
ATOM 2771 C CA . SER A 1 353 ? 20.930 -8.975 -11.506 1.00 85.62 353 SER A CA 1
ATOM 2772 C C . SER A 1 353 ? 21.105 -10.488 -11.469 1.00 85.62 353 SER A C 1
ATOM 2774 O O . SER A 1 353 ? 20.394 -11.174 -10.741 1.00 85.62 353 SER A O 1
ATOM 2776 N N . ASP A 1 354 ? 22.087 -11.011 -12.206 1.00 80.69 354 ASP A N 1
ATOM 2777 C CA . ASP A 1 354 ? 22.401 -12.450 -12.246 1.00 80.69 354 ASP A CA 1
ATOM 2778 C C . ASP A 1 354 ? 22.827 -13.030 -10.886 1.00 80.69 354 ASP A C 1
ATOM 2780 O O . ASP A 1 354 ? 22.775 -14.245 -10.685 1.00 80.69 354 ASP A O 1
ATOM 2784 N N . ASP A 1 355 ? 23.247 -12.171 -9.955 1.00 85.88 355 ASP A N 1
ATOM 2785 C CA . ASP A 1 355 ? 23.620 -12.556 -8.594 1.00 85.88 355 ASP A CA 1
ATOM 2786 C C . ASP A 1 355 ? 22.413 -12.558 -7.635 1.00 85.88 355 ASP A C 1
ATOM 2788 O O . ASP A 1 355 ? 22.532 -12.978 -6.475 1.00 85.88 355 ASP A O 1
ATOM 2792 N N . LEU A 1 356 ? 21.239 -12.107 -8.097 1.00 85.81 356 LEU A N 1
ATOM 2793 C CA . LEU A 1 356 ? 20.029 -12.085 -7.294 1.00 85.81 356 LEU A CA 1
ATOM 2794 C C . LEU A 1 356 ? 19.485 -13.502 -7.116 1.00 85.81 356 LEU A C 1
ATOM 2796 O O . LEU A 1 356 ? 19.042 -14.149 -8.057 1.00 85.81 356 LEU A O 1
ATOM 2800 N N . THR A 1 357 ? 19.507 -13.980 -5.875 1.00 90.75 357 THR A N 1
ATOM 2801 C CA . THR A 1 357 ? 19.081 -15.347 -5.530 1.00 90.75 357 THR A CA 1
ATOM 2802 C C . THR A 1 357 ? 17.913 -15.379 -4.555 1.00 90.75 357 THR A C 1
ATOM 2804 O O . THR A 1 357 ? 17.196 -16.375 -4.503 1.00 90.75 357 THR A O 1
ATOM 2807 N N . MET A 1 358 ? 17.701 -14.303 -3.789 1.00 93.44 358 MET A N 1
ATOM 2808 C CA . MET A 1 358 ? 16.601 -14.197 -2.835 1.00 93.44 358 MET A CA 1
ATOM 2809 C C . MET A 1 358 ? 16.248 -12.741 -2.544 1.00 93.44 358 MET A C 1
ATOM 2811 O O . MET A 1 358 ? 17.145 -11.902 -2.456 1.00 93.44 358 MET A O 1
ATOM 2815 N N . GLN A 1 359 ? 14.965 -12.466 -2.318 1.00 92.88 359 GLN A N 1
ATOM 2816 C CA . GLN A 1 359 ? 14.482 -11.215 -1.732 1.00 92.88 359 GLN A CA 1
ATOM 2817 C C . GLN A 1 359 ? 13.272 -11.443 -0.832 1.00 92.88 359 GLN A C 1
ATOM 2819 O O . GLN A 1 359 ? 12.596 -12.464 -0.930 1.00 92.88 359 GLN A O 1
ATOM 2824 N N . GLN A 1 360 ? 12.983 -10.464 0.019 1.00 94.31 360 GLN A N 1
ATOM 2825 C CA . GLN A 1 360 ? 11.672 -10.334 0.636 1.00 94.31 360 GLN A CA 1
ATOM 2826 C C . GLN A 1 360 ? 10.825 -9.391 -0.216 1.00 94.31 360 GLN A C 1
ATOM 2828 O O . GLN A 1 360 ? 11.290 -8.309 -0.566 1.00 94.31 360 GLN A O 1
ATOM 2833 N N . LYS A 1 361 ? 9.613 -9.816 -0.570 1.00 94.12 361 LYS A N 1
ATOM 2834 C CA . LYS A 1 361 ? 8.650 -9.007 -1.324 1.00 94.12 361 LYS A CA 1
ATOM 2835 C C . LYS A 1 361 ? 7.413 -8.773 -0.463 1.00 94.12 361 LYS A C 1
ATOM 2837 O O . LYS A 1 361 ? 6.793 -9.769 -0.069 1.00 94.12 361 LYS A O 1
ATOM 2842 N N . PRO A 1 362 ? 7.078 -7.519 -0.121 1.00 95.00 362 PRO A N 1
ATOM 2843 C CA . PRO A 1 362 ? 5.911 -7.235 0.695 1.00 95.00 362 PRO A CA 1
ATOM 2844 C C . PRO A 1 362 ? 4.622 -7.458 -0.093 1.00 95.00 362 PRO A C 1
ATOM 2846 O O . PRO A 1 362 ? 4.590 -7.415 -1.322 1.00 95.00 362 PRO A O 1
ATOM 2849 N N . VAL A 1 363 ? 3.543 -7.694 0.643 1.00 95.69 363 VAL A N 1
ATOM 2850 C CA . VAL A 1 363 ? 2.193 -7.468 0.146 1.00 95.69 363 VAL A CA 1
ATOM 2851 C C . VAL A 1 363 ? 2.025 -5.958 0.028 1.00 95.69 363 VAL A C 1
ATOM 2853 O O . VAL A 1 363 ? 1.891 -5.279 1.042 1.00 95.69 363 VAL A O 1
ATOM 2856 N N . PHE A 1 364 ? 2.080 -5.436 -1.195 1.00 92.19 364 PHE A N 1
ATOM 2857 C CA . PHE A 1 364 ? 2.012 -3.992 -1.437 1.00 92.19 364 PHE A CA 1
ATOM 2858 C C . PHE A 1 364 ? 0.585 -3.445 -1.323 1.00 92.19 364 PHE A C 1
ATOM 2860 O O . PHE A 1 364 ? 0.380 -2.256 -1.094 1.00 92.19 364 PHE A O 1
ATOM 2867 N N . TYR A 1 365 ? -0.413 -4.319 -1.476 1.00 92.06 365 TYR A N 1
ATOM 2868 C CA . TYR A 1 365 ? -1.818 -3.966 -1.349 1.00 92.06 365 TYR A CA 1
ATOM 2869 C C . TYR A 1 365 ? -2.616 -5.124 -0.754 1.00 92.06 365 TYR A C 1
ATOM 2871 O O . TYR A 1 365 ? -2.389 -6.293 -1.083 1.00 92.06 365 TYR A O 1
ATOM 2879 N N . ALA A 1 366 ? -3.568 -4.804 0.116 1.00 95.00 366 ALA A N 1
ATOM 2880 C CA . ALA A 1 366 ? -4.513 -5.764 0.661 1.00 95.00 366 ALA A CA 1
ATOM 2881 C C . ALA A 1 366 ? -5.865 -5.098 0.918 1.00 95.00 366 ALA A C 1
ATOM 2883 O O . ALA A 1 366 ? -5.929 -3.934 1.309 1.00 95.00 366 ALA A O 1
ATOM 2884 N N . GLU A 1 367 ? -6.938 -5.855 0.724 1.00 93.81 367 GLU A N 1
ATOM 2885 C CA . GLU A 1 367 ? -8.310 -5.373 0.851 1.00 93.81 367 GLU A CA 1
ATOM 2886 C C . GLU A 1 367 ? -9.257 -6.485 1.317 1.00 93.81 367 GLU A C 1
ATOM 2888 O O . GLU A 1 367 ? -9.056 -7.673 1.050 1.00 93.81 367 GLU A O 1
ATOM 2893 N N . ILE A 1 368 ? -10.321 -6.095 2.010 1.00 93.12 368 ILE A N 1
ATOM 2894 C CA . ILE A 1 368 ? -11.429 -6.960 2.392 1.00 93.12 368 ILE A CA 1
ATOM 2895 C C . ILE A 1 368 ? -12.513 -6.861 1.317 1.00 93.12 368 ILE A C 1
ATOM 2897 O O . ILE A 1 368 ? -13.246 -5.877 1.210 1.00 93.12 368 ILE A O 1
ATOM 2901 N N . LEU A 1 369 ? -12.675 -7.937 0.551 1.00 90.38 369 LEU A N 1
ATOM 2902 C CA . LEU A 1 369 ? -13.724 -8.064 -0.452 1.00 90.38 369 LEU A CA 1
ATOM 2903 C C . LEU A 1 369 ? -14.985 -8.664 0.178 1.00 90.38 369 LEU A C 1
ATOM 2905 O O . LEU A 1 369 ? -15.023 -9.843 0.539 1.00 90.38 369 LEU A O 1
ATOM 2909 N N . ASN A 1 370 ? -16.055 -7.873 0.258 1.00 82.06 370 ASN A N 1
ATOM 2910 C CA . ASN A 1 370 ? -17.356 -8.324 0.754 1.00 82.06 370 ASN A CA 1
ATOM 2911 C C . ASN A 1 370 ? -18.149 -9.035 -0.357 1.00 82.06 370 ASN A C 1
ATOM 2913 O O . ASN A 1 370 ? -18.822 -8.391 -1.163 1.00 82.06 370 ASN A O 1
ATOM 2917 N N . LYS A 1 371 ? -18.120 -10.375 -0.402 1.00 74.19 371 LYS A N 1
ATOM 2918 C CA . LYS A 1 371 ? -18.768 -11.174 -1.466 1.00 74.19 371 LYS A CA 1
ATOM 2919 C C . LYS A 1 371 ? -20.219 -11.567 -1.151 1.00 74.19 371 LYS A C 1
ATOM 2921 O O . LYS A 1 371 ? -20.679 -12.649 -1.532 1.00 74.19 371 LYS A O 1
ATOM 2926 N N . GLY A 1 372 ? -20.958 -10.683 -0.475 1.00 69.69 372 GLY A N 1
ATOM 2927 C CA . GLY A 1 372 ? -22.364 -10.892 -0.110 1.00 69.69 372 GLY A CA 1
ATOM 2928 C C . GLY A 1 372 ? -22.575 -12.206 0.652 1.00 69.69 372 GLY A C 1
ATOM 2929 O O . GLY A 1 372 ? -21.930 -12.443 1.667 1.00 69.69 372 GLY A O 1
ATOM 2930 N N . ASP A 1 373 ? -23.433 -13.088 0.127 1.00 65.75 373 ASP A N 1
ATOM 2931 C CA . ASP A 1 373 ? -23.754 -14.397 0.728 1.00 65.75 373 ASP A CA 1
ATOM 2932 C C . ASP A 1 373 ? -22.545 -15.346 0.866 1.00 65.75 373 ASP A C 1
ATOM 2934 O O . ASP A 1 373 ? -22.637 -16.364 1.553 1.00 65.75 373 ASP A O 1
ATOM 2938 N N . SER A 1 374 ? -21.427 -15.051 0.195 1.00 67.19 374 SER A N 1
ATOM 2939 C CA . SER A 1 374 ? -20.219 -15.890 0.211 1.00 67.19 374 SER A CA 1
ATOM 2940 C C . SER A 1 374 ? -19.249 -15.542 1.347 1.00 67.19 374 SER A C 1
ATOM 2942 O O . SER A 1 374 ? -18.208 -16.186 1.447 1.00 67.19 374 SER A O 1
ATOM 2944 N N . GLY A 1 375 ? -19.585 -14.549 2.180 1.00 78.62 375 GLY A N 1
ATOM 2945 C CA . GLY A 1 375 ? -18.717 -14.028 3.238 1.00 78.62 375 GLY A CA 1
ATOM 2946 C C . GLY A 1 375 ? -17.690 -13.010 2.736 1.00 78.62 375 GLY A C 1
ATOM 2947 O O . GLY A 1 375 ? -17.582 -12.743 1.532 1.00 78.62 375 GLY A O 1
ATOM 2948 N N . SER A 1 376 ? -16.959 -12.413 3.674 1.00 88.00 376 SER A N 1
ATOM 2949 C CA . SER A 1 376 ? -15.847 -11.507 3.386 1.00 88.00 376 SER A CA 1
ATOM 2950 C C . SER A 1 376 ? -14.563 -12.309 3.153 1.00 88.00 376 SER A C 1
ATOM 2952 O O . SER A 1 376 ? -14.386 -13.396 3.698 1.00 88.00 376 SER A O 1
ATOM 2954 N N . VAL A 1 377 ? -13.660 -11.803 2.312 1.00 91.31 377 VAL A N 1
ATOM 2955 C CA . VAL A 1 377 ? -12.345 -12.421 2.084 1.00 91.31 377 VAL A CA 1
ATOM 2956 C C . VAL A 1 377 ? -11.256 -11.361 2.058 1.00 91.31 377 VAL A C 1
ATOM 2958 O O . VAL A 1 377 ? -11.445 -10.305 1.462 1.00 91.31 377 VAL A O 1
ATOM 2961 N N . LEU A 1 378 ? -10.110 -11.657 2.669 1.00 95.94 378 LEU A N 1
ATOM 2962 C CA . LEU A 1 378 ? -8.923 -10.814 2.591 1.00 95.94 378 LEU A CA 1
ATOM 2963 C C . LEU A 1 378 ? -8.150 -11.156 1.314 1.00 95.94 378 LEU A C 1
ATOM 2965 O O . LEU A 1 378 ? -7.588 -12.249 1.201 1.00 95.94 378 LEU A O 1
ATOM 2969 N N . ARG A 1 379 ? -8.153 -10.240 0.345 1.00 96.12 379 ARG A N 1
ATOM 2970 C CA . ARG A 1 379 ? -7.370 -10.316 -0.893 1.00 96.12 379 ARG A CA 1
ATOM 2971 C C . ARG A 1 379 ? -6.069 -9.544 -0.699 1.00 96.12 379 ARG A C 1
ATOM 2973 O O . ARG A 1 379 ? -6.071 -8.452 -0.144 1.00 96.12 379 ARG A O 1
ATOM 2980 N N . CYS A 1 380 ? -4.964 -10.124 -1.140 1.00 96.94 380 CYS A N 1
ATOM 2981 C CA . CYS A 1 380 ? -3.625 -9.564 -1.027 1.00 96.94 380 CYS A CA 1
ATOM 2982 C C . CYS A 1 380 ? -2.924 -9.626 -2.382 1.00 96.94 380 CYS A C 1
ATOM 2984 O O . CYS A 1 380 ? -3.149 -10.566 -3.149 1.00 96.94 380 CYS A O 1
ATOM 2986 N N . TYR A 1 381 ? -2.035 -8.668 -2.633 1.00 95.00 381 TYR A N 1
ATOM 2987 C CA . TYR A 1 381 ? -1.287 -8.554 -3.878 1.00 95.00 381 TYR A CA 1
ATOM 2988 C C . TYR A 1 381 ? 0.205 -8.403 -3.595 1.00 95.00 381 TYR A C 1
ATOM 2990 O O . TYR A 1 381 ? 0.613 -7.680 -2.686 1.00 95.00 381 TYR A O 1
ATOM 2998 N N . VAL A 1 382 ? 1.021 -9.117 -4.364 1.00 94.88 382 VAL A N 1
ATOM 2999 C CA . VAL A 1 382 ? 2.486 -9.093 -4.283 1.00 94.88 382 VAL A CA 1
ATOM 3000 C C . VAL A 1 382 ? 3.073 -9.007 -5.684 1.00 94.88 382 VAL A C 1
ATOM 3002 O O . VAL A 1 382 ? 2.537 -9.598 -6.621 1.00 94.88 382 VAL A O 1
ATOM 3005 N N . GLU A 1 383 ? 4.194 -8.308 -5.822 1.00 93.19 383 GLU A N 1
ATOM 3006 C CA . GLU A 1 383 ? 4.987 -8.288 -7.046 1.00 93.19 383 GLU A CA 1
ATOM 3007 C C . GLU A 1 383 ? 6.283 -9.094 -6.824 1.00 93.19 383 GLU A C 1
ATOM 3009 O O . GLU A 1 383 ? 7.196 -8.649 -6.120 1.00 93.19 383 GLU A O 1
ATOM 3014 N N . PRO A 1 384 ? 6.382 -10.328 -7.355 1.00 92.50 384 PRO A N 1
ATOM 3015 C CA . PRO A 1 384 ? 7.552 -11.173 -7.122 1.00 92.50 384 PRO A CA 1
ATOM 3016 C C . PRO A 1 384 ? 8.793 -10.689 -7.864 1.00 92.50 384 PRO A C 1
ATOM 3018 O O . PRO A 1 384 ? 9.901 -10.963 -7.428 1.00 92.50 384 PRO A O 1
ATOM 3021 N N . LEU A 1 385 ? 8.617 -10.020 -9.000 1.00 88.75 385 LEU A N 1
ATOM 3022 C CA . LEU A 1 385 ? 9.697 -9.438 -9.791 1.00 88.75 385 LEU A CA 1
ATOM 3023 C C . LEU A 1 385 ? 9.788 -7.937 -9.482 1.00 88.75 385 LEU A C 1
ATOM 3025 O O . LEU A 1 385 ? 8.844 -7.356 -8.970 1.00 88.75 385 LEU A O 1
ATOM 3029 N N . HIS A 1 386 ? 10.946 -7.318 -9.689 1.00 76.19 386 HIS A N 1
ATOM 3030 C CA . HIS A 1 386 ? 11.105 -5.888 -9.424 1.00 76.19 386 HIS A CA 1
ATOM 3031 C C . HIS A 1 386 ? 10.446 -5.070 -10.520 1.00 76.19 386 HIS A C 1
ATOM 3033 O O . HIS A 1 386 ? 10.840 -5.252 -11.659 1.00 76.19 386 HIS A O 1
ATOM 3039 N N . ARG A 1 387 ? 9.588 -4.109 -10.161 1.00 69.12 387 ARG A N 1
ATOM 3040 C CA . ARG A 1 387 ? 9.155 -3.007 -11.031 1.00 69.12 387 ARG A CA 1
ATOM 3041 C C . ARG A 1 387 ? 8.675 -3.478 -12.406 1.00 69.12 387 ARG A C 1
ATOM 3043 O O . ARG A 1 387 ? 9.445 -3.578 -13.358 1.00 69.12 387 ARG A O 1
ATOM 3050 N N . TRP A 1 388 ? 7.361 -3.649 -12.499 1.00 66.12 388 TRP A N 1
ATOM 3051 C CA . TRP A 1 388 ? 6.605 -3.960 -13.716 1.00 66.12 388 TRP A CA 1
ATOM 3052 C C . TRP A 1 388 ? 6.644 -5.448 -14.085 1.00 66.12 388 TRP A C 1
ATOM 3054 O O . TRP A 1 388 ? 6.471 -5.841 -15.238 1.00 66.12 388 TRP A O 1
ATOM 3064 N N . GLY A 1 389 ? 6.848 -6.291 -13.076 1.00 74.00 389 GLY A N 1
ATOM 3065 C CA . GLY A 1 389 ? 6.593 -7.717 -13.151 1.00 74.00 389 GLY A CA 1
ATOM 3066 C C . GLY A 1 389 ? 5.100 -8.051 -13.081 1.00 74.00 389 GLY A C 1
ATOM 3067 O O . GLY A 1 389 ? 4.254 -7.184 -12.860 1.00 74.00 389 GLY A O 1
ATOM 3068 N N . PRO A 1 390 ? 4.733 -9.335 -13.234 1.00 83.31 390 PRO A N 1
ATOM 3069 C CA . PRO A 1 390 ? 3.353 -9.745 -13.051 1.00 83.31 390 PRO A CA 1
ATOM 3070 C C . PRO A 1 390 ? 2.957 -9.594 -11.584 1.00 83.31 390 PRO A C 1
ATOM 3072 O O . PRO A 1 390 ? 3.538 -10.228 -10.697 1.00 83.31 390 PRO A O 1
ATOM 3075 N N . MET A 1 391 ? 1.918 -8.803 -11.347 1.00 90.44 391 MET A N 1
ATOM 3076 C CA . MET A 1 391 ? 1.251 -8.744 -10.054 1.00 90.44 391 MET A CA 1
ATOM 3077 C C . MET A 1 391 ? 0.545 -10.070 -9.787 1.00 90.44 391 MET A C 1
ATOM 3079 O O . MET A 1 391 ? -0.075 -10.670 -10.673 1.00 90.44 391 MET A O 1
ATOM 3083 N N . MET A 1 392 ? 0.691 -10.561 -8.560 1.00 92.88 392 MET A N 1
ATOM 3084 C CA . MET A 1 392 ? 0.081 -11.805 -8.123 1.00 92.88 392 MET A CA 1
ATOM 3085 C C . MET A 1 392 ? -0.923 -11.535 -7.012 1.00 92.88 392 MET A C 1
ATOM 3087 O O . MET A 1 392 ? -0.544 -11.063 -5.941 1.00 92.88 392 MET A O 1
ATOM 3091 N N . GLY A 1 393 ? -2.184 -11.888 -7.255 1.00 95.81 393 GLY A N 1
ATOM 3092 C CA . GLY A 1 393 ? -3.254 -11.819 -6.266 1.00 95.81 393 GLY A CA 1
ATOM 3093 C C . GLY A 1 393 ? -3.490 -13.164 -5.589 1.00 95.81 393 GLY A C 1
ATOM 3094 O O . GLY A 1 393 ? -3.418 -14.223 -6.222 1.00 95.81 393 GLY A O 1
ATOM 3095 N N . PHE A 1 394 ? -3.789 -13.137 -4.292 1.00 96.50 394 PHE A N 1
ATOM 3096 C CA . PHE A 1 394 ? -4.158 -14.317 -3.514 1.00 96.50 394 PHE A CA 1
ATOM 3097 C C . PHE A 1 394 ? -5.093 -13.971 -2.361 1.00 96.50 394 PHE A C 1
ATOM 3099 O O . PHE A 1 394 ? -5.100 -12.856 -1.851 1.00 96.50 394 PHE A O 1
ATOM 3106 N N . ASN A 1 395 ? -5.877 -14.955 -1.923 1.00 95.81 395 ASN A N 1
ATOM 3107 C CA . ASN A 1 395 ? -6.734 -14.799 -0.749 1.00 95.81 395 ASN A CA 1
ATOM 3108 C C . ASN A 1 395 ? -6.046 -15.363 0.491 1.00 95.81 395 ASN A C 1
ATOM 3110 O O . ASN A 1 395 ? -5.466 -16.449 0.428 1.00 95.81 395 ASN A O 1
ATOM 3114 N N . LEU A 1 396 ? -6.207 -14.701 1.629 1.00 96.75 396 LEU A N 1
ATOM 3115 C CA . LEU A 1 396 ? -5.997 -15.299 2.941 1.00 96.75 396 LEU A CA 1
ATOM 3116 C C . LEU A 1 396 ? -7.342 -15.829 3.442 1.00 96.75 396 LEU A C 1
ATOM 3118 O O . LEU A 1 396 ? -8.282 -15.068 3.652 1.00 96.75 396 LEU A O 1
ATOM 3122 N N . ASN A 1 397 ? -7.443 -17.150 3.596 1.00 93.06 397 ASN A N 1
ATOM 3123 C CA . ASN A 1 397 ? -8.680 -17.809 4.012 1.00 93.06 397 ASN A CA 1
ATOM 3124 C C . ASN A 1 397 ? -8.557 -18.270 5.459 1.00 93.06 397 ASN A C 1
ATOM 3126 O O . ASN A 1 397 ? -7.571 -18.923 5.810 1.00 93.06 397 ASN A O 1
ATOM 3130 N N . TYR A 1 398 ? -9.569 -18.000 6.276 1.00 93.56 398 TYR A N 1
ATOM 3131 C CA . TYR A 1 398 ? -9.614 -18.525 7.631 1.00 93.56 398 TYR A CA 1
ATOM 3132 C C . TYR A 1 398 ? -10.069 -19.988 7.632 1.00 93.56 398 TYR A C 1
ATOM 3134 O O . TYR A 1 398 ? -11.178 -20.326 7.216 1.00 93.56 398 TYR A O 1
ATOM 3142 N N . VAL A 1 399 ? -9.191 -20.891 8.068 1.00 92.19 399 VAL A N 1
ATOM 3143 C CA . VAL A 1 399 ? -9.430 -22.336 8.061 1.00 92.19 399 VAL A CA 1
ATOM 3144 C C . VAL A 1 399 ? -8.903 -22.950 9.354 1.00 92.19 399 VAL A C 1
ATOM 3146 O O . VAL A 1 399 ? -7.710 -22.930 9.643 1.00 92.19 399 VAL A O 1
ATOM 3149 N N . ASN A 1 400 ? -9.798 -23.580 10.122 1.00 91.56 400 ASN A N 1
ATOM 3150 C CA . ASN A 1 400 ? -9.469 -24.286 11.367 1.00 91.56 400 ASN A CA 1
ATOM 3151 C C . ASN A 1 400 ? -8.727 -23.419 12.409 1.00 91.56 400 ASN A C 1
ATOM 3153 O O . ASN A 1 400 ? -7.789 -23.900 13.049 1.00 91.56 400 ASN A O 1
ATOM 3157 N N . GLY A 1 401 ? -9.157 -22.168 12.597 1.00 91.44 401 GLY A N 1
ATOM 3158 C CA . GLY A 1 401 ? -8.627 -21.288 13.645 1.00 91.44 401 GLY A CA 1
ATOM 3159 C C . GLY A 1 401 ? -7.347 -20.535 13.272 1.00 91.44 401 GLY A C 1
ATOM 3160 O O . GLY A 1 401 ? -6.609 -20.118 14.160 1.00 91.44 401 GLY A O 1
ATOM 3161 N N . LYS A 1 402 ? -7.016 -20.447 11.980 1.00 95.12 402 LYS A N 1
ATOM 3162 C CA . LYS A 1 402 ? -5.858 -19.704 11.466 1.00 95.12 402 LYS A CA 1
ATOM 3163 C C . LYS A 1 402 ? -6.062 -19.314 10.005 1.00 95.12 402 LYS A C 1
ATOM 3165 O O . LYS A 1 402 ? -6.814 -19.972 9.288 1.00 95.12 402 LYS A O 1
ATOM 3170 N N . TYR A 1 403 ? -5.326 -18.306 9.550 1.00 96.56 403 TYR A N 1
ATOM 3171 C CA . TYR A 1 403 ? -5.284 -17.929 8.140 1.00 96.56 403 TYR A CA 1
ATOM 3172 C C . TYR A 1 403 ? -4.338 -18.837 7.341 1.00 96.56 403 TYR A C 1
ATOM 3174 O O . TYR A 1 403 ? -3.240 -19.178 7.788 1.00 96.56 403 TYR A O 1
ATOM 3182 N N . GLU A 1 404 ? -4.761 -19.221 6.139 1.00 96.50 404 GLU A N 1
ATOM 3183 C CA . GLU A 1 404 ? -3.981 -19.996 5.172 1.00 96.50 404 GLU A CA 1
ATOM 3184 C C . GLU A 1 404 ? -3.958 -19.288 3.809 1.00 96.50 404 GLU A C 1
ATOM 3186 O O . GLU A 1 404 ? -4.959 -18.708 3.378 1.00 96.50 404 GLU A O 1
ATOM 3191 N N . ILE A 1 405 ? -2.813 -19.352 3.116 1.00 97.12 405 ILE A N 1
ATOM 3192 C CA . ILE A 1 405 ? -2.673 -18.821 1.754 1.00 97.12 405 ILE A CA 1
ATOM 3193 C C . ILE A 1 405 ? -3.529 -19.665 0.808 1.00 97.12 405 ILE A C 1
ATOM 3195 O O . ILE A 1 405 ? -3.384 -20.886 0.730 1.00 97.12 405 ILE A O 1
ATOM 3199 N N . GLY A 1 406 ? -4.439 -19.002 0.103 1.00 94.31 406 GLY A N 1
ATOM 3200 C CA . GLY A 1 406 ? -5.284 -19.590 -0.923 1.00 94.31 406 GLY A CA 1
ATOM 3201 C C . GLY A 1 406 ? -4.579 -19.769 -2.265 1.00 94.31 406 GLY A C 1
ATOM 3202 O O . GLY A 1 406 ? -3.357 -19.763 -2.381 1.00 94.31 406 GLY A O 1
ATOM 3203 N N . TYR A 1 407 ? -5.387 -19.932 -3.310 1.00 92.38 407 TYR A N 1
ATOM 3204 C CA . TYR A 1 407 ? -4.885 -19.948 -4.679 1.00 92.38 407 TYR A CA 1
ATOM 3205 C C . TYR A 1 407 ? -4.279 -18.587 -5.047 1.00 92.38 407 TYR A C 1
ATOM 3207 O O . TYR A 1 407 ? -4.835 -17.551 -4.679 1.00 92.38 407 TYR A O 1
ATOM 3215 N N . ILE A 1 408 ? -3.156 -18.623 -5.768 1.00 95.00 408 ILE A N 1
ATOM 3216 C CA . ILE A 1 408 ? -2.450 -17.442 -6.265 1.00 95.00 408 ILE A CA 1
ATOM 3217 C C . ILE A 1 408 ? -2.526 -17.432 -7.789 1.00 95.00 408 ILE A C 1
ATOM 3219 O O . ILE A 1 408 ? -2.270 -18.454 -8.432 1.00 95.00 408 ILE A O 1
ATOM 3223 N N . GLU A 1 409 ? -2.831 -16.277 -8.365 1.00 92.38 409 GLU A N 1
ATOM 3224 C CA . GLU A 1 409 ? -2.953 -16.071 -9.809 1.00 92.38 409 GLU A CA 1
ATOM 3225 C C . GLU A 1 409 ? -2.332 -14.746 -10.253 1.00 92.38 409 GLU A C 1
ATOM 3227 O O . GLU A 1 409 ? -1.941 -13.948 -9.407 1.00 92.38 409 GLU A O 1
ATOM 3232 N N . ILE A 1 410 ? -2.191 -14.531 -11.571 1.00 90.31 410 ILE A N 1
ATOM 3233 C CA . ILE A 1 410 ? -1.949 -13.162 -12.061 1.00 90.31 410 ILE A CA 1
ATOM 3234 C C . ILE A 1 410 ? -3.232 -12.400 -11.828 1.00 90.31 410 ILE A C 1
ATOM 3236 O O . ILE A 1 410 ? -4.278 -12.841 -12.301 1.00 90.31 410 ILE A O 1
ATOM 3240 N N . ASP A 1 411 ? -3.118 -11.291 -11.122 1.00 87.81 411 ASP A N 1
ATOM 3241 C CA . ASP A 1 411 ? -4.253 -10.451 -10.802 1.00 87.81 411 ASP A CA 1
ATOM 3242 C C . ASP A 1 411 ? -3.787 -9.044 -10.449 1.00 87.81 411 ASP A C 1
ATOM 3244 O O . ASP A 1 411 ? -2.649 -8.858 -10.008 1.00 87.81 411 ASP A O 1
ATOM 3248 N N . THR A 1 412 ? -4.683 -8.081 -10.600 1.00 82.06 412 THR A N 1
ATOM 3249 C CA . THR A 1 412 ? -4.480 -6.679 -10.226 1.00 82.06 412 THR A CA 1
ATOM 3250 C C . THR A 1 412 ? -5.604 -6.238 -9.293 1.00 82.06 412 THR A C 1
ATOM 3252 O O . THR A 1 412 ? -6.693 -6.799 -9.386 1.00 82.06 412 THR A O 1
ATOM 3255 N N . PRO A 1 413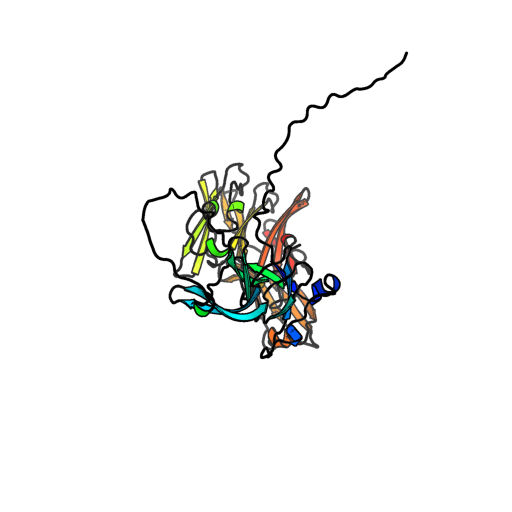 ? -5.382 -5.263 -8.394 1.00 74.81 413 PRO A N 1
ATOM 3256 C CA . PRO A 1 413 ? -6.435 -4.795 -7.499 1.00 74.81 413 PRO A CA 1
ATOM 3257 C C . PRO A 1 413 ? -7.703 -4.344 -8.226 1.00 74.81 413 PRO A C 1
ATOM 3259 O O . PRO A 1 413 ? -7.628 -3.527 -9.139 1.00 74.81 413 PRO A O 1
ATOM 3262 N N . ASP A 1 414 ? -8.872 -4.819 -7.780 1.00 64.94 414 ASP A N 1
ATOM 3263 C CA . ASP A 1 414 ? -10.173 -4.434 -8.355 1.00 64.94 414 ASP A CA 1
ATOM 3264 C C . ASP A 1 414 ? -10.407 -2.916 -8.240 1.00 64.94 414 ASP A C 1
ATOM 3266 O O . ASP A 1 414 ? -11.039 -2.308 -9.095 1.00 64.94 414 ASP A O 1
ATOM 3270 N N . SER A 1 415 ? -9.873 -2.281 -7.189 1.00 57.09 415 SER A N 1
ATOM 3271 C CA . SER A 1 415 ? -9.927 -0.825 -6.987 1.00 57.09 415 SER A CA 1
ATOM 3272 C C . SER A 1 415 ? -9.093 -0.031 -8.002 1.00 57.09 415 SER A C 1
ATOM 3274 O O . SER A 1 415 ? -9.078 1.208 -7.980 1.00 57.09 415 SER A O 1
ATOM 3276 N N . TRP A 1 416 ? -8.331 -0.725 -8.853 1.00 60.09 416 TRP A N 1
ATOM 3277 C CA . TRP A 1 416 ? -7.486 -0.109 -9.863 1.00 60.09 416 TRP A CA 1
ATOM 3278 C C . TRP A 1 416 ? -8.114 -0.038 -11.250 1.00 60.09 416 TRP A C 1
ATOM 3280 O O . TRP A 1 416 ? -7.681 0.819 -12.023 1.00 60.09 416 TRP A O 1
ATOM 3290 N N . GLU A 1 417 ? -9.140 -0.848 -11.513 1.00 36.81 417 GLU A N 1
ATOM 3291 C CA . GLU A 1 417 ? -10.021 -0.749 -12.686 1.00 36.81 417 GLU A CA 1
ATOM 3292 C C . GLU A 1 417 ? -11.143 0.284 -12.475 1.00 36.81 417 GLU A C 1
ATOM 3294 O O . GLU A 1 417 ? -11.558 0.911 -13.482 1.00 36.81 417 GLU A O 1
#